Protein AF-0000000078040751 (afdb_homodimer)

Sequence (574 aa):
MLGKSLELGELYRELRIARGLKQRDVARDNLSVSQLSKFENGQSMLAADKLLLAIQGIHMTFSEFSYALTQYQESDLFKMGKKLVEFQAKKDIDSLKKILADYHNEETYEVYNQLNRLVIKATIYSLDSNLEITSEEKEFLTSYLYAIEEWTEYELYLFGNTLFILSDDDLIFLGKAFVERDELYRELPEHKKRAELVLINLILILVEHRNIYHASYFIEKLEALLSYQDMFARVVLIFLKKLMNYIKGETTDLSEVEAYISLVESFDNPILVMFLRMNLKQIIKENMLGKSLELGELYRELRIARGLKQRDVARDNLSVSQLSKFENGQSMLAADKLLLAIQGIHMTFSEFSYALTQYQESDLFKMGKKLVEFQAKKDIDSLKKILADYHNEETYEVYNQLNRLVIKATIYSLDSNLEITSEEKEFLTSYLYAIEEWTEYELYLFGNTLFILSDDDLIFLGKAFVERDELYRELPEHKKRAELVLINLILILVEHRNIYHASYFIEKLEALLSYQDMFARVVLIFLKKLMNYIKGETTDLSEVEAYISLVESFDNPILVMFLRMNLKQIIKEN

Secondary structure (DSSP, 8-state):
-HHHHHHHHHHHHHHHHHTT--HHHH-BTTB-HHHHHHHHTTSSPPBHHHHHHHHHHTT--HHHHHHHHTTS---HHHHHHHHHHHHHHTT-HHHHHHHHHH-----SSHHHHHHHHHHHHHHHHTT-TTSPPPHHHHHHHHHHHHH-SS--HHHHHHHHHHGGGS-HHHHHHHHHHHHHHTSTTTTSHHHHHHHHHHHHHHHHHHHHTT-HHHHHHHHHHHHHH--TT-HHHHHHHHHHHHHHHHHTTSSSSSHHHHHHHHHHHTTS-HHHHHHHHHHHHHHHHT-/-HHHHHHHHHHHHHHHHHTT--HHHH-BTTB-HHHHHHHHTTSSPPBHHHHHHHHHHTT--HHHHHHHHTTS---HHHHHHHHHHHHHHTT-HHHHHHHHHH----SSSHHHHHHHHHHHHHHHHTT-TTSPPPHHHHHHHHHHHHH-SS--HHHHHHHHHHGGGS-HHHHHHHHHHHHHHTSTTTTSHHHHHHHHHHHHHHHHHHHHTT-HHHHHHHHHHHHHH--TT-HHHHHHHHHHHHHHHHHTTSSSSSHHHHHHHHHHHTTS-HHHHHHHHHHHHHHHHT-

Solvent-accessible surface area (backbone atoms only — not comparable to full-atom values): 31169 Å² total; per-residue (Å²): 113,63,67,60,36,32,48,53,18,39,49,48,45,51,55,36,47,49,65,73,46,54,62,71,44,45,33,48,95,85,35,48,50,67,59,50,51,34,16,37,68,39,73,41,72,47,41,33,71,42,45,55,49,48,40,52,47,65,57,44,51,53,47,57,49,51,29,55,72,54,73,59,40,75,54,68,67,57,48,47,51,50,49,50,50,53,33,54,75,66,67,38,58,64,61,50,50,49,50,56,71,65,61,66,73,87,42,81,31,59,67,56,36,53,51,54,49,46,42,50,50,45,52,44,27,76,79,37,71,82,55,75,78,50,70,64,59,53,48,52,51,52,52,52,62,66,66,37,64,62,50,50,66,53,52,48,50,51,49,55,53,40,55,90,78,48,52,72,69,53,46,51,54,50,48,53,49,46,69,66,23,34,62,78,48,43,80,41,59,61,46,33,53,49,51,52,51,38,51,52,51,52,34,52,52,28,48,53,70,66,39,54,70,61,24,50,54,50,50,52,54,51,57,72,69,54,56,75,67,41,36,42,63,50,52,49,48,53,51,50,51,46,47,48,37,34,74,72,59,77,38,96,58,62,61,67,49,52,50,49,52,56,54,52,48,74,66,76,35,67,63,51,44,48,53,53,50,51,52,50,48,56,44,49,67,80,98,109,62,65,61,33,31,49,53,18,38,50,48,45,52,55,36,45,49,63,72,47,54,64,71,43,45,32,48,95,84,34,47,50,65,58,48,51,35,15,37,70,36,73,41,74,46,41,33,71,41,46,55,49,50,40,52,47,65,58,45,52,54,47,57,50,50,29,55,72,52,71,59,41,73,54,69,66,56,48,46,52,50,50,51,51,52,35,54,76,67,65,37,56,66,62,50,51,48,50,56,70,65,61,65,73,85,43,78,31,60,67,57,35,54,52,55,50,46,42,49,49,44,53,44,26,77,78,37,72,79,55,76,78,51,70,65,58,53,48,51,52,52,52,52,61,66,66,37,63,62,48,49,67,53,52,48,51,51,50,56,54,40,54,88,79,49,53,71,68,52,47,51,54,50,49,54,49,46,69,68,24,34,62,77,49,44,82,40,58,61,45,34,55,50,50,52,52,36,51,50,52,52,34,51,53,29,49,52,69,67,38,53,70,62,24,50,53,50,48,52,54,52,57,72,69,54,56,74,65,43,36,41,63,48,53,51,48,53,52,50,52,47,47,47,36,34,75,73,60,75,37,95,57,62,58,68,47,52,52,50,51,56,56,52,48,73,66,76,36,67,63,51,45,49,52,52,51,52,51,50,49,56,43,49,66,81,96

Foldseek 3Di:
DLVLLQLLLCLLVVLLVVLVHDLVQQADVPRHSVNSVCSNRSNDPDDPVNVVSSCVSSPHDPVRSVCVSVVNDDDPLVVVVVVLVVCLVVLVLVVLVVCLVPLDCPDPDVLVSLLSSVLSLQSSCVSPVVSDDDPVSQVSLLVVLLPDQADDPVSLSSLQSNVVVDDPVSLLVSLVSCLNRDPPCCPPPVSVVSSLNSLLVSLLVCLLVVVLVSSVVSLVSSVVSDDPVNVLSVLSSVLSVLSSCVSVVVDDDCVVSVVSLVVVVVVVDVVSSVVSVVSVCSSVVVD/DLVVLQLLLCLLVVLLVVLVHDLVQQADDPRHSVNSVCSNRSNDPDDPVNVVSSCVSSPHDPVRSVCVSVVNDDDPLVVVVVVLVVCLVVLVLVVLVVCLVPLDCPDPDVLVSLLSSVLSLQSSCVSPVVSDDDPVSQVSLLVVLLPDQADDPVSLSSLQSNVVVDDPVSLLVSLVSCLNRHPPCCPPPVSVVSSLNSLLVSLLVCLLVVVLPSSVVSLVSSVVSDDPVNVLSVLSSVLSVLSSCVSVVVDDDCVVSVVSLVVVVVVVDVVSSVVSVVSVCSSVVVD

InterPro domains:
  IPR001387 Cro/C1-type, helix-turn-helix domain [PF01381] (13-53)
  IPR001387 Cro/C1-type, helix-turn-helix domain [PS50943] (13-65)
  IPR001387 Cro/C1-type, helix-turn-helix domain [SM00530] (11-65)
  IPR001387 Cro/C1-type, helix-turn-helix domain [cd00093] (9-65)
  IPR010057 HTH-type transcriptional regulator Rgg, C-terminal domain [PF21259] (101-269)
  IPR010057 HTH-type transcriptional regulator Rgg, C-terminal domain [TIGR01716] (67-285)
  IPR010982 Lambda repressor-like, DNA-binding domain superfamily [G3DSA:1.10.260.40] (5-68)
  IPR010982 Lambda repressor-like, DNA-binding domain superfamily [SSF47413] (7-66)
  IPR053163 HTH-type transcriptional regulator Rgg-like [PTHR37038] (7-285)

Organism: NCBI:txid764290

Structure (mmCIF, N/CA/C/O backbone):
data_AF-0000000078040751-model_v1
#
loop_
_entity.id
_entity.type
_entity.pdbx_description
1 polymer 'MutR family transcriptional regulator'
#
loop_
_atom_site.group_PDB
_atom_site.id
_atom_site.type_symbol
_atom_site.label_atom_id
_atom_site.label_alt_id
_atom_site.label_comp_id
_atom_site.label_asym_id
_atom_site.label_entity_id
_atom_site.label_seq_id
_atom_site.pdbx_PDB_ins_code
_atom_site.Cartn_x
_atom_site.Cartn_y
_atom_site.Cartn_z
_atom_site.occupancy
_atom_site.B_iso_or_equiv
_atom_site.auth_seq_id
_atom_site.auth_comp_id
_atom_site.auth_asym_id
_atom_site.auth_atom_id
_atom_site.pdbx_PDB_model_num
ATOM 1 N N . MET A 1 1 ? -28.281 -15.844 8.617 1 35.41 1 MET A N 1
ATOM 2 C CA . MET A 1 1 ? -28.672 -14.531 8.109 1 35.41 1 MET A CA 1
ATOM 3 C C . MET A 1 1 ? -28.422 -13.445 9.156 1 35.41 1 MET A C 1
ATOM 5 O O . MET A 1 1 ? -27.875 -12.391 8.836 1 35.41 1 MET A O 1
ATOM 9 N N . LEU A 1 2 ? -29.031 -13.828 10.352 1 41.06 2 LEU A N 1
ATOM 10 C CA . LEU A 1 2 ? -29.047 -13 11.555 1 41.06 2 LEU A CA 1
ATOM 11 C C . LEU A 1 2 ? -27.641 -12.836 12.125 1 41.06 2 LEU A C 1
ATOM 13 O O . LEU A 1 2 ? -27.281 -11.75 12.578 1 41.06 2 LEU A O 1
ATOM 17 N N . GLY A 1 3 ? -26.844 -13.859 11.977 1 45.5 3 GLY A N 1
ATOM 18 C CA . GLY A 1 3 ? -25.531 -13.961 12.57 1 45.5 3 GLY A CA 1
ATOM 19 C C . GLY A 1 3 ? -24.484 -13.102 11.867 1 45.5 3 GLY A C 1
ATOM 20 O O . GLY A 1 3 ? -23.719 -12.398 12.523 1 45.5 3 GLY A O 1
ATOM 21 N N . LYS A 1 4 ? -24.656 -13.156 10.555 1 54.06 4 LYS A N 1
ATOM 22 C CA . LYS A 1 4 ? -23.703 -12.391 9.75 1 54.06 4 LYS A CA 1
ATOM 23 C C . LYS A 1 4 ? -24.031 -10.898 9.789 1 54.06 4 LYS A C 1
ATOM 25 O O . LYS A 1 4 ? -23.125 -10.055 9.836 1 54.06 4 LYS A O 1
ATOM 30 N N . SER A 1 5 ? -25.453 -10.609 9.734 1 53.94 5 SER A N 1
ATOM 31 C CA . SER A 1 5 ? -25.891 -9.219 9.797 1 53.94 5 SER A CA 1
ATOM 32 C C . SER A 1 5 ? -25.469 -8.562 11.109 1 53.94 5 SER A C 1
ATOM 34 O O . SER A 1 5 ? -25.062 -7.402 11.125 1 53.94 5 SER A O 1
ATOM 36 N N . LEU A 1 6 ? -25.641 -9.422 12.109 1 62.72 6 LEU A N 1
ATOM 37 C CA . LEU A 1 6 ? -25.312 -8.93 13.445 1 62.72 6 LEU A CA 1
ATOM 38 C C . LEU A 1 6 ? -23.828 -8.594 13.539 1 62.72 6 LEU A C 1
ATOM 40 O O . LEU A 1 6 ? -23.453 -7.57 14.117 1 62.72 6 LEU A O 1
ATOM 44 N N . GLU A 1 7 ? -23.156 -9.273 12.766 1 85.75 7 GLU A N 1
ATOM 45 C CA . GLU A 1 7 ? -21.703 -9.094 12.898 1 85.75 7 GLU A CA 1
ATOM 46 C C . GLU A 1 7 ? -21.234 -7.852 12.148 1 85.75 7 GLU A C 1
ATOM 48 O O . GLU A 1 7 ? -20.469 -7.055 12.68 1 85.75 7 GLU A O 1
ATOM 53 N N . LEU A 1 8 ? -21.922 -7.547 10.977 1 93.81 8 LEU A N 1
ATOM 54 C CA . LEU A 1 8 ? -21.5 -6.395 10.18 1 93.81 8 LEU A CA 1
ATOM 55 C C . LEU A 1 8 ? -22 -5.094 10.797 1 93.81 8 LEU A C 1
ATOM 57 O O . LEU A 1 8 ? -21.266 -4.113 10.883 1 93.81 8 LEU A O 1
ATOM 61 N N . GLY A 1 9 ? -23.234 -5.141 11.211 1 95.94 9 GLY A N 1
ATOM 62 C CA . GLY A 1 9 ? -23.812 -3.971 11.859 1 95.94 9 GLY A CA 1
ATOM 63 C C . GLY A 1 9 ? -23.109 -3.607 13.156 1 95.94 9 GLY A C 1
ATOM 64 O O . GLY A 1 9 ? -22.828 -2.432 13.414 1 95.94 9 GLY A O 1
ATOM 65 N N . GLU A 1 10 ? -22.859 -4.613 13.945 1 95.19 10 GLU A N 1
ATOM 66 C CA . GLU A 1 10 ? -22.172 -4.41 15.211 1 95.19 10 GLU A CA 1
ATOM 67 C C . GLU A 1 10 ? -20.766 -3.863 14.984 1 95.19 10 GLU A C 1
ATOM 69 O O . GLU A 1 10 ? -20.312 -2.977 15.711 1 95.19 10 GLU A O 1
ATOM 74 N N . LEU A 1 11 ? -20.109 -4.418 14 1 94.81 11 LEU A N 1
ATOM 75 C CA . LEU A 1 11 ? -18.766 -3.93 13.656 1 94.81 11 LEU A CA 1
ATOM 76 C C . LEU A 1 11 ? -18.812 -2.459 13.266 1 94.81 11 LEU A C 1
ATOM 78 O O . LEU A 1 11 ? -18 -1.658 13.727 1 94.81 11 LEU A O 1
ATOM 82 N N . TYR A 1 12 ? -19.766 -2.145 12.445 1 96.5 12 TYR A N 1
ATOM 83 C CA . TYR A 1 12 ? -19.875 -0.758 12.008 1 96.5 12 TYR A CA 1
ATOM 84 C C . TYR A 1 12 ? -20.109 0.172 13.188 1 96.5 12 TYR A C 1
ATOM 86 O O . TYR A 1 12 ? -19.516 1.245 13.273 1 96.5 12 TYR A O 1
ATOM 94 N N . ARG A 1 13 ? -21.016 -0.261 14.023 1 96.56 13 ARG A N 1
ATOM 95 C CA . ARG A 1 13 ? -21.297 0.522 15.219 1 96.56 13 ARG A CA 1
ATOM 96 C C . ARG A 1 13 ? -20.016 0.78 16.016 1 96.56 13 ARG A C 1
ATOM 98 O O . ARG A 1 13 ? -19.75 1.917 16.406 1 96.56 13 ARG A O 1
ATOM 105 N N . GLU A 1 14 ? -19.281 -0.244 16.234 1 95.06 14 GLU A N 1
ATOM 106 C CA . GLU A 1 14 ? -18.047 -0.137 16.984 1 95.06 14 GLU A CA 1
ATOM 107 C C . GLU A 1 14 ? -17.078 0.847 16.328 1 95.06 14 GLU A C 1
ATOM 109 O O . GLU A 1 14 ? -16.469 1.677 17 1 95.06 14 GLU A O 1
ATOM 114 N N . LEU A 1 15 ? -16.938 0.759 15.031 1 95.5 15 LEU A N 1
ATOM 115 C CA . LEU A 1 15 ? -16.031 1.628 14.289 1 95.5 15 LEU A CA 1
ATOM 116 C C . LEU A 1 15 ? -16.5 3.076 14.336 1 95.5 15 LEU A C 1
ATOM 118 O O . LEU A 1 15 ? -15.703 3.994 14.5 1 95.5 15 LEU A O 1
ATOM 122 N N . ARG A 1 16 ? -17.797 3.246 14.156 1 95.81 16 ARG A N 1
ATOM 123 C CA . ARG A 1 16 ? -18.375 4.59 14.203 1 95.81 16 ARG A CA 1
ATOM 124 C C . ARG A 1 16 ? -18.141 5.234 15.562 1 95.81 16 ARG A C 1
ATOM 126 O O . ARG A 1 16 ? -17.672 6.375 15.641 1 95.81 16 ARG A O 1
ATOM 133 N N . ILE A 1 17 ? -18.406 4.473 16.625 1 95.44 17 ILE A N 1
ATOM 134 C CA . ILE A 1 17 ? -18.281 4.969 18 1 95.44 17 ILE A CA 1
ATOM 135 C C . ILE A 1 17 ? -16.812 5.242 18.312 1 95.44 17 ILE A C 1
ATOM 137 O O . ILE A 1 17 ? -16.484 6.242 18.953 1 95.44 17 ILE A O 1
ATOM 141 N N . ALA A 1 18 ? -15.969 4.414 17.875 1 92.69 18 ALA A N 1
ATOM 142 C CA . ALA A 1 18 ? -14.531 4.574 18.094 1 92.69 18 ALA A CA 1
ATOM 143 C C . ALA A 1 18 ? -14.023 5.875 17.484 1 92.69 18 ALA A C 1
ATOM 145 O O . ALA A 1 18 ? -12.977 6.395 17.891 1 92.69 18 ALA A O 1
ATOM 146 N N . ARG A 1 19 ? -14.758 6.406 16.547 1 93.06 19 ARG A N 1
ATOM 147 C CA . ARG A 1 19 ? -14.359 7.637 15.883 1 93.06 19 ARG A CA 1
ATOM 148 C C . ARG A 1 19 ? -15.094 8.844 16.469 1 93.06 19 ARG A C 1
ATOM 150 O O . ARG A 1 19 ? -14.992 9.953 15.945 1 93.06 19 ARG A O 1
ATOM 157 N N . GLY A 1 20 ? -15.867 8.523 17.5 1 91.5 20 GLY A N 1
ATOM 158 C CA . GLY A 1 20 ? -16.531 9.578 18.234 1 91.5 20 GLY A CA 1
ATOM 159 C C . GLY A 1 20 ? -17.781 10.086 17.547 1 91.5 20 GLY A C 1
ATOM 160 O O . GLY A 1 20 ? -18.25 11.195 17.828 1 91.5 20 GLY A O 1
ATOM 161 N N . LEU A 1 21 ? -18.359 9.312 16.641 1 95.69 21 LEU A N 1
ATOM 162 C CA . LEU A 1 21 ? -19.484 9.789 15.852 1 95.69 21 LEU A CA 1
ATOM 163 C C . LEU A 1 21 ? -20.797 9.203 16.375 1 95.69 21 LEU A C 1
ATOM 165 O O . LEU A 1 21 ? -20.859 8.039 16.766 1 95.69 21 LEU A O 1
ATOM 169 N N . LYS A 1 22 ? -21.766 10.055 16.391 1 96.19 22 LYS A N 1
ATOM 170 C CA . LYS A 1 22 ? -23.141 9.594 16.594 1 96.19 22 LYS A CA 1
ATOM 171 C C . LYS A 1 22 ? -23.797 9.203 15.273 1 96.19 22 LYS A C 1
ATOM 173 O O . LYS A 1 22 ? -23.266 9.492 14.203 1 96.19 22 LYS A O 1
ATOM 178 N N . GLN A 1 23 ? -24.859 8.484 15.344 1 96.75 23 GLN A N 1
ATOM 179 C CA . GLN A 1 23 ? -25.547 8.062 14.133 1 96.75 23 GLN A CA 1
ATOM 180 C C . GLN A 1 23 ? -25.969 9.266 13.289 1 96.75 23 GLN A C 1
ATOM 182 O O . GLN A 1 23 ? -25.875 9.234 12.062 1 96.75 23 GLN A O 1
ATOM 187 N N . ARG A 1 24 ? -26.391 10.336 13.922 1 95.19 24 ARG A N 1
ATOM 188 C CA . ARG A 1 24 ? -26.859 11.523 13.219 1 95.19 24 ARG A CA 1
ATOM 189 C C . ARG A 1 24 ? -25.734 12.203 12.469 1 95.19 24 ARG A C 1
ATOM 191 O O . ARG A 1 24 ? -25.969 12.891 11.469 1 95.19 24 ARG A O 1
ATOM 198 N N . ASP A 1 25 ? -24.516 12 12.945 1 95.12 25 ASP A N 1
ATOM 199 C CA . ASP A 1 25 ? -23.344 12.609 12.32 1 95.12 25 ASP A CA 1
ATOM 200 C C . ASP A 1 25 ? -23.031 11.938 10.984 1 95.12 25 ASP A C 1
ATOM 202 O O . ASP A 1 25 ? -22.297 12.5 10.156 1 95.12 25 ASP A O 1
ATOM 206 N N . VAL A 1 26 ? -23.531 10.766 10.773 1 94.75 26 VAL A N 1
ATOM 207 C CA . VAL A 1 26 ? -23.234 9.977 9.586 1 94.75 26 VAL A CA 1
ATOM 208 C C . VAL A 1 26 ? -24.438 10.008 8.633 1 94.75 26 VAL A C 1
ATOM 210 O O . VAL A 1 26 ? -24.266 9.938 7.418 1 94.75 26 VAL A O 1
ATOM 213 N N . ALA A 1 27 ? -25.609 10.141 9.156 1 94.56 27 ALA A N 1
ATOM 214 C CA . ALA A 1 27 ? -26.844 10.117 8.383 1 94.56 27 ALA A CA 1
ATOM 215 C C . ALA A 1 27 ? -26.828 11.195 7.297 1 94.56 27 ALA A C 1
ATOM 217 O O . ALA A 1 27 ? -26.328 12.297 7.512 1 94.56 27 ALA A O 1
ATOM 218 N N . ARG A 1 28 ? -27.203 10.859 6.152 1 90.69 28 ARG A N 1
ATOM 219 C CA . ARG A 1 28 ? -27.281 11.75 5 1 90.69 28 ARG A CA 1
ATOM 220 C C . ARG A 1 28 ? -28.422 11.359 4.082 1 90.69 28 ARG A C 1
ATOM 222 O O . ARG A 1 28 ? -29.266 10.539 4.449 1 90.69 28 ARG A O 1
ATOM 229 N N . ASP A 1 29 ? -28.328 12.102 2.893 1 85.44 29 ASP A N 1
ATOM 230 C CA . ASP A 1 29 ? -29.375 11.75 1.934 1 85.44 29 ASP A CA 1
ATOM 231 C C . ASP A 1 29 ? -29.266 10.289 1.511 1 85.44 29 ASP A C 1
ATOM 233 O O . ASP A 1 29 ? -28.188 9.805 1.204 1 85.44 29 ASP A O 1
ATOM 237 N N . ASN A 1 30 ? -30.203 9.453 1.729 1 89.5 30 ASN A N 1
ATOM 238 C CA . ASN A 1 30 ? -30.281 8.055 1.308 1 89.5 30 ASN A CA 1
ATOM 239 C C . ASN A 1 30 ? -29.781 7.109 2.396 1 89.5 30 ASN A C 1
ATOM 241 O O . ASN A 1 30 ? -29.484 5.945 2.125 1 89.5 30 ASN A O 1
ATOM 245 N N . LEU A 1 31 ? -29.5 7.625 3.504 1 95.12 31 LEU A N 1
ATOM 246 C CA . LEU A 1 31 ? -29.141 6.82 4.672 1 95.12 31 LEU A CA 1
ATOM 247 C C . LEU A 1 31 ? -29.641 7.477 5.953 1 95.12 31 LEU A C 1
ATOM 249 O O . LEU A 1 31 ? -28.953 8.32 6.531 1 95.12 31 LEU A O 1
ATOM 253 N N . SER A 1 32 ? -30.719 7.07 6.379 1 95.94 32 SER A N 1
ATOM 254 C CA . SER A 1 32 ? -31.375 7.711 7.516 1 95.94 32 SER A CA 1
ATOM 255 C C . SER A 1 32 ? -30.828 7.176 8.836 1 95.94 32 SER A C 1
ATOM 257 O O . SER A 1 32 ? -30.234 6.094 8.875 1 95.94 32 SER A O 1
ATOM 259 N N . VAL A 1 33 ? -31.094 7.938 9.875 1 96.75 33 VAL A N 1
ATOM 260 C CA . VAL A 1 33 ? -30.719 7.52 11.219 1 96.75 33 VAL A CA 1
ATOM 261 C C . VAL A 1 33 ? -31.422 6.211 11.57 1 96.75 33 VAL A C 1
ATOM 263 O O . VAL A 1 33 ? -30.812 5.316 12.172 1 96.75 33 VAL A O 1
ATOM 266 N N . SER A 1 34 ? -32.625 6.113 11.172 1 96.69 34 SER A N 1
ATOM 267 C CA . SER A 1 34 ? -33.406 4.914 11.453 1 96.69 34 SER A CA 1
ATOM 268 C C . SER A 1 34 ? -32.781 3.688 10.781 1 96.69 34 SER A C 1
ATOM 270 O O . SER A 1 34 ? -32.656 2.633 11.406 1 96.69 34 SER A O 1
ATOM 272 N N . GLN A 1 35 ? -32.469 3.783 9.531 1 96.12 35 GLN A N 1
ATOM 273 C CA . GLN A 1 35 ? -31.828 2.689 8.805 1 96.12 35 GLN A CA 1
ATOM 274 C C . GLN A 1 35 ? -30.531 2.271 9.477 1 96.12 35 GLN A C 1
ATOM 276 O O . GLN A 1 35 ? -30.25 1.079 9.625 1 96.12 35 GLN A O 1
ATOM 281 N N . LEU A 1 36 ? -29.766 3.246 9.859 1 96.38 36 LEU A N 1
ATOM 282 C CA . LEU A 1 36 ? -28.484 2.996 10.508 1 96.38 36 LEU A CA 1
ATOM 283 C C . LEU A 1 36 ? -28.688 2.287 11.844 1 96.38 36 LEU A C 1
ATOM 285 O O . LEU A 1 36 ? -27.969 1.331 12.156 1 96.38 36 LEU A O 1
ATOM 289 N N . SER A 1 37 ? -29.578 2.779 12.609 1 96.19 37 SER A N 1
ATOM 290 C CA . SER A 1 37 ? -29.859 2.199 13.922 1 96.19 37 SER A CA 1
ATOM 291 C C . SER A 1 37 ? -30.297 0.743 13.797 1 96.19 37 SER A C 1
ATOM 293 O O . SER A 1 37 ? -29.781 -0.124 14.508 1 96.19 37 SER A O 1
ATOM 295 N N . LYS A 1 38 ? -31.219 0.444 12.867 1 96.25 38 LYS A N 1
ATOM 296 C CA . LYS A 1 38 ? -31.688 -0.92 12.648 1 96.25 38 LYS A CA 1
ATOM 297 C C . LYS A 1 38 ? -30.562 -1.829 12.195 1 96.25 38 LYS A C 1
ATOM 299 O O . LYS A 1 38 ? -30.469 -2.984 12.617 1 96.25 38 LYS A O 1
ATOM 304 N N . PHE A 1 39 ? -29.75 -1.334 11.375 1 96.62 39 PHE A N 1
ATOM 305 C CA . PHE A 1 39 ? -28.578 -2.061 10.883 1 96.62 39 PHE A CA 1
ATOM 306 C C . PHE A 1 39 ? -27.625 -2.377 12.016 1 96.62 39 PHE A C 1
ATOM 308 O O . PHE A 1 39 ? -27.234 -3.531 12.211 1 96.62 39 PHE A O 1
ATOM 315 N N . GLU A 1 40 ? -27.281 -1.356 12.812 1 96.44 40 GLU A N 1
ATOM 316 C CA . GLU A 1 40 ? -26.297 -1.493 13.883 1 96.44 40 GLU A CA 1
ATOM 317 C C . GLU A 1 40 ? -26.797 -2.439 14.969 1 96.44 40 GLU A C 1
ATOM 319 O O . GLU A 1 40 ? -25.984 -3.09 15.648 1 96.44 40 GLU A O 1
ATOM 324 N N . ASN A 1 41 ? -28.141 -2.521 15.086 1 94.62 41 ASN A N 1
ATOM 325 C CA . ASN A 1 41 ? -28.719 -3.367 16.125 1 94.62 41 ASN A CA 1
ATOM 326 C C . ASN A 1 41 ? -29.078 -4.746 15.586 1 94.62 41 ASN A C 1
ATOM 328 O O . ASN A 1 41 ? -29.688 -5.555 16.281 1 94.62 41 ASN A O 1
ATOM 332 N N . GLY A 1 42 ? -28.75 -5.004 14.391 1 92.94 42 GLY A N 1
ATOM 333 C CA . GLY A 1 42 ? -28.922 -6.324 13.812 1 92.94 42 GLY A CA 1
ATOM 334 C C . GLY A 1 42 ? -30.359 -6.59 13.375 1 92.94 42 GLY A C 1
ATOM 335 O O . GLY A 1 42 ? -30.719 -7.734 13.094 1 92.94 42 GLY A O 1
ATOM 336 N N . GLN A 1 43 ? -31.188 -5.605 13.258 1 93.62 43 GLN A N 1
ATOM 337 C CA . GLN A 1 43 ? -32.594 -5.777 12.898 1 93.62 43 GLN A CA 1
ATOM 338 C C . GLN A 1 43 ? -32.781 -5.887 11.391 1 93.62 43 GLN A C 1
ATOM 340 O O . GLN A 1 43 ? -33.688 -6.559 10.914 1 93.62 43 GLN A O 1
ATOM 345 N N . SER A 1 44 ? -31.984 -5.148 10.695 1 94.06 44 SER A N 1
ATOM 346 C CA . SER A 1 44 ? -32.031 -5.215 9.242 1 94.06 44 SER A CA 1
ATOM 347 C C . SER A 1 44 ? -30.641 -5.012 8.641 1 94.06 44 SER A C 1
ATOM 349 O O . SER A 1 44 ? -29.766 -4.398 9.258 1 94.06 44 SER A O 1
ATOM 351 N N . MET A 1 45 ? -30.531 -5.562 7.5 1 94.62 45 MET A N 1
ATOM 352 C CA . MET A 1 45 ? -29.297 -5.359 6.758 1 94.62 45 MET A CA 1
ATOM 353 C C . MET A 1 45 ? -29.391 -4.137 5.852 1 94.62 45 MET A C 1
ATOM 355 O O . MET A 1 45 ? -30.422 -3.916 5.215 1 94.62 45 MET A O 1
ATOM 359 N N . LEU A 1 46 ? -28.297 -3.367 5.801 1 94.94 46 LEU A N 1
ATOM 360 C CA . LEU A 1 46 ? -28.266 -2.242 4.875 1 94.94 46 LEU A CA 1
ATOM 361 C C . LEU A 1 46 ? -28.094 -2.727 3.438 1 94.94 46 LEU A C 1
ATOM 363 O O . LEU A 1 46 ? -27.438 -3.748 3.195 1 94.94 46 LEU A O 1
ATOM 367 N N . ALA A 1 47 ? -28.688 -1.961 2.602 1 94.69 47 ALA A N 1
ATOM 368 C CA . ALA A 1 47 ? -28.344 -2.158 1.194 1 94.69 47 ALA A CA 1
ATOM 369 C C . ALA A 1 47 ? -26.875 -1.825 0.928 1 94.69 47 ALA A C 1
ATOM 371 O O . ALA A 1 47 ? -26.281 -1.025 1.648 1 94.69 47 ALA A O 1
ATOM 372 N N . ALA A 1 48 ? -26.328 -2.404 -0.093 1 94.25 48 ALA A N 1
ATOM 373 C CA . ALA A 1 48 ? -24.906 -2.277 -0.405 1 94.25 48 ALA A CA 1
ATOM 374 C C . ALA A 1 48 ? -24.516 -0.816 -0.601 1 94.25 48 ALA A C 1
ATOM 376 O O . ALA A 1 48 ? -23.516 -0.36 -0.063 1 94.25 48 ALA A O 1
ATOM 377 N N . ASP A 1 49 ? -25.266 -0.091 -1.36 1 93.19 49 ASP A N 1
ATOM 378 C CA . ASP A 1 49 ? -24.938 1.307 -1.633 1 93.19 49 ASP A CA 1
ATOM 379 C C . ASP A 1 49 ? -24.984 2.143 -0.356 1 93.19 49 ASP A C 1
ATOM 381 O O . ASP A 1 49 ? -24.203 3.074 -0.185 1 93.19 49 ASP A O 1
ATOM 385 N N . LYS A 1 50 ? -25.859 1.789 0.517 1 94.94 50 LYS A N 1
ATOM 386 C CA . LYS A 1 50 ? -25.984 2.508 1.782 1 94.94 50 LYS A CA 1
ATOM 387 C C . LYS A 1 50 ? -24.797 2.209 2.701 1 94.94 50 LYS A C 1
ATOM 389 O O . LYS A 1 50 ? -24.344 3.082 3.441 1 94.94 50 LYS A O 1
ATOM 394 N N . LEU A 1 51 ? -24.328 0.961 2.674 1 94.62 51 LEU A N 1
ATOM 395 C CA . LEU A 1 51 ? -23.141 0.643 3.457 1 94.62 51 LEU A CA 1
ATOM 396 C C . LEU A 1 51 ? -21.938 1.46 2.982 1 94.62 51 LEU A C 1
ATOM 398 O O . LEU A 1 51 ? -21.156 1.949 3.799 1 94.62 51 LEU A O 1
ATOM 402 N N . LEU A 1 52 ? -21.844 1.561 1.708 1 92.06 52 LEU A N 1
ATOM 403 C CA . LEU A 1 52 ? -20.734 2.334 1.143 1 92.06 52 LEU A CA 1
ATOM 404 C C . LEU A 1 52 ? -20.797 3.785 1.608 1 92.06 52 LEU A C 1
ATOM 406 O O . LEU A 1 52 ? -19.781 4.371 1.959 1 92.06 52 LEU A O 1
ATOM 410 N N . LEU A 1 53 ? -21.953 4.32 1.684 1 92 53 LEU A N 1
ATOM 411 C CA . LEU A 1 53 ? -22.141 5.68 2.176 1 92 53 LEU A CA 1
ATOM 412 C C . LEU A 1 53 ? -21.781 5.781 3.652 1 92 53 LEU A C 1
ATOM 414 O O . LEU A 1 53 ? -21.156 6.762 4.078 1 92 53 LEU A O 1
ATOM 418 N N . ALA A 1 54 ? -22.219 4.809 4.332 1 95 54 ALA A N 1
ATOM 419 C CA . ALA A 1 54 ? -21.938 4.793 5.766 1 95 54 ALA A CA 1
ATOM 420 C C . ALA A 1 54 ? -20.438 4.766 6.035 1 95 54 ALA A C 1
ATOM 422 O O . ALA A 1 54 ? -19.953 5.48 6.914 1 95 54 ALA A O 1
ATOM 423 N N . ILE A 1 55 ? -19.734 3.93 5.316 1 93.44 55 ILE A N 1
ATOM 424 C CA . ILE A 1 55 ? -18.281 3.803 5.48 1 93.44 55 ILE A CA 1
ATOM 425 C C . ILE A 1 55 ? -17.609 5.137 5.168 1 93.44 55 ILE A C 1
ATOM 427 O O . ILE A 1 55 ? -16.75 5.594 5.918 1 93.44 55 ILE A O 1
ATOM 431 N N . GLN A 1 56 ? -18.031 5.746 4.113 1 89.88 56 GLN A N 1
ATOM 432 C CA . GLN A 1 56 ? -17.5 7.055 3.748 1 89.88 56 GLN A CA 1
ATOM 433 C C . GLN A 1 56 ? -17.781 8.086 4.84 1 89.88 56 GLN A C 1
ATOM 435 O O . GLN A 1 56 ? -16.953 8.953 5.113 1 89.88 56 GLN A O 1
ATOM 440 N N . GLY A 1 57 ? -18.922 7.93 5.422 1 91.88 57 GLY A N 1
ATOM 441 C CA . GLY A 1 57 ? -19.359 8.891 6.418 1 91.88 57 GLY A CA 1
ATOM 442 C C . GLY A 1 57 ? -18.516 8.875 7.676 1 91.88 57 GLY A C 1
ATOM 443 O O . GLY A 1 57 ? -18.516 9.852 8.43 1 91.88 57 GLY A O 1
ATOM 444 N N . ILE A 1 58 ? -17.859 7.805 7.906 1 94.19 58 ILE A N 1
ATOM 445 C CA . ILE A 1 58 ? -17.016 7.758 9.102 1 94.19 58 ILE A CA 1
ATOM 446 C C . ILE A 1 58 ? -15.555 7.906 8.711 1 94.19 58 ILE A C 1
ATOM 448 O O . ILE A 1 58 ? -14.664 7.625 9.516 1 94.19 58 ILE A O 1
ATOM 452 N N . HIS A 1 59 ? -15.281 8.234 7.465 1 92.31 59 HIS A N 1
ATOM 453 C CA . HIS A 1 59 ? -13.977 8.523 6.895 1 92.31 59 HIS A CA 1
ATOM 454 C C . HIS A 1 59 ? -13.023 7.344 7.059 1 92.31 59 HIS A C 1
ATOM 456 O O . HIS A 1 59 ? -11.859 7.527 7.426 1 92.31 59 HIS A O 1
ATOM 462 N N . MET A 1 60 ? -13.539 6.227 6.801 1 92.44 60 MET A N 1
ATOM 463 C CA . MET A 1 60 ? -12.719 5.035 6.617 1 92.44 60 MET A CA 1
ATOM 464 C C . MET A 1 60 ? -12.664 4.629 5.148 1 92.44 60 MET A C 1
ATOM 466 O O . MET A 1 60 ? -13.633 4.82 4.414 1 92.44 60 MET A O 1
ATOM 470 N N . THR A 1 61 ? -11.531 4.164 4.77 1 89.94 61 THR A N 1
ATOM 471 C CA . THR A 1 61 ? -11.445 3.604 3.424 1 89.94 61 THR A CA 1
ATOM 472 C C . THR A 1 61 ? -12.055 2.205 3.379 1 89.94 61 THR A C 1
ATOM 474 O O . THR A 1 61 ? -12.242 1.571 4.422 1 89.94 61 THR A O 1
ATOM 477 N N . PHE A 1 62 ? -12.352 1.799 2.215 1 88.81 62 PHE A N 1
ATOM 478 C CA . PHE A 1 62 ? -12.867 0.445 2.051 1 88.81 62 PHE A CA 1
ATOM 479 C C . PHE A 1 62 ? -11.828 -0.586 2.486 1 88.81 62 PHE A C 1
ATOM 481 O O . PHE A 1 62 ? -12.18 -1.633 3.035 1 88.81 62 PHE A O 1
ATOM 488 N N . SER A 1 63 ? -10.641 -0.251 2.242 1 88.25 63 SER A N 1
ATOM 489 C CA . SER A 1 63 ? -9.562 -1.141 2.65 1 88.25 63 SER A CA 1
ATOM 490 C C . SER A 1 63 ? -9.508 -1.283 4.168 1 88.25 63 SER A C 1
ATOM 492 O O . SER A 1 63 ? -9.414 -2.396 4.688 1 88.25 63 SER A O 1
ATOM 494 N N . GLU A 1 64 ? -9.594 -0.212 4.824 1 91.81 64 GLU A N 1
ATOM 495 C CA . GLU A 1 64 ? -9.586 -0.229 6.285 1 91.81 64 GLU A CA 1
ATOM 496 C C . GLU A 1 64 ? -10.797 -0.982 6.836 1 91.81 64 GLU A C 1
ATOM 498 O O . GLU A 1 64 ? -10.664 -1.767 7.777 1 91.81 64 GLU A O 1
ATOM 503 N N . PHE A 1 65 ? -11.906 -0.718 6.234 1 93.31 65 PHE A N 1
ATOM 504 C CA . PHE A 1 65 ? -13.133 -1.361 6.688 1 93.31 65 PHE A CA 1
ATOM 505 C C . PHE A 1 65 ? -13.062 -2.871 6.484 1 93.31 65 PHE A C 1
ATOM 507 O O . PHE A 1 65 ? -13.414 -3.641 7.379 1 93.31 65 PHE A O 1
ATOM 514 N N . SER A 1 66 ? -12.633 -3.236 5.293 1 89.81 66 SER A N 1
ATOM 515 C CA . SER A 1 66 ? -12.508 -4.656 4.996 1 89.81 66 SER A CA 1
ATOM 516 C C . SER A 1 66 ? -11.516 -5.332 5.938 1 89.81 66 SER A C 1
ATOM 518 O O . SER A 1 66 ? -11.719 -6.48 6.336 1 89.81 66 SER A O 1
ATOM 520 N N . TYR A 1 67 ? -10.469 -4.633 6.234 1 89.81 67 TYR A N 1
ATOM 521 C CA . TYR A 1 67 ? -9.469 -5.16 7.156 1 89.81 67 TYR A CA 1
ATOM 522 C C . TYR A 1 67 ? -10.07 -5.387 8.539 1 89.81 67 TYR A C 1
ATOM 524 O O . TYR A 1 67 ? -9.812 -6.414 9.172 1 89.81 67 TYR A O 1
ATOM 532 N N . ALA A 1 68 ? -10.852 -4.477 8.977 1 91.06 68 ALA A N 1
ATOM 533 C CA . ALA A 1 68 ? -11.547 -4.625 10.258 1 91.06 68 ALA A CA 1
ATOM 534 C C . ALA A 1 68 ? -12.516 -5.801 10.219 1 91.06 68 ALA A C 1
ATOM 536 O O . ALA A 1 68 ? -12.656 -6.527 11.203 1 91.06 68 ALA A O 1
ATOM 537 N N . LEU A 1 69 ? -13.117 -5.949 9.109 1 89.31 69 LEU A N 1
ATOM 538 C CA . LEU A 1 69 ? -14.086 -7.02 8.938 1 89.31 69 LEU A CA 1
ATOM 539 C C . LEU A 1 69 ? -13.422 -8.383 9.07 1 89.31 69 LEU A C 1
ATOM 541 O O . LEU A 1 69 ? -14.047 -9.336 9.547 1 89.31 69 LEU A O 1
ATOM 545 N N . THR A 1 70 ? -12.219 -8.484 8.602 1 85.69 70 THR A N 1
ATOM 546 C CA . THR A 1 70 ? -11.492 -9.742 8.656 1 85.69 70 THR A CA 1
ATOM 547 C C . THR A 1 70 ? -10.758 -9.891 9.992 1 85.69 70 THR A C 1
ATOM 549 O O . THR A 1 70 ? -9.82 -10.68 10.109 1 85.69 70 THR A O 1
ATOM 552 N N . GLN A 1 71 ? -11.062 -9 11.008 1 84.81 71 GLN A N 1
ATOM 553 C CA . GLN A 1 71 ? -10.453 -8.977 12.336 1 84.81 71 GLN A CA 1
ATOM 554 C C . GLN A 1 71 ? -8.961 -8.672 12.242 1 84.81 71 GLN A C 1
ATOM 556 O O . GLN A 1 71 ? -8.148 -9.305 12.914 1 84.81 71 GLN A O 1
ATOM 561 N N . TYR A 1 72 ? -8.734 -7.848 11.242 1 83.31 72 TYR A N 1
ATOM 562 C CA . TYR A 1 72 ? -7.402 -7.27 11.078 1 83.31 72 TYR A CA 1
ATOM 563 C C . TYR A 1 72 ? -6.391 -8.336 10.672 1 83.31 72 TYR A C 1
ATOM 565 O O . TYR A 1 72 ? -5.246 -8.312 11.117 1 83.31 72 TYR A O 1
ATOM 573 N N . GLN A 1 73 ? -6.941 -9.227 9.922 1 79.06 73 GLN A N 1
ATOM 574 C CA . GLN A 1 73 ? -6.113 -10.273 9.336 1 79.06 73 GLN A CA 1
ATOM 575 C C . GLN A 1 73 ? -6.043 -10.141 7.82 1 79.06 73 GLN A C 1
ATOM 577 O O . GLN A 1 73 ? -6.93 -9.539 7.203 1 79.06 73 GLN A O 1
ATOM 582 N N . GLU A 1 74 ? -4.953 -10.609 7.324 1 77.81 74 GLU A N 1
ATOM 583 C CA . GLU A 1 74 ? -4.816 -10.641 5.871 1 77.81 74 GLU A CA 1
ATOM 584 C C . GLU A 1 74 ? -5.844 -11.57 5.238 1 77.81 74 GLU A C 1
ATOM 586 O O . GLU A 1 74 ? -6.461 -12.383 5.93 1 77.81 74 GLU A O 1
ATOM 591 N N . SER A 1 75 ? -6.07 -11.375 3.973 1 77.38 75 SER A N 1
ATOM 592 C CA . SER A 1 75 ? -6.977 -12.281 3.273 1 77.38 75 SER A CA 1
ATOM 593 C C . SER A 1 75 ? -6.48 -13.719 3.334 1 77.38 75 SER A C 1
ATOM 595 O O . SER A 1 75 ? -5.285 -13.961 3.521 1 77.38 75 SER A O 1
ATOM 597 N N . ASP A 1 76 ? -7.332 -14.664 3.213 1 77.06 76 ASP A N 1
ATOM 598 C CA . ASP A 1 76 ? -6.98 -16.078 3.291 1 77.06 76 ASP A CA 1
ATOM 599 C C . ASP A 1 76 ? -5.961 -16.453 2.215 1 77.06 76 ASP A C 1
ATOM 601 O O . ASP A 1 76 ? -5.051 -17.25 2.461 1 77.06 76 ASP A O 1
ATOM 605 N N . LEU A 1 77 ? -6.184 -15.891 1.128 1 80.44 77 LEU A N 1
ATOM 606 C CA . LEU A 1 77 ? -5.266 -16.172 0.027 1 80.44 77 LEU A CA 1
ATOM 607 C C . LEU A 1 77 ? -3.855 -15.695 0.358 1 80.44 77 LEU A C 1
ATOM 609 O O . LEU A 1 77 ? -2.887 -16.438 0.168 1 80.44 77 LEU A O 1
ATOM 613 N N . PHE A 1 78 ? -3.74 -14.531 0.884 1 78.56 78 PHE A N 1
ATOM 614 C CA . PHE A 1 78 ? -2.434 -13.969 1.186 1 78.56 78 PHE A CA 1
ATOM 615 C C . PHE A 1 78 ? -1.827 -14.625 2.42 1 78.56 78 PHE A C 1
ATOM 617 O O . PHE A 1 78 ? -0.613 -14.828 2.488 1 78.56 78 PHE A O 1
ATOM 624 N N . LYS A 1 79 ? -2.707 -14.984 3.291 1 83.38 79 LYS A N 1
ATOM 625 C CA . LYS A 1 79 ? -2.24 -15.773 4.422 1 83.38 79 LYS A CA 1
ATOM 626 C C . LYS A 1 79 ? -1.627 -17.094 3.953 1 83.38 79 LYS A C 1
ATOM 628 O O . LYS A 1 79 ? -0.572 -17.5 4.445 1 83.38 79 LYS A O 1
ATOM 633 N N . MET A 1 80 ? -2.291 -17.688 3.092 1 86.62 80 MET A N 1
ATOM 634 C CA . MET A 1 80 ? -1.786 -18.922 2.512 1 86.62 80 MET A CA 1
ATOM 635 C C . MET A 1 80 ? -0.461 -18.688 1.794 1 86.62 80 MET A C 1
ATOM 637 O O . MET A 1 80 ? 0.491 -19.453 1.978 1 86.62 80 MET A O 1
ATOM 641 N N . GLY A 1 81 ? -0.431 -17.672 1.016 1 88.25 81 GLY A N 1
ATOM 642 C CA . GLY A 1 81 ? 0.803 -17.344 0.323 1 88.25 81 GLY A CA 1
ATOM 643 C C . GLY A 1 81 ? 1.981 -17.156 1.261 1 88.25 81 GLY A C 1
ATOM 644 O O . GLY A 1 81 ? 3.072 -17.672 1.004 1 88.25 81 GLY A O 1
ATOM 645 N N . LYS A 1 82 ? 1.709 -16.469 2.297 1 86.69 82 LYS A N 1
ATOM 646 C CA . LYS A 1 82 ? 2.756 -16.234 3.287 1 86.69 82 LYS A CA 1
ATOM 647 C C . LYS A 1 82 ? 3.209 -17.531 3.928 1 86.69 82 LYS A C 1
ATOM 649 O O . LYS A 1 82 ? 4.406 -17.75 4.129 1 86.69 82 LYS A O 1
ATOM 654 N N . LYS A 1 83 ? 2.244 -18.328 4.262 1 90.69 83 LYS A N 1
ATOM 655 C CA . LYS A 1 83 ? 2.557 -19.641 4.836 1 90.69 83 LYS A CA 1
ATOM 656 C C . LYS A 1 83 ? 3.4 -20.469 3.879 1 90.69 83 LYS A C 1
ATOM 658 O O . LYS A 1 83 ? 4.355 -21.125 4.297 1 90.69 83 LYS A O 1
ATOM 663 N N . LEU A 1 84 ? 3.033 -20.469 2.695 1 93.62 84 LEU A N 1
ATOM 664 C CA . LEU A 1 84 ? 3.77 -21.234 1.688 1 93.62 84 LEU A CA 1
ATOM 665 C C . LEU A 1 84 ? 5.219 -20.75 1.604 1 93.62 84 LEU A C 1
ATOM 667 O O . LEU A 1 84 ? 6.141 -21.578 1.565 1 93.62 84 LEU A O 1
ATOM 671 N N . VAL A 1 85 ? 5.398 -19.484 1.59 1 88.19 85 VAL A N 1
ATOM 672 C CA . VAL A 1 85 ? 6.734 -18.906 1.506 1 88.19 85 VAL A CA 1
ATOM 673 C C . VAL A 1 85 ? 7.551 -19.297 2.734 1 88.19 85 VAL A C 1
ATOM 675 O O . VAL A 1 85 ? 8.727 -19.641 2.623 1 88.19 85 VAL A O 1
ATOM 678 N N . GLU A 1 86 ? 6.883 -19.25 3.842 1 90.75 86 GLU A N 1
ATOM 679 C CA . GLU A 1 86 ? 7.547 -19.609 5.094 1 90.75 86 GLU A CA 1
ATOM 680 C C . GLU A 1 86 ? 8.008 -21.062 5.074 1 90.75 86 GLU A C 1
ATOM 682 O O . GLU A 1 86 ? 9.148 -21.359 5.438 1 90.75 86 GLU A O 1
ATOM 687 N N . PHE A 1 87 ? 7.152 -21.906 4.711 1 94.12 87 PHE A N 1
ATOM 688 C CA . PHE A 1 87 ? 7.484 -23.312 4.676 1 94.12 87 PHE A CA 1
ATOM 689 C C . PHE A 1 87 ? 8.523 -23.609 3.598 1 94.12 87 PHE A C 1
ATOM 691 O O . PHE A 1 87 ? 9.391 -24.469 3.771 1 94.12 87 PHE A O 1
ATOM 698 N N . GLN A 1 88 ? 8.406 -22.906 2.527 1 92.12 88 GLN A N 1
ATOM 699 C CA . GLN A 1 88 ? 9.398 -23.047 1.463 1 92.12 88 GLN A CA 1
ATOM 700 C C . GLN A 1 88 ? 10.789 -22.656 1.949 1 92.12 88 GLN A C 1
ATOM 702 O O . GLN A 1 88 ? 11.758 -23.359 1.702 1 92.12 88 GLN A O 1
ATOM 707 N N . ALA A 1 89 ? 10.852 -21.562 2.629 1 86.69 89 ALA A N 1
ATOM 708 C CA . ALA A 1 89 ? 12.125 -21.078 3.156 1 86.69 89 ALA A CA 1
ATOM 709 C C . ALA A 1 89 ? 12.734 -22.062 4.145 1 86.69 89 ALA A C 1
ATOM 711 O O . ALA A 1 89 ? 13.953 -22.234 4.184 1 86.69 89 ALA A O 1
ATOM 712 N N . LYS A 1 90 ? 11.898 -22.75 4.867 1 93.69 90 LYS A N 1
ATOM 713 C CA . LYS A 1 90 ? 12.336 -23.703 5.871 1 93.69 90 LYS A CA 1
ATOM 714 C C . LYS A 1 90 ? 12.562 -25.078 5.254 1 93.69 90 LYS A C 1
ATOM 716 O O . LYS A 1 90 ? 12.953 -26.031 5.949 1 93.69 90 LYS A O 1
ATOM 721 N N . LYS A 1 91 ? 12.266 -25.188 4.004 1 94.31 91 LYS A N 1
ATOM 722 C CA . LYS A 1 91 ? 12.352 -26.453 3.279 1 94.31 91 LYS A CA 1
ATOM 723 C C . LYS A 1 91 ? 11.492 -27.531 3.943 1 94.31 91 LYS A C 1
ATOM 725 O O . LYS A 1 91 ? 11.906 -28.688 4.043 1 94.31 91 LYS A O 1
ATOM 730 N N . ASP A 1 92 ? 10.43 -27.078 4.516 1 95.5 92 ASP A N 1
ATOM 731 C CA . ASP A 1 92 ? 9.492 -27.969 5.191 1 95.5 92 ASP A CA 1
ATOM 732 C C . ASP A 1 92 ? 8.5 -28.578 4.199 1 95.5 92 ASP A C 1
ATOM 734 O O . ASP A 1 92 ? 7.328 -28.203 4.172 1 95.5 92 ASP A O 1
ATOM 738 N N . ILE A 1 93 ? 8.906 -29.531 3.529 1 95.12 93 ILE A N 1
ATOM 739 C CA . ILE A 1 93 ? 8.141 -30.172 2.461 1 95.12 93 ILE A CA 1
ATOM 740 C C . ILE A 1 93 ? 6.906 -30.859 3.047 1 95.12 93 ILE A C 1
ATOM 742 O O . ILE A 1 93 ? 5.832 -30.844 2.441 1 95.12 93 ILE A O 1
ATOM 746 N N . ASP A 1 94 ? 7.031 -31.422 4.195 1 95.88 94 ASP A N 1
ATOM 747 C CA . ASP A 1 94 ? 5.941 -32.156 4.828 1 95.88 94 ASP A CA 1
ATOM 748 C C . ASP A 1 94 ? 4.75 -31.234 5.113 1 95.88 94 ASP A C 1
ATOM 750 O O . ASP A 1 94 ? 3.605 -31.594 4.828 1 95.88 94 ASP A O 1
ATOM 754 N N . SER A 1 95 ? 5.062 -30.109 5.641 1 96.44 95 SER A N 1
ATOM 755 C CA . SER A 1 95 ? 3.99 -29.172 5.922 1 96.44 95 SER A CA 1
ATOM 756 C C . SER A 1 95 ? 3.32 -28.688 4.637 1 96.44 95 SER A C 1
ATOM 758 O O . SER A 1 95 ? 2.104 -28.5 4.598 1 96.44 95 SER A O 1
ATOM 760 N N . LEU A 1 96 ? 4.07 -28.484 3.596 1 96.19 96 LEU A N 1
ATOM 761 C CA . LEU A 1 96 ? 3.525 -28.078 2.307 1 96.19 96 LEU A CA 1
ATOM 762 C C . LEU A 1 96 ? 2.611 -29.156 1.736 1 96.19 96 LEU A C 1
ATOM 764 O O . LEU A 1 96 ? 1.521 -28.859 1.244 1 96.19 96 LEU A O 1
ATOM 768 N N . LYS A 1 97 ? 3.068 -30.406 1.852 1 94.94 97 LYS A N 1
ATOM 769 C CA . LYS A 1 97 ? 2.26 -31.516 1.376 1 94.94 97 LYS A CA 1
ATOM 770 C C . LYS A 1 97 ? 0.963 -31.641 2.172 1 94.94 97 LYS A C 1
ATOM 772 O O . LYS A 1 97 ? -0.082 -31.984 1.617 1 94.94 97 LYS A O 1
ATOM 777 N N . LYS A 1 98 ? 1.033 -31.391 3.418 1 95.31 98 LYS A N 1
ATOM 778 C CA . LYS A 1 98 ? -0.16 -31.391 4.262 1 95.31 98 LYS A CA 1
ATOM 779 C C . LYS A 1 98 ? -1.149 -30.328 3.824 1 95.31 98 LYS A C 1
ATOM 781 O O . LYS A 1 98 ? -2.357 -30.562 3.77 1 95.31 98 LYS A O 1
ATOM 786 N N . ILE A 1 99 ? -0.621 -29.109 3.539 1 94.06 99 ILE A N 1
ATOM 787 C CA . ILE A 1 99 ? -1.472 -28.031 3.057 1 94.06 99 ILE A CA 1
ATOM 788 C C . ILE A 1 99 ? -2.178 -28.453 1.774 1 94.06 99 ILE A C 1
ATOM 790 O O . ILE A 1 99 ? -3.379 -28.234 1.612 1 94.06 99 ILE A O 1
ATOM 794 N N . LEU A 1 100 ? -1.453 -29.062 0.85 1 93.75 100 LEU A N 1
ATOM 795 C CA . LEU A 1 100 ? -2.014 -29.516 -0.42 1 93.75 100 LEU A CA 1
ATOM 796 C C . LEU A 1 100 ? -3.096 -30.562 -0.196 1 93.75 100 LEU A C 1
ATOM 798 O O . LEU A 1 100 ? -4.164 -30.5 -0.812 1 93.75 100 LEU A O 1
ATOM 802 N N . ALA A 1 101 ? -2.844 -31.453 0.739 1 92.69 101 ALA A N 1
ATOM 803 C CA . ALA A 1 101 ? -3.779 -32.531 1.038 1 92.69 101 ALA A CA 1
ATOM 804 C C . ALA A 1 101 ? -5.055 -32 1.683 1 92.69 101 ALA A C 1
ATOM 806 O O . ALA A 1 101 ? -6.148 -32.5 1.431 1 92.69 101 ALA A O 1
ATOM 807 N N . ASP A 1 102 ? -4.891 -31 2.49 1 90.5 102 ASP A N 1
ATOM 808 C CA . ASP A 1 102 ? -6.008 -30.438 3.252 1 90.5 102 ASP A CA 1
ATOM 809 C C . ASP A 1 102 ? -6.781 -29.422 2.426 1 90.5 102 ASP A C 1
ATOM 811 O O . ASP A 1 102 ? -7.852 -28.969 2.834 1 90.5 102 ASP A O 1
ATOM 815 N N . TYR A 1 103 ? -6.148 -29.031 1.288 1 87.44 103 TYR A N 1
ATOM 816 C CA . TYR A 1 103 ? -6.809 -28 0.498 1 87.44 103 TYR A CA 1
ATOM 817 C C . TYR A 1 103 ? -8.07 -28.547 -0.161 1 87.44 103 TYR A C 1
ATOM 819 O O . TYR A 1 103 ? -7.996 -29.297 -1.132 1 87.44 103 TYR A O 1
ATOM 827 N N . HIS A 1 104 ? -9.211 -28.375 0.448 1 78.62 104 HIS A N 1
ATOM 828 C CA . HIS A 1 104 ? -10.453 -28.922 -0.094 1 78.62 104 HIS A CA 1
ATOM 829 C C . HIS A 1 104 ? -11.398 -27.812 -0.532 1 78.62 104 HIS A C 1
ATOM 831 O O . HIS A 1 104 ? -12 -27.141 0.306 1 78.62 104 HIS A O 1
ATOM 837 N N . ASN A 1 105 ? -11.703 -27.719 -1.857 1 68 105 ASN A N 1
ATOM 838 C CA . ASN A 1 105 ? -12.648 -26.938 -2.654 1 68 105 ASN A CA 1
ATOM 839 C C . ASN A 1 105 ? -13.25 -25.797 -1.845 1 68 105 ASN A C 1
ATOM 841 O O . ASN A 1 105 ? -14.469 -25.672 -1.739 1 68 105 ASN A O 1
ATOM 845 N N . GLU A 1 106 ? -12.453 -24.922 -1.536 1 73.56 106 GLU A N 1
ATOM 846 C CA . GLU A 1 106 ? -12.836 -23.781 -0.718 1 73.56 106 GLU A CA 1
ATOM 847 C C . GLU A 1 106 ? -13.516 -22.703 -1.557 1 73.56 106 GLU A C 1
ATOM 849 O O . GLU A 1 106 ? -14.219 -21.844 -1.02 1 73.56 106 GLU A O 1
ATOM 854 N N . GLU A 1 107 ? -13.391 -23 -2.896 1 79.81 107 GLU A N 1
ATOM 855 C CA . GLU A 1 107 ? -13.984 -22.047 -3.816 1 79.81 107 GLU A CA 1
ATOM 856 C C . GLU A 1 107 ? -15.211 -22.625 -4.512 1 79.81 107 GLU A C 1
ATOM 858 O O . GLU A 1 107 ? -15.273 -23.828 -4.773 1 79.81 107 GLU A O 1
ATOM 863 N N . THR A 1 108 ? -16.172 -21.812 -4.754 1 80.06 108 THR A N 1
ATOM 864 C CA . THR A 1 108 ? -17.344 -22.219 -5.523 1 80.06 108 THR A CA 1
ATOM 865 C C . THR A 1 108 ? -16.969 -22.484 -6.977 1 80.06 108 THR A C 1
ATOM 867 O O . THR A 1 108 ? -17.422 -23.469 -7.574 1 80.06 108 THR A O 1
ATOM 870 N N . TYR A 1 109 ? -16.141 -21.656 -7.5 1 87.62 109 TYR A N 1
ATOM 871 C CA . TYR A 1 109 ? -15.656 -21.75 -8.867 1 87.62 109 TYR A CA 1
ATOM 872 C C . TYR A 1 109 ? -14.484 -22.719 -8.969 1 87.62 109 TYR A C 1
ATOM 874 O O . TYR A 1 109 ? -13.406 -22.469 -8.422 1 87.62 109 TYR A O 1
ATOM 882 N N . GLU A 1 110 ? -14.664 -23.734 -9.617 1 89.56 110 GLU A N 1
ATOM 883 C CA . GLU A 1 110 ? -13.703 -24.844 -9.664 1 89.56 110 GLU A CA 1
ATOM 884 C C . GLU A 1 110 ? -12.375 -24.391 -10.258 1 89.56 110 GLU A C 1
ATOM 886 O O . GLU A 1 110 ? -11.312 -24.875 -9.859 1 89.56 110 GLU A O 1
ATOM 891 N N . VAL A 1 111 ? -12.438 -23.516 -11.188 1 93.44 111 VAL A N 1
ATOM 892 C CA . VAL A 1 111 ? -11.211 -23 -11.797 1 93.44 111 VAL A CA 1
ATOM 893 C C . VAL A 1 111 ? -10.305 -22.406 -10.719 1 93.44 111 VAL A C 1
ATOM 895 O O . VAL A 1 111 ? -9.102 -22.656 -10.695 1 93.44 111 VAL A O 1
ATOM 898 N N . TYR A 1 112 ? -10.844 -21.688 -9.773 1 93.69 112 TYR A N 1
ATOM 899 C CA . TYR A 1 112 ? -10.07 -21.109 -8.68 1 93.69 112 TYR A CA 1
ATOM 900 C C . TYR A 1 112 ? -9.469 -22.188 -7.801 1 93.69 112 TYR A C 1
ATOM 902 O O . TYR A 1 112 ? -8.328 -22.078 -7.344 1 93.69 112 TYR A O 1
ATOM 910 N N . ASN A 1 113 ? -10.219 -23.188 -7.555 1 93.06 113 ASN A N 1
ATOM 911 C CA . ASN A 1 113 ? -9.695 -24.312 -6.777 1 93.06 113 ASN A CA 1
ATOM 912 C C . ASN A 1 113 ? -8.477 -24.953 -7.449 1 93.06 113 ASN A C 1
ATOM 914 O O . ASN A 1 113 ? -7.473 -25.219 -6.793 1 93.06 113 ASN A O 1
ATOM 918 N N . GLN A 1 114 ? -8.602 -25.141 -8.719 1 94.19 114 GLN A N 1
ATOM 919 C CA . GLN A 1 114 ? -7.516 -25.75 -9.484 1 94.19 114 GLN A CA 1
ATOM 920 C C . GLN A 1 114 ? -6.281 -24.844 -9.492 1 94.19 114 GLN A C 1
ATOM 922 O O . GLN A 1 114 ? -5.16 -25.312 -9.312 1 94.19 114 GLN A O 1
ATOM 927 N N . LEU A 1 115 ? -6.48 -23.609 -9.672 1 95.81 115 LEU A N 1
ATOM 928 C CA . LEU A 1 115 ? -5.379 -22.656 -9.727 1 95.81 115 LEU A CA 1
ATOM 929 C C . LEU A 1 115 ? -4.688 -22.562 -8.367 1 95.81 115 LEU A C 1
ATOM 931 O O . LEU A 1 115 ? -3.455 -22.578 -8.297 1 95.81 115 LEU A O 1
ATOM 935 N N . ASN A 1 116 ? -5.465 -22.484 -7.32 1 93.75 116 ASN A N 1
ATOM 936 C CA . ASN A 1 116 ? -4.902 -22.406 -5.977 1 93.75 116 ASN A CA 1
ATOM 937 C C . ASN A 1 116 ? -4.121 -23.672 -5.621 1 93.75 116 ASN A C 1
ATOM 939 O O . ASN A 1 116 ? -3.064 -23.594 -4.988 1 93.75 116 ASN A O 1
ATOM 943 N N . ARG A 1 117 ? -4.637 -24.734 -5.984 1 93.81 117 ARG A N 1
ATOM 944 C CA . ARG A 1 117 ? -3.928 -26 -5.781 1 93.81 117 ARG A CA 1
ATOM 945 C C . ARG A 1 117 ? -2.607 -26.016 -6.543 1 93.81 117 ARG A C 1
ATOM 947 O O . ARG A 1 117 ? -1.599 -26.516 -6.043 1 93.81 117 ARG A O 1
ATOM 954 N N . LEU A 1 118 ? -2.668 -25.547 -7.746 1 95.75 118 LEU A N 1
ATOM 955 C CA . LEU A 1 118 ? -1.47 -25.484 -8.578 1 95.75 118 LEU A CA 1
ATOM 956 C C . LEU A 1 118 ? -0.388 -24.641 -7.914 1 95.75 118 LEU A C 1
ATOM 958 O O . LEU A 1 118 ? 0.798 -24.969 -7.992 1 95.75 118 LEU A O 1
ATOM 962 N N . VAL A 1 119 ? -0.752 -23.547 -7.258 1 95.69 119 VAL A N 1
ATOM 963 C CA . VAL A 1 119 ? 0.206 -22.688 -6.566 1 95.69 119 VAL A CA 1
ATOM 964 C C . VAL A 1 119 ? 0.894 -23.469 -5.453 1 95.69 119 VAL A C 1
ATOM 966 O O . VAL A 1 119 ? 2.115 -23.406 -5.297 1 95.69 119 VAL A O 1
ATOM 969 N N . ILE A 1 120 ? 0.143 -24.219 -4.734 1 94.75 120 ILE A N 1
ATOM 970 C CA . ILE A 1 120 ? 0.699 -25.047 -3.664 1 94.75 120 ILE A CA 1
ATOM 971 C C . ILE A 1 120 ? 1.637 -26.094 -4.254 1 94.75 120 ILE A C 1
ATOM 973 O O . ILE A 1 120 ? 2.76 -26.266 -3.777 1 94.75 120 ILE A O 1
ATOM 977 N N . LYS A 1 121 ? 1.182 -26.75 -5.293 1 95.5 121 LYS A N 1
ATOM 978 C CA . LYS A 1 121 ? 1.981 -27.766 -5.973 1 95.5 121 LYS A CA 1
ATOM 979 C C . LYS A 1 121 ? 3.295 -27.188 -6.484 1 95.5 121 LYS A C 1
ATOM 981 O O . LYS A 1 121 ? 4.348 -27.812 -6.379 1 95.5 121 LYS A O 1
ATOM 986 N N . ALA A 1 122 ? 3.188 -26.062 -7.062 1 95.06 122 ALA A N 1
ATOM 987 C CA . ALA A 1 122 ? 4.371 -25.375 -7.59 1 95.06 122 ALA A CA 1
ATOM 988 C C . ALA A 1 122 ? 5.387 -25.109 -6.484 1 95.06 122 ALA A C 1
ATOM 990 O O . ALA A 1 122 ? 6.594 -25.266 -6.691 1 95.06 122 ALA A O 1
ATOM 991 N N . THR A 1 123 ? 4.906 -24.688 -5.336 1 94.44 123 THR A N 1
ATOM 992 C CA . THR A 1 123 ? 5.781 -24.422 -4.199 1 94.44 123 THR A CA 1
ATOM 993 C C . THR A 1 123 ? 6.496 -2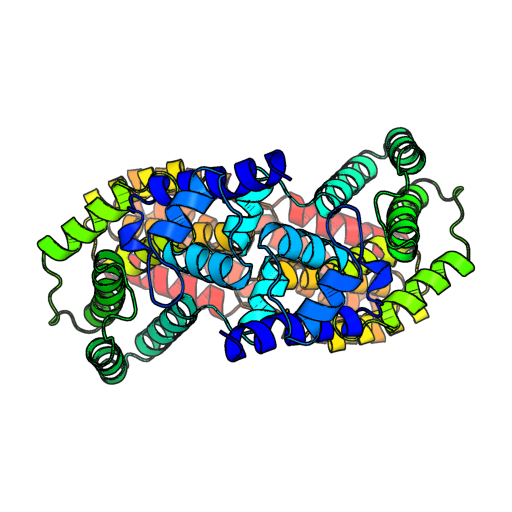5.703 -3.768 1 94.44 123 THR A C 1
ATOM 995 O O . THR A 1 123 ? 7.699 -25.703 -3.51 1 94.44 123 THR A O 1
ATOM 998 N N . ILE A 1 124 ? 5.781 -26.781 -3.734 1 95.06 124 ILE A N 1
ATOM 999 C CA . ILE A 1 124 ? 6.359 -28.078 -3.381 1 95.06 124 ILE A CA 1
ATOM 1000 C C . ILE A 1 124 ? 7.387 -28.484 -4.434 1 95.06 124 ILE A C 1
ATOM 1002 O O . ILE A 1 124 ? 8.469 -28.969 -4.102 1 95.06 124 ILE A O 1
ATOM 1006 N N . TYR A 1 125 ? 7.031 -28.297 -5.684 1 93.88 125 TYR A N 1
ATOM 1007 C CA . TYR A 1 125 ? 7.891 -28.625 -6.809 1 93.88 125 TYR A CA 1
ATOM 1008 C C . TYR A 1 125 ? 9.242 -27.922 -6.699 1 93.88 125 TYR A C 1
ATOM 1010 O O . TYR A 1 125 ? 10.273 -28.484 -7.078 1 93.88 125 TYR A O 1
ATOM 1018 N N . SER A 1 126 ? 9.234 -26.734 -6.211 1 89.25 126 SER A N 1
ATOM 1019 C CA . SER A 1 126 ? 10.461 -25.953 -6.082 1 89.25 126 SER A CA 1
ATOM 1020 C C . SER A 1 126 ? 11.422 -26.609 -5.094 1 89.25 126 SER A C 1
ATOM 1022 O O . SER A 1 126 ? 12.633 -26.359 -5.145 1 89.25 126 SER A O 1
ATOM 1024 N N . LEU A 1 127 ? 10.961 -27.484 -4.242 1 91.06 127 LEU A N 1
ATOM 1025 C CA . LEU A 1 127 ? 11.773 -28.141 -3.227 1 91.06 127 LEU A CA 1
ATOM 1026 C C . LEU A 1 127 ? 11.969 -29.609 -3.561 1 91.06 127 LEU A C 1
ATOM 1028 O O . LEU A 1 127 ? 12.961 -30.219 -3.16 1 91.06 127 LEU A O 1
ATOM 1032 N N . ASP A 1 128 ? 10.969 -30.156 -4.16 1 91.38 128 ASP A N 1
ATOM 1033 C CA . ASP A 1 128 ? 10.945 -31.562 -4.523 1 91.38 128 ASP A CA 1
ATOM 1034 C C . ASP A 1 128 ? 10.5 -31.75 -5.973 1 91.38 128 ASP A C 1
ATOM 1036 O O . ASP A 1 128 ? 9.297 -31.812 -6.254 1 91.38 128 ASP A O 1
ATOM 1040 N N . SER A 1 129 ? 11.383 -31.984 -6.848 1 86.5 129 SER A N 1
ATOM 1041 C CA . SER A 1 129 ? 11.109 -32.062 -8.281 1 86.5 129 SER A CA 1
ATOM 1042 C C . SER A 1 129 ? 10.391 -33.344 -8.648 1 86.5 129 SER A C 1
ATOM 1044 O O . SER A 1 129 ? 9.969 -33.531 -9.789 1 86.5 129 SER A O 1
ATOM 1046 N N . ASN A 1 130 ? 10.219 -34.125 -7.629 1 88.38 130 ASN A N 1
ATOM 1047 C CA . ASN A 1 130 ? 9.523 -35.375 -7.902 1 88.38 130 ASN A CA 1
ATOM 1048 C C . ASN A 1 130 ? 8.023 -35.156 -8.102 1 88.38 130 ASN A C 1
ATOM 1050 O O . ASN A 1 130 ? 7.344 -35.969 -8.711 1 88.38 130 ASN A O 1
ATOM 1054 N N . LEU A 1 131 ? 7.57 -34.094 -7.48 1 89.88 131 LEU A N 1
ATOM 1055 C CA . LEU A 1 131 ? 6.184 -33.75 -7.754 1 89.88 131 LEU A CA 1
ATOM 1056 C C . LEU A 1 131 ? 6.051 -33.062 -9.109 1 89.88 131 LEU A C 1
ATOM 1058 O O . LEU A 1 131 ? 6.395 -31.891 -9.258 1 89.88 131 LEU A O 1
ATOM 1062 N N . GLU A 1 132 ? 5.574 -33.781 -10.047 1 88.12 132 GLU A N 1
ATOM 1063 C CA . GLU A 1 132 ? 5.535 -33.281 -11.422 1 88.12 132 GLU A CA 1
ATOM 1064 C C . GLU A 1 132 ? 4.363 -32.344 -11.625 1 88.12 132 GLU A C 1
ATOM 1066 O O . GLU A 1 132 ? 3.26 -32.562 -11.133 1 88.12 132 GLU A O 1
ATOM 1071 N N . ILE A 1 133 ? 4.633 -31.281 -12.242 1 94.44 133 ILE A N 1
ATOM 1072 C CA . ILE A 1 133 ? 3.613 -30.391 -12.781 1 94.44 133 ILE A CA 1
ATOM 1073 C C . ILE A 1 133 ? 3.379 -30.703 -14.258 1 94.44 133 ILE A C 1
ATOM 1075 O O . ILE A 1 133 ? 4.285 -30.562 -15.078 1 94.44 133 ILE A O 1
ATOM 1079 N N . THR A 1 134 ? 2.197 -31.109 -14.586 1 94.56 134 THR A N 1
ATOM 1080 C CA . THR A 1 134 ? 1.912 -31.578 -15.938 1 94.56 134 THR A CA 1
ATOM 1081 C C . THR A 1 134 ? 1.816 -30.406 -16.906 1 94.56 134 THR A C 1
ATOM 1083 O O . THR A 1 134 ? 1.601 -29.266 -16.5 1 94.56 134 THR A O 1
ATOM 1086 N N . SER A 1 135 ? 1.986 -30.703 -18.172 1 95 135 SER A N 1
ATOM 1087 C CA . SER A 1 135 ? 1.833 -29.703 -19.203 1 95 135 SER A CA 1
ATOM 1088 C C . SER A 1 135 ? 0.407 -29.156 -19.25 1 95 135 SER A C 1
ATOM 1090 O O . SER A 1 135 ? 0.192 -27.984 -19.547 1 95 135 SER A O 1
ATOM 1092 N N . GLU A 1 136 ? -0.493 -29.984 -18.922 1 96.38 136 GLU A N 1
ATOM 1093 C CA . GLU A 1 136 ? -1.896 -29.578 -18.891 1 96.38 136 GLU A CA 1
ATOM 1094 C C . GLU A 1 136 ? -2.146 -28.531 -17.812 1 96.38 136 GLU A C 1
ATOM 1096 O O . GLU A 1 136 ? -2.898 -27.578 -18.016 1 96.38 136 GLU A O 1
ATOM 1101 N N . GLU A 1 137 ? -1.542 -28.75 -16.656 1 96.81 137 GLU A N 1
ATOM 1102 C CA . GLU A 1 137 ? -1.678 -27.797 -15.562 1 96.81 137 GLU A CA 1
ATOM 1103 C C . GLU A 1 137 ? -1.057 -26.438 -15.922 1 96.81 137 GLU A C 1
ATOM 1105 O O . GLU A 1 137 ? -1.627 -25.391 -15.625 1 96.81 137 GLU A O 1
ATOM 1110 N N . LYS A 1 138 ? 0.093 -26.484 -16.562 1 96.75 138 LYS A N 1
ATOM 1111 C CA . LYS A 1 138 ? 0.757 -25.25 -17 1 96.75 138 LYS A CA 1
ATOM 1112 C C . LYS A 1 138 ? -0.079 -24.516 -18.047 1 96.75 138 LYS A C 1
ATOM 1114 O O . LYS A 1 138 ? -0.234 -23.297 -17.969 1 96.75 138 LYS A O 1
ATOM 1119 N N . GLU A 1 139 ? -0.617 -25.281 -18.953 1 96.69 139 GLU A N 1
ATOM 1120 C CA . GLU A 1 139 ? -1.463 -24.688 -19.984 1 96.69 139 GLU A CA 1
ATOM 1121 C C . GLU A 1 139 ? -2.73 -24.094 -19.391 1 96.69 139 GLU A C 1
ATOM 1123 O O . GLU A 1 139 ? -3.201 -23.047 -19.844 1 96.69 139 GLU A O 1
ATOM 1128 N N . PHE A 1 140 ? -3.279 -24.812 -18.453 1 97.12 140 PHE A N 1
ATOM 1129 C CA . PHE A 1 140 ? -4.465 -24.328 -17.75 1 97.12 140 PHE A CA 1
ATOM 1130 C C . PHE A 1 140 ? -4.203 -22.969 -17.109 1 97.12 140 PHE A C 1
ATOM 1132 O O . PHE A 1 140 ? -4.996 -22.031 -17.281 1 97.12 140 PHE A O 1
ATOM 1139 N N . LEU A 1 141 ? -3.105 -22.828 -16.406 1 97.81 141 LEU A N 1
ATOM 1140 C CA . LEU A 1 141 ? -2.695 -21.578 -15.773 1 97.81 141 LEU A CA 1
ATOM 1141 C C . LEU A 1 141 ? -2.49 -20.484 -16.812 1 97.81 141 LEU A C 1
ATOM 1143 O O . LEU A 1 141 ? -3.02 -19.375 -16.656 1 97.81 141 LEU A O 1
ATOM 1147 N N . THR A 1 142 ? -1.737 -20.781 -17.844 1 97.44 142 THR A N 1
ATOM 1148 C CA . THR A 1 142 ? -1.401 -19.797 -18.859 1 97.44 142 THR A CA 1
ATOM 1149 C C . THR A 1 142 ? -2.658 -19.312 -19.578 1 97.44 142 THR A C 1
ATOM 1151 O O . THR A 1 142 ? -2.809 -18.109 -19.812 1 97.44 142 THR A O 1
ATOM 1154 N N . SER A 1 143 ? -3.537 -20.234 -19.875 1 96.62 143 SER A N 1
ATOM 1155 C CA . SER A 1 143 ? -4.785 -19.875 -20.547 1 96.62 143 SER A CA 1
ATOM 1156 C C . SER A 1 143 ? -5.641 -18.969 -19.672 1 96.62 143 SER A C 1
ATOM 1158 O O . SER A 1 143 ? -6.219 -18 -20.156 1 96.62 143 SER A O 1
ATOM 1160 N N . TYR A 1 144 ? -5.703 -19.297 -18.422 1 97.12 144 TYR A N 1
ATOM 1161 C CA . TYR A 1 144 ? -6.477 -18.469 -17.5 1 97.12 144 TYR A CA 1
ATOM 1162 C C . TYR A 1 144 ? -5.914 -17.047 -17.438 1 97.12 144 TYR A C 1
ATOM 1164 O O . TYR A 1 144 ? -6.648 -16.078 -17.625 1 97.12 144 TYR A O 1
ATOM 1172 N N . LEU A 1 145 ? -4.625 -16.922 -17.141 1 96.81 145 LEU A N 1
ATOM 1173 C CA . LEU A 1 145 ? -3.988 -15.633 -16.953 1 96.81 145 LEU A CA 1
ATOM 1174 C C . LEU A 1 145 ? -4.094 -14.789 -18.219 1 96.81 145 LEU A C 1
ATOM 1176 O O . LEU A 1 145 ? -4.32 -13.578 -18.141 1 96.81 145 LEU A O 1
ATOM 1180 N N . TYR A 1 146 ? -3.977 -15.453 -19.328 1 95 146 TYR A N 1
ATOM 1181 C CA . TYR A 1 146 ? -4.027 -14.711 -20.594 1 95 146 TYR A CA 1
ATOM 1182 C C . TYR A 1 146 ? -5.445 -14.227 -20.875 1 95 146 TYR A C 1
ATOM 1184 O O . TYR A 1 146 ? -5.633 -13.18 -21.5 1 95 146 TYR A O 1
ATOM 1192 N N . ALA A 1 147 ? -6.422 -14.953 -20.438 1 94.81 147 ALA A N 1
ATOM 1193 C CA . ALA A 1 147 ? -7.82 -14.641 -20.719 1 94.81 147 ALA A CA 1
ATOM 1194 C C . ALA A 1 147 ? -8.289 -13.453 -19.891 1 94.81 147 ALA A C 1
ATOM 1196 O O . ALA A 1 147 ? -9.305 -12.82 -20.203 1 94.81 147 ALA A O 1
ATOM 1197 N N . ILE A 1 148 ? -7.586 -13.094 -18.859 1 94.44 148 ILE A N 1
ATOM 1198 C CA . ILE A 1 148 ? -8 -12.008 -17.969 1 94.44 148 ILE A CA 1
ATOM 1199 C C . ILE A 1 148 ? -7.535 -10.672 -18.531 1 94.44 148 ILE A C 1
ATOM 1201 O O . ILE A 1 148 ? -6.336 -10.445 -18.719 1 94.44 148 ILE A O 1
ATOM 1205 N N . GLU A 1 149 ? -8.406 -9.789 -18.734 1 88.44 149 GLU A N 1
ATOM 1206 C CA . GLU A 1 149 ? -8.117 -8.539 -19.422 1 88.44 149 GLU A CA 1
ATOM 1207 C C . GLU A 1 149 ? -7.457 -7.535 -18.484 1 88.44 149 GLU A C 1
ATOM 1209 O O . GLU A 1 149 ? -6.656 -6.703 -18.922 1 88.44 149 GLU A O 1
ATOM 1214 N N . GLU A 1 150 ? -7.836 -7.57 -17.266 1 91.94 150 GLU A N 1
ATOM 1215 C CA . GLU A 1 150 ? -7.254 -6.68 -16.266 1 91.94 150 GLU A CA 1
ATOM 1216 C C . GLU A 1 150 ? -6.812 -7.457 -15.023 1 91.94 150 GLU A C 1
ATOM 1218 O O . GLU A 1 150 ? -7.645 -7.949 -14.266 1 91.94 150 GLU A O 1
ATOM 1223 N N . TRP A 1 151 ? -5.504 -7.457 -14.852 1 95.25 151 TRP A N 1
ATOM 1224 C CA . TRP A 1 151 ? -4.973 -8.234 -13.742 1 95.25 151 TRP A CA 1
ATOM 1225 C C . TRP A 1 151 ? -5.184 -7.508 -12.414 1 95.25 151 TRP A C 1
ATOM 1227 O O . TRP A 1 151 ? -4.891 -6.316 -12.297 1 95.25 151 TRP A O 1
ATOM 1237 N N . THR A 1 152 ? -5.738 -8.188 -11.508 1 94.5 152 THR A N 1
ATOM 1238 C CA . THR A 1 152 ? -5.84 -7.738 -10.125 1 94.5 152 THR A CA 1
ATOM 1239 C C . THR A 1 152 ? -4.812 -8.445 -9.242 1 94.5 152 THR A C 1
ATOM 1241 O O . THR A 1 152 ? -3.883 -9.07 -9.75 1 94.5 152 THR A O 1
ATOM 1244 N N . GLU A 1 153 ? -4.941 -8.297 -7.984 1 92.31 153 GLU A N 1
ATOM 1245 C CA . GLU A 1 153 ? -4 -8.891 -7.039 1 92.31 153 GLU A CA 1
ATOM 1246 C C . GLU A 1 153 ? -3.984 -10.414 -7.164 1 92.31 153 GLU A C 1
ATOM 1248 O O . GLU A 1 153 ? -2.943 -11.047 -6.977 1 92.31 153 GLU A O 1
ATOM 1253 N N . TYR A 1 154 ? -5.062 -10.969 -7.477 1 94.75 154 TYR A N 1
ATOM 1254 C CA . TYR A 1 154 ? -5.145 -12.422 -7.578 1 94.75 154 TYR A CA 1
ATOM 1255 C C . TYR A 1 154 ? -4.27 -12.945 -8.711 1 94.75 154 TYR A C 1
ATOM 1257 O O . TYR A 1 154 ? -3.52 -13.906 -8.539 1 94.75 154 TYR A O 1
ATOM 1265 N N . GLU A 1 155 ? -4.402 -12.344 -9.898 1 96.44 155 GLU A N 1
ATOM 1266 C CA . GLU A 1 155 ? -3.594 -12.773 -11.039 1 96.44 155 GLU A CA 1
ATOM 1267 C C . GLU A 1 155 ? -2.107 -12.539 -10.773 1 96.44 155 GLU A C 1
ATOM 1269 O O . GLU A 1 155 ? -1.267 -13.344 -11.172 1 96.44 155 GLU A O 1
ATOM 1274 N N . LEU A 1 156 ? -1.843 -11.406 -10.102 1 94.94 156 LEU A N 1
ATOM 1275 C CA . LEU A 1 156 ? -0.455 -11.156 -9.727 1 94.94 156 LEU A CA 1
ATOM 1276 C C . LEU A 1 156 ? 0.061 -12.242 -8.789 1 94.94 156 LEU A C 1
ATOM 1278 O O . LEU A 1 156 ? 1.201 -12.695 -8.914 1 94.94 156 LEU A O 1
ATOM 1282 N N . TYR A 1 157 ? -0.788 -12.594 -7.875 1 94.31 157 TYR A N 1
ATOM 1283 C CA . TYR A 1 157 ? -0.465 -13.664 -6.934 1 94.31 157 TYR A CA 1
ATOM 1284 C C . TYR A 1 157 ? -0.188 -14.969 -7.672 1 94.31 157 TYR A C 1
ATOM 1286 O O . TYR A 1 157 ? 0.808 -15.641 -7.398 1 94.31 157 TYR A O 1
ATOM 1294 N N . LEU A 1 158 ? -1.065 -15.312 -8.578 1 96.19 158 LEU A N 1
ATOM 1295 C CA . LEU A 1 158 ? -0.893 -16.531 -9.352 1 96.19 158 LEU A CA 1
ATOM 1296 C C . LEU A 1 158 ? 0.415 -16.5 -10.133 1 96.19 158 LEU A C 1
ATOM 1298 O O . LEU A 1 158 ? 1.234 -17.422 -10.023 1 96.19 158 LEU A O 1
ATOM 1302 N N . PHE A 1 159 ? 0.603 -15.5 -10.898 1 97.25 159 PHE A N 1
ATOM 1303 C CA . PHE A 1 159 ? 1.771 -15.375 -11.766 1 97.25 159 PHE A CA 1
ATOM 1304 C C . PHE A 1 159 ? 3.053 -15.352 -10.938 1 97.25 159 PHE A C 1
ATOM 1306 O O . PHE A 1 159 ? 3.984 -16.109 -11.219 1 97.25 159 PHE A O 1
ATOM 1313 N N . GLY A 1 160 ? 3.047 -14.57 -9.898 1 94.56 160 GLY A N 1
ATOM 1314 C CA . GLY A 1 160 ? 4.227 -14.43 -9.055 1 94.56 160 GLY A CA 1
ATOM 1315 C C . GLY A 1 160 ? 4.645 -15.727 -8.391 1 94.56 160 GLY A C 1
ATOM 1316 O O . GLY A 1 160 ? 5.832 -15.953 -8.148 1 94.56 160 GLY A O 1
ATOM 1317 N N . ASN A 1 161 ? 3.682 -16.547 -8.156 1 93.31 161 ASN A N 1
ATOM 1318 C CA . ASN A 1 161 ? 3.98 -17.766 -7.418 1 93.31 161 ASN A CA 1
ATOM 1319 C C . ASN A 1 161 ? 4.176 -18.953 -8.359 1 93.31 161 ASN A C 1
ATOM 1321 O O . ASN A 1 161 ? 4.445 -20.078 -7.906 1 93.31 161 ASN A O 1
ATOM 1325 N N . THR A 1 162 ? 4.082 -18.719 -9.625 1 95.62 162 THR A N 1
ATOM 1326 C CA . THR A 1 162 ? 4.211 -19.828 -10.555 1 95.62 162 THR A CA 1
ATOM 1327 C C . THR A 1 162 ? 5.27 -19.531 -11.609 1 95.62 162 THR A C 1
ATOM 1329 O O . THR A 1 162 ? 5.438 -20.297 -12.562 1 95.62 162 THR A O 1
ATOM 1332 N N . LEU A 1 163 ? 5.988 -18.469 -11.523 1 95.25 163 LEU A N 1
ATOM 1333 C CA . LEU A 1 163 ? 7 -18.047 -12.484 1 95.25 163 LEU A CA 1
ATOM 1334 C C . LEU A 1 163 ? 7.98 -19.172 -12.773 1 95.25 163 LEU A C 1
ATOM 1336 O O . LEU A 1 163 ? 8.312 -19.438 -13.938 1 95.25 163 LEU A O 1
ATOM 1340 N N . PHE A 1 164 ? 8.414 -19.922 -11.797 1 91 164 PHE A N 1
ATOM 1341 C CA . PHE A 1 164 ? 9.555 -20.828 -11.875 1 91 164 PHE A CA 1
ATOM 1342 C C . PHE A 1 164 ? 9.156 -22.125 -12.555 1 91 164 PHE A C 1
ATOM 1344 O O . PHE A 1 164 ? 10.023 -22.922 -12.938 1 91 164 PHE A O 1
ATOM 1351 N N . ILE A 1 165 ? 7.828 -22.344 -12.727 1 93.75 165 ILE A N 1
ATOM 1352 C CA . ILE A 1 165 ? 7.426 -23.578 -13.383 1 93.75 165 ILE A CA 1
ATOM 1353 C C . ILE A 1 165 ? 7.102 -23.312 -14.852 1 93.75 165 ILE A C 1
ATOM 1355 O O . ILE A 1 165 ? 6.816 -24.234 -15.617 1 93.75 165 ILE A O 1
ATOM 1359 N N . LEU A 1 166 ? 7.129 -22.094 -15.258 1 95.25 166 LEU A N 1
ATOM 1360 C CA . LEU A 1 166 ? 6.75 -21.719 -16.609 1 95.25 166 LEU A CA 1
ATOM 1361 C C . LEU A 1 166 ? 7.961 -21.734 -17.531 1 95.25 166 LEU A C 1
ATOM 1363 O O . LEU A 1 166 ? 9.086 -21.5 -17.094 1 95.25 166 LEU A O 1
ATOM 1367 N N . SER A 1 167 ? 7.738 -22.047 -18.844 1 94.75 167 SER A N 1
ATOM 1368 C CA . SER A 1 167 ? 8.781 -21.953 -19.859 1 94.75 167 SER A CA 1
ATOM 1369 C C . SER A 1 167 ? 9.148 -20.5 -20.125 1 94.75 167 SER A C 1
ATOM 1371 O O . SER A 1 167 ? 8.391 -19.578 -19.797 1 94.75 167 SER A O 1
ATOM 1373 N N . ASP A 1 168 ? 10.312 -20.234 -20.734 1 96.12 168 ASP A N 1
ATOM 1374 C CA . ASP A 1 168 ? 10.719 -18.875 -21.078 1 96.12 168 ASP A CA 1
ATOM 1375 C C . ASP A 1 168 ? 9.688 -18.219 -22 1 96.12 168 ASP A C 1
ATOM 1377 O O . ASP A 1 168 ? 9.367 -17.047 -21.828 1 96.12 168 ASP A O 1
ATOM 1381 N N . ASP A 1 169 ? 9.18 -19 -22.922 1 96.88 169 ASP A N 1
ATOM 1382 C CA . ASP A 1 169 ? 8.18 -18.469 -23.828 1 96.88 169 ASP A CA 1
ATOM 1383 C C . ASP A 1 169 ? 6.93 -18.016 -23.078 1 96.88 169 ASP A C 1
ATOM 1385 O O . ASP A 1 169 ? 6.391 -16.938 -23.344 1 96.88 169 ASP A O 1
ATOM 1389 N N . ASP A 1 170 ? 6.512 -18.859 -22.141 1 96.88 170 ASP A N 1
ATOM 1390 C CA . ASP A 1 170 ? 5.336 -18.531 -21.344 1 96.88 170 ASP A CA 1
ATOM 1391 C C . ASP A 1 170 ? 5.609 -17.344 -20.438 1 96.88 170 ASP A C 1
ATOM 1393 O O . ASP A 1 170 ? 4.742 -16.484 -20.234 1 96.88 170 ASP A O 1
ATOM 1397 N N . LEU A 1 171 ? 6.777 -17.297 -19.875 1 97.81 171 LEU A N 1
ATOM 1398 C CA . LEU A 1 171 ? 7.184 -16.188 -19.016 1 97.81 171 LEU A CA 1
ATOM 1399 C C . LEU A 1 171 ? 7.105 -14.867 -19.781 1 97.81 171 LEU A C 1
ATOM 1401 O O . LEU A 1 171 ? 6.535 -13.898 -19.281 1 97.81 171 LEU A O 1
ATOM 1405 N N . ILE A 1 172 ? 7.664 -14.898 -20.953 1 98.19 172 ILE A N 1
ATOM 1406 C CA . ILE A 1 172 ? 7.711 -13.695 -21.781 1 98.19 172 ILE A CA 1
ATOM 1407 C C . ILE A 1 172 ? 6.297 -13.305 -22.219 1 98.19 172 ILE A C 1
ATOM 1409 O O . ILE A 1 172 ? 5.902 -12.148 -22.109 1 98.19 172 ILE A O 1
ATOM 1413 N N . PHE A 1 173 ? 5.574 -14.297 -22.656 1 97.44 173 PHE A N 1
ATOM 1414 C CA . PHE A 1 173 ? 4.215 -14.094 -23.125 1 97.44 173 PHE A CA 1
ATOM 1415 C C . PHE A 1 173 ? 3.334 -13.508 -22.031 1 97.44 173 PHE A C 1
ATOM 1417 O O . PHE A 1 173 ? 2.697 -12.469 -22.219 1 97.44 173 PHE A O 1
ATOM 1424 N N . LEU A 1 174 ? 3.32 -14.102 -20.875 1 97.69 174 LEU A N 1
ATOM 1425 C CA . LEU A 1 174 ? 2.508 -13.664 -19.75 1 97.69 174 LEU A CA 1
ATOM 1426 C C . LEU A 1 174 ? 3.062 -12.383 -19.141 1 97.69 174 LEU A C 1
ATOM 1428 O O . LEU A 1 174 ? 2.305 -11.539 -18.656 1 97.69 174 LEU A O 1
ATOM 1432 N N . GLY A 1 175 ? 4.406 -12.273 -19.094 1 98.06 175 GLY A N 1
ATOM 1433 C CA . GLY A 1 175 ? 5.012 -11.039 -18.625 1 98.06 175 GLY A CA 1
ATOM 1434 C C . GLY A 1 175 ? 4.559 -9.82 -19.406 1 98.06 175 GLY A C 1
ATOM 1435 O O . GLY A 1 175 ? 4.246 -8.781 -18.828 1 98.06 175 GLY A O 1
ATOM 1436 N N . LYS A 1 176 ? 4.531 -9.961 -20.719 1 97.31 176 LYS A N 1
ATOM 1437 C CA . LYS A 1 176 ? 4.074 -8.867 -21.578 1 97.31 176 LYS A CA 1
ATOM 1438 C C . LYS A 1 176 ? 2.592 -8.578 -21.344 1 97.31 176 LYS A C 1
ATOM 1440 O O . LYS A 1 176 ? 2.18 -7.414 -21.297 1 97.31 176 LYS A O 1
ATOM 1445 N N . ALA A 1 177 ? 1.825 -9.633 -21.203 1 96 177 ALA A N 1
ATOM 1446 C CA . ALA A 1 177 ? 0.414 -9.461 -20.875 1 96 177 ALA A CA 1
ATOM 1447 C C . ALA A 1 177 ? 0.25 -8.727 -19.547 1 96 177 ALA A C 1
ATOM 1449 O O . ALA A 1 177 ? -0.563 -7.809 -19.422 1 96 177 ALA A O 1
ATOM 1450 N N . PHE A 1 178 ? 1 -9.125 -18.562 1 95.69 178 PHE A N 1
ATOM 1451 C CA . PHE A 1 178 ? 1.007 -8.523 -17.234 1 95.69 178 PHE A CA 1
ATOM 1452 C C . PHE A 1 178 ? 1.251 -7.02 -17.328 1 95.69 178 PHE A C 1
ATOM 1454 O O . PHE A 1 178 ? 0.459 -6.223 -16.812 1 95.69 178 PHE A O 1
ATOM 1461 N N . VAL A 1 179 ? 2.266 -6.602 -18.016 1 95.31 179 VAL A N 1
ATOM 1462 C CA . VAL A 1 179 ? 2.666 -5.203 -18.125 1 95.31 179 VAL A CA 1
ATOM 1463 C C . VAL A 1 179 ? 1.557 -4.395 -18.781 1 95.31 179 VAL A C 1
ATOM 1465 O O . VAL A 1 179 ? 1.302 -3.248 -18.422 1 95.31 179 VAL A O 1
ATOM 1468 N N . GLU A 1 180 ? 0.883 -4.938 -19.656 1 93.12 180 GLU A N 1
ATOM 1469 C CA . GLU A 1 180 ? -0.173 -4.254 -20.406 1 93.12 180 GLU A CA 1
ATOM 1470 C C . GLU A 1 180 ? -1.468 -4.199 -19.594 1 93.12 180 GLU A C 1
ATOM 1472 O O . GLU A 1 180 ? -2.203 -3.213 -19.656 1 93.12 180 GLU A O 1
ATOM 1477 N N . ARG A 1 181 ? -1.719 -5.227 -18.844 1 92.62 181 ARG A N 1
ATOM 1478 C CA . ARG A 1 181 ? -3.041 -5.418 -18.266 1 92.62 181 ARG A CA 1
ATOM 1479 C C . ARG A 1 181 ? -3.055 -5 -16.797 1 92.62 181 ARG A C 1
ATOM 1481 O O . ARG A 1 181 ? -4.074 -5.141 -16.109 1 92.62 181 ARG A O 1
ATOM 1488 N N . ASP A 1 182 ? -1.978 -4.508 -16.297 1 88.19 182 ASP A N 1
ATOM 1489 C CA . ASP A 1 182 ? -1.897 -4.109 -14.898 1 88.19 182 ASP A CA 1
ATOM 1490 C C . ASP A 1 182 ? -2.107 -2.604 -14.742 1 88.19 182 ASP A C 1
ATOM 1492 O O . ASP A 1 182 ? -1.92 -2.057 -13.656 1 88.19 182 ASP A O 1
ATOM 1496 N N . GLU A 1 183 ? -2.57 -1.876 -15.672 1 86.69 183 GLU A N 1
ATOM 1497 C CA . GLU A 1 183 ? -2.572 -0.417 -15.734 1 86.69 183 GLU A CA 1
ATOM 1498 C C . GLU A 1 183 ? -3.66 0.169 -14.836 1 86.69 183 GLU A C 1
ATOM 1500 O O . GLU A 1 183 ? -3.43 1.159 -14.141 1 86.69 183 GLU A O 1
ATOM 1505 N N . LEU A 1 184 ? -4.746 -0.446 -14.734 1 86.25 184 LEU A N 1
ATOM 1506 C CA . LEU A 1 184 ? -5.91 0.129 -14.062 1 86.25 184 LEU A CA 1
ATOM 1507 C C . LEU A 1 184 ? -5.688 0.218 -12.562 1 86.25 184 LEU A C 1
ATOM 1509 O O . LEU A 1 184 ? -6.16 1.152 -11.914 1 86.25 184 LEU A O 1
ATOM 1513 N N . TYR A 1 185 ? -5.004 -0.723 -12.008 1 89.19 185 TYR A N 1
ATOM 1514 C CA . TYR A 1 185 ? -4.887 -0.797 -10.555 1 89.19 185 TYR A CA 1
ATOM 1515 C C . TYR A 1 185 ? -3.482 -0.413 -10.102 1 89.19 185 TYR A C 1
ATOM 1517 O O . TYR A 1 185 ? -3.16 -0.501 -8.914 1 89.19 185 TYR A O 1
ATOM 1525 N N . ARG A 1 186 ? -2.686 0.061 -10.938 1 87.19 186 ARG A N 1
ATOM 1526 C CA . ARG A 1 186 ? -1.267 0.318 -10.711 1 87.19 186 ARG A CA 1
ATOM 1527 C C . ARG A 1 186 ? -1.067 1.411 -9.664 1 87.19 186 ARG A C 1
ATOM 1529 O O . ARG A 1 186 ? -0.023 1.471 -9.016 1 87.19 186 ARG A O 1
ATOM 1536 N N . GLU A 1 187 ? -2.053 2.232 -9.461 1 83.62 187 GLU A N 1
ATOM 1537 C CA . GLU A 1 187 ? -1.902 3.35 -8.531 1 83.62 187 GLU A CA 1
ATOM 1538 C C . GLU A 1 187 ? -2.23 2.93 -7.102 1 83.62 187 GLU A C 1
ATOM 1540 O O . GLU A 1 187 ? -1.941 3.66 -6.152 1 83.62 187 GLU A O 1
ATOM 1545 N N . LEU A 1 188 ? -2.838 1.78 -6.957 1 87.56 188 LEU A N 1
ATOM 1546 C CA . LEU A 1 188 ? -3.025 1.238 -5.617 1 87.56 188 LEU A CA 1
ATOM 1547 C C . LEU A 1 188 ? -1.696 0.789 -5.02 1 87.56 188 LEU A C 1
ATOM 1549 O O . LEU A 1 188 ? -0.997 -0.041 -5.605 1 87.56 188 LEU A O 1
ATOM 1553 N N . PRO A 1 189 ? -1.349 1.265 -3.891 1 85.31 189 PRO A N 1
ATOM 1554 C CA . PRO A 1 189 ? -0.027 0.971 -3.33 1 85.31 189 PRO A CA 1
ATOM 1555 C C . PRO A 1 189 ? 0.227 -0.526 -3.17 1 85.31 189 PRO A C 1
ATOM 1557 O O . PRO A 1 189 ? 1.324 -1.005 -3.465 1 85.31 189 PRO A O 1
ATOM 1560 N N . GLU A 1 190 ? -0.727 -1.241 -2.725 1 86.56 190 GLU A N 1
ATOM 1561 C CA . GLU A 1 190 ? -0.563 -2.682 -2.545 1 86.56 190 GLU A CA 1
ATOM 1562 C C . GLU A 1 190 ? -0.307 -3.379 -3.877 1 86.56 190 GLU A C 1
ATOM 1564 O O . GLU A 1 190 ? 0.544 -4.266 -3.967 1 86.56 190 GLU A O 1
ATOM 1569 N N . HIS A 1 191 ? -1.062 -2.992 -4.832 1 90.81 191 HIS A N 1
ATOM 1570 C CA . HIS A 1 191 ? -0.911 -3.566 -6.164 1 90.81 191 HIS A CA 1
ATOM 1571 C C . HIS A 1 191 ? 0.441 -3.209 -6.77 1 90.81 191 HIS A C 1
ATOM 1573 O O . HIS A 1 191 ? 1.122 -4.066 -7.332 1 90.81 191 HIS A O 1
ATOM 1579 N N . LYS A 1 192 ? 0.774 -1.983 -6.625 1 91.75 192 LYS A N 1
ATOM 1580 C CA . LYS A 1 192 ? 2.049 -1.522 -7.168 1 91.75 192 LYS A CA 1
ATOM 1581 C C . LYS A 1 192 ? 3.217 -2.293 -6.559 1 91.75 192 LYS A C 1
ATOM 1583 O O . LYS A 1 192 ? 4.117 -2.734 -7.273 1 91.75 192 LYS A O 1
ATOM 1588 N N . LYS A 1 193 ? 3.201 -2.438 -5.293 1 91.56 193 LYS A N 1
ATOM 1589 C CA . LYS A 1 193 ? 4.262 -3.166 -4.602 1 91.56 193 LYS A CA 1
ATOM 1590 C C . LYS A 1 193 ? 4.359 -4.605 -5.105 1 91.56 193 LYS A C 1
ATOM 1592 O O . LYS A 1 193 ? 5.457 -5.102 -5.363 1 91.56 193 LYS A O 1
ATOM 1597 N N . ARG A 1 194 ? 3.287 -5.219 -5.211 1 92.38 194 ARG A N 1
ATOM 1598 C CA . ARG A 1 194 ? 3.27 -6.59 -5.703 1 92.38 194 ARG A CA 1
ATOM 1599 C C . ARG A 1 194 ? 3.77 -6.664 -7.141 1 92.38 194 ARG A C 1
ATOM 1601 O O . ARG A 1 194 ? 4.516 -7.578 -7.5 1 92.38 194 ARG A O 1
ATOM 1608 N N . ALA A 1 195 ? 3.281 -5.738 -7.926 1 95.88 195 ALA A N 1
ATOM 1609 C CA . ALA A 1 195 ? 3.715 -5.684 -9.32 1 95.88 195 ALA A CA 1
ATOM 1610 C C . ALA A 1 195 ? 5.23 -5.535 -9.422 1 95.88 195 ALA A C 1
ATOM 1612 O O . ALA A 1 195 ? 5.871 -6.203 -10.234 1 95.88 195 ALA A O 1
ATOM 1613 N N . GLU A 1 196 ? 5.812 -4.676 -8.602 1 96.12 196 GLU A N 1
ATOM 1614 C CA . GLU A 1 196 ? 7.262 -4.5 -8.562 1 96.12 196 GLU A CA 1
ATOM 1615 C C . GLU A 1 196 ? 7.969 -5.816 -8.258 1 96.12 196 GLU A C 1
ATOM 1617 O O . GLU A 1 196 ? 8.922 -6.191 -8.945 1 96.12 196 GLU A O 1
ATOM 1622 N N . LEU A 1 197 ? 7.469 -6.52 -7.301 1 94.75 197 LEU A N 1
ATOM 1623 C CA . LEU A 1 197 ? 8.102 -7.758 -6.863 1 94.75 197 LEU A CA 1
ATOM 1624 C C . LEU A 1 197 ? 7.992 -8.836 -7.941 1 94.75 197 LEU A C 1
ATOM 1626 O O . LEU A 1 197 ? 8.953 -9.562 -8.195 1 94.75 197 LEU A O 1
ATOM 1630 N N . VAL A 1 198 ? 6.84 -8.906 -8.539 1 96.75 198 VAL A N 1
ATOM 1631 C CA . VAL A 1 198 ? 6.637 -9.898 -9.594 1 96.75 198 VAL A CA 1
ATOM 1632 C C . VAL A 1 198 ? 7.57 -9.602 -10.766 1 96.75 198 VAL A C 1
ATOM 1634 O O . VAL A 1 198 ? 8.195 -10.516 -11.312 1 96.75 198 VAL A O 1
ATOM 1637 N N . LEU A 1 199 ? 7.711 -8.344 -11.164 1 97.75 199 LEU A N 1
ATOM 1638 C CA . LEU A 1 199 ? 8.594 -7.965 -12.266 1 97.75 199 LEU A CA 1
ATOM 1639 C C . LEU A 1 199 ? 10.047 -8.266 -11.922 1 97.75 199 LEU A C 1
ATOM 1641 O O . LEU A 1 199 ? 10.797 -8.773 -12.758 1 97.75 199 LEU A O 1
ATOM 1645 N N . ILE A 1 200 ? 10.422 -7.98 -10.703 1 97.5 200 ILE A N 1
ATOM 1646 C CA . ILE A 1 200 ? 11.781 -8.258 -10.258 1 97.5 200 ILE A CA 1
ATOM 1647 C C . ILE A 1 200 ? 12.07 -9.75 -10.375 1 97.5 200 ILE A C 1
ATOM 1649 O O . ILE A 1 200 ? 13.102 -10.148 -10.938 1 97.5 200 ILE A O 1
ATOM 1653 N N . ASN A 1 201 ? 11.164 -10.539 -9.906 1 96 201 ASN A N 1
ATOM 1654 C CA . ASN A 1 201 ? 11.336 -11.984 -9.961 1 96 201 ASN A CA 1
ATOM 1655 C C . ASN A 1 201 ? 11.391 -12.492 -11.398 1 96 201 ASN A C 1
ATOM 1657 O O . ASN A 1 201 ? 12.195 -13.367 -11.727 1 96 201 ASN A O 1
ATOM 1661 N N . LEU A 1 202 ? 10.523 -11.953 -12.195 1 97.94 202 LEU A N 1
ATOM 1662 C CA . LEU A 1 202 ? 10.516 -12.305 -13.609 1 97.94 202 LEU A CA 1
ATOM 1663 C C . LEU A 1 202 ? 11.859 -11.984 -14.25 1 97.94 202 LEU A C 1
ATOM 1665 O O . LEU A 1 202 ? 12.43 -12.828 -14.953 1 97.94 202 LEU A O 1
ATOM 1669 N N . ILE A 1 203 ? 12.406 -10.812 -14.031 1 98.31 203 ILE A N 1
ATOM 1670 C CA . ILE A 1 203 ? 13.68 -10.367 -14.594 1 98.31 203 ILE A CA 1
ATOM 1671 C C . ILE A 1 203 ? 14.805 -11.258 -14.086 1 98.31 203 ILE A C 1
ATOM 1673 O O . ILE A 1 203 ? 15.672 -11.68 -14.859 1 98.31 203 ILE A O 1
ATOM 1677 N N . LEU A 1 204 ? 14.773 -11.57 -12.812 1 97.25 204 LEU A N 1
ATOM 1678 C CA . LEU A 1 204 ? 15.789 -12.422 -12.211 1 97.25 204 LEU A CA 1
ATOM 1679 C C . LEU A 1 204 ? 15.836 -13.781 -12.906 1 97.25 204 LEU A C 1
ATOM 1681 O O . LEU A 1 204 ? 16.906 -14.289 -13.227 1 97.25 204 LEU A O 1
ATOM 1685 N N . ILE A 1 205 ? 14.695 -14.344 -13.141 1 96.5 205 ILE A N 1
ATOM 1686 C CA . ILE A 1 205 ? 14.602 -15.648 -13.789 1 96.5 205 ILE A CA 1
ATOM 1687 C C . ILE A 1 205 ? 15.141 -15.555 -15.219 1 96.5 205 ILE A C 1
ATOM 1689 O O . ILE A 1 205 ? 15.914 -16.406 -15.656 1 96.5 205 ILE A O 1
ATOM 1693 N N . LEU A 1 206 ? 14.711 -14.508 -15.93 1 97.56 206 LEU A N 1
ATOM 1694 C CA . LEU A 1 206 ? 15.148 -14.336 -17.312 1 97.56 206 LEU A CA 1
ATOM 1695 C C . LEU A 1 206 ? 16.656 -14.125 -17.391 1 97.56 206 LEU A C 1
ATOM 1697 O O . LEU A 1 206 ? 17.312 -14.656 -18.281 1 97.56 206 LEU A O 1
ATOM 1701 N N . VAL A 1 207 ? 17.234 -13.367 -16.469 1 97.25 207 VAL A N 1
ATOM 1702 C CA . VAL A 1 207 ? 18.672 -13.156 -16.422 1 97.25 207 VAL A CA 1
ATOM 1703 C C . VAL A 1 207 ? 19.391 -14.477 -16.125 1 97.25 207 VAL A C 1
ATOM 1705 O O . VAL A 1 207 ? 20.406 -14.789 -16.734 1 97.25 207 VAL A O 1
ATOM 1708 N N . GLU A 1 208 ? 18.844 -15.211 -15.234 1 95.19 208 GLU A N 1
ATOM 1709 C CA . GLU A 1 208 ? 19.391 -16.516 -14.898 1 95.19 208 GLU A CA 1
ATOM 1710 C C . GLU A 1 208 ? 19.422 -17.438 -16.109 1 95.19 208 GLU A C 1
ATOM 1712 O O . GLU A 1 208 ? 20.375 -18.188 -16.312 1 95.19 208 GLU A O 1
ATOM 1717 N N . HIS A 1 209 ? 18.422 -17.344 -16.938 1 95.44 209 HIS A N 1
ATOM 1718 C CA . HIS A 1 209 ? 18.297 -18.172 -18.141 1 95.44 209 HIS A CA 1
ATOM 1719 C C . HIS A 1 209 ? 19.047 -17.578 -19.312 1 95.44 209 HIS A C 1
ATOM 1721 O O . HIS A 1 209 ? 18.969 -18.078 -20.438 1 95.44 209 HIS A O 1
ATOM 1727 N N . ARG A 1 210 ? 19.719 -16.469 -19.141 1 95.44 210 ARG A N 1
ATOM 1728 C CA . ARG A 1 210 ? 20.531 -15.773 -20.141 1 95.44 210 ARG A CA 1
ATOM 1729 C C . ARG A 1 210 ? 19.688 -15.211 -21.266 1 95.44 210 ARG A C 1
ATOM 1731 O O . ARG A 1 210 ? 20.156 -15.047 -22.391 1 95.44 210 ARG A O 1
ATOM 1738 N N . ASN A 1 211 ? 18.406 -15.008 -20.969 1 96.38 211 ASN A N 1
ATOM 1739 C CA . ASN A 1 211 ? 17.531 -14.289 -21.891 1 96.38 211 ASN A CA 1
ATOM 1740 C C . ASN A 1 211 ? 17.609 -12.781 -21.672 1 96.38 211 ASN A C 1
ATOM 1742 O O . ASN A 1 211 ? 16.656 -12.18 -21.156 1 96.38 211 ASN A O 1
ATOM 1746 N N . ILE A 1 212 ? 18.625 -12.172 -22.109 1 96.62 212 ILE A N 1
ATOM 1747 C CA . ILE A 1 212 ? 19.016 -10.812 -21.766 1 96.62 212 ILE A CA 1
ATOM 1748 C C . ILE A 1 212 ? 18.125 -9.82 -22.516 1 96.62 212 ILE A C 1
ATOM 1750 O O . ILE A 1 212 ? 17.797 -8.758 -21.984 1 96.62 212 ILE A O 1
ATOM 1754 N N . TYR A 1 213 ? 17.781 -10.156 -23.672 1 97.19 213 TYR A N 1
ATOM 1755 C CA . TYR A 1 213 ? 16.953 -9.273 -24.5 1 97.19 213 TYR A CA 1
ATOM 1756 C C . TYR A 1 213 ? 15.625 -8.984 -23.812 1 97.19 213 TYR A C 1
ATOM 1758 O O . TYR A 1 213 ? 15.258 -7.824 -23.609 1 97.19 213 TYR A O 1
ATOM 1766 N N . HIS A 1 214 ? 14.922 -10.016 -23.438 1 98.19 214 HIS A N 1
ATOM 1767 C CA . HIS A 1 214 ? 13.625 -9.828 -22.797 1 98.19 214 HIS A CA 1
ATOM 1768 C C . HIS A 1 214 ? 13.773 -9.289 -21.375 1 98.19 214 HIS A C 1
ATOM 1770 O O . HIS A 1 214 ? 12.93 -8.523 -20.906 1 98.19 214 HIS A O 1
ATOM 1776 N N . ALA A 1 215 ? 14.852 -9.711 -20.641 1 98.25 215 ALA A N 1
ATOM 1777 C CA . ALA A 1 215 ? 15.133 -9.117 -19.328 1 98.25 215 ALA A CA 1
ATOM 1778 C C . ALA A 1 215 ? 15.25 -7.602 -19.422 1 98.25 215 ALA A C 1
ATOM 1780 O O . ALA A 1 215 ? 14.703 -6.875 -18.594 1 98.25 215 ALA A O 1
ATOM 1781 N N . SER A 1 216 ? 15.914 -7.133 -20.5 1 98 216 SER A N 1
ATOM 1782 C CA . SER A 1 216 ? 16.094 -5.703 -20.719 1 98 216 SER A CA 1
ATOM 1783 C C . SER A 1 216 ? 14.75 -5.012 -20.953 1 98 216 SER A C 1
ATOM 1785 O O . SER A 1 216 ? 14.523 -3.906 -20.453 1 98 216 SER A O 1
ATOM 1787 N N . TYR A 1 217 ? 13.93 -5.699 -21.703 1 98.12 217 TYR A N 1
ATOM 1788 C CA . TYR A 1 217 ? 12.594 -5.168 -21.938 1 98.12 217 TYR A CA 1
ATOM 1789 C C . TYR A 1 217 ? 11.852 -4.953 -20.625 1 98.12 217 TYR A C 1
ATOM 1791 O O . TYR A 1 217 ? 11.297 -3.879 -20.391 1 98.12 217 TYR A O 1
ATOM 1799 N N . PHE A 1 218 ? 11.844 -5.922 -19.781 1 98.31 218 PHE A N 1
ATOM 1800 C CA . PHE A 1 218 ? 11.086 -5.855 -18.531 1 98.31 218 PHE A CA 1
ATOM 1801 C C . PHE A 1 218 ? 11.766 -4.922 -17.531 1 98.31 218 PHE A C 1
ATOM 1803 O O . PHE A 1 218 ? 11.102 -4.328 -16.688 1 98.31 218 PHE A O 1
ATOM 1810 N N . ILE A 1 219 ? 13.094 -4.781 -17.578 1 98 219 ILE A N 1
ATOM 1811 C CA . ILE A 1 219 ? 13.812 -3.801 -16.766 1 98 219 ILE A CA 1
ATOM 1812 C C . ILE A 1 219 ? 13.32 -2.395 -17.109 1 98 219 ILE A C 1
ATOM 1814 O O . ILE A 1 219 ? 13.07 -1.587 -16.203 1 98 219 ILE A O 1
ATOM 1818 N N . GLU A 1 220 ?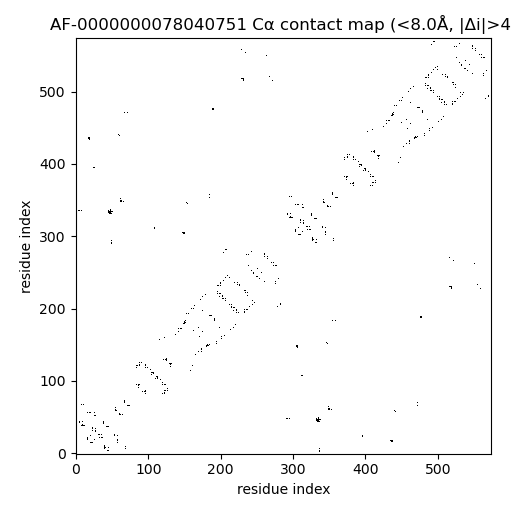 13.156 -2.113 -18.375 1 97.31 220 GLU A N 1
ATOM 1819 C CA . GLU A 1 220 ? 12.648 -0.813 -18.797 1 97.31 220 GLU A CA 1
ATOM 1820 C C . GLU A 1 220 ? 11.234 -0.578 -18.266 1 97.31 220 GLU A C 1
ATOM 1822 O O . GLU A 1 220 ? 10.906 0.53 -17.844 1 97.31 220 GLU A O 1
ATOM 1827 N N . LYS A 1 221 ? 10.398 -1.576 -18.312 1 97.19 221 LYS A N 1
ATOM 1828 C CA . LYS A 1 221 ? 9.031 -1.468 -17.812 1 97.19 221 LYS A CA 1
ATOM 1829 C C . LYS A 1 221 ? 9.023 -1.24 -16.312 1 97.19 221 LYS A C 1
ATOM 1831 O O . LYS A 1 221 ? 8.25 -0.423 -15.805 1 97.19 221 LYS A O 1
ATOM 1836 N N . LEU A 1 222 ? 9.859 -1.987 -15.562 1 97.19 222 LEU A N 1
ATOM 1837 C CA . LEU A 1 222 ? 9.977 -1.803 -14.117 1 97.19 222 LEU A CA 1
ATOM 1838 C C . LEU A 1 222 ? 10.445 -0.39 -13.789 1 97.19 222 LEU A C 1
ATOM 1840 O O . LEU A 1 222 ? 9.883 0.264 -12.906 1 97.19 222 LEU A O 1
ATOM 1844 N N . GLU A 1 223 ? 11.438 0.05 -14.508 1 95.69 223 GLU A N 1
ATOM 1845 C CA . GLU A 1 223 ? 11.984 1.384 -14.281 1 95.69 223 GLU A CA 1
ATOM 1846 C C . GLU A 1 223 ? 10.914 2.457 -14.453 1 95.69 223 GLU A C 1
ATOM 1848 O O . GLU A 1 223 ? 10.867 3.42 -13.688 1 95.69 223 GLU A O 1
ATOM 1853 N N . ALA A 1 224 ? 10.109 2.289 -15.422 1 93.81 224 ALA A N 1
ATOM 1854 C CA . ALA A 1 224 ? 9.055 3.252 -15.719 1 93.81 224 ALA A CA 1
ATOM 1855 C C . ALA A 1 224 ? 8.008 3.273 -14.609 1 93.81 224 ALA A C 1
ATOM 1857 O O . ALA A 1 224 ? 7.309 4.273 -14.422 1 93.81 224 ALA A O 1
ATOM 1858 N N . LEU A 1 225 ? 7.906 2.189 -13.867 1 93.25 225 LEU A N 1
ATOM 1859 C CA . LEU A 1 225 ? 6.914 2.053 -12.812 1 93.25 225 LEU A CA 1
ATOM 1860 C C . LEU A 1 225 ? 7.414 2.676 -11.516 1 93.25 225 LEU A C 1
ATOM 1862 O O . LEU A 1 225 ? 6.621 2.992 -10.625 1 93.25 225 LEU A O 1
ATOM 1866 N N . LEU A 1 226 ? 8.664 2.887 -11.305 1 93.81 226 LEU A N 1
ATOM 1867 C CA . LEU A 1 226 ? 9.258 3.195 -10.016 1 93.81 226 LEU A CA 1
ATOM 1868 C C . LEU A 1 226 ? 9.234 4.695 -9.742 1 93.81 226 LEU A C 1
ATOM 1870 O O . LEU A 1 226 ? 9.438 5.496 -10.656 1 93.81 226 LEU A O 1
ATOM 1874 N N . SER A 1 227 ? 8.891 5.086 -8.547 1 90.88 227 SER A N 1
ATOM 1875 C CA . SER A 1 227 ? 9.078 6.434 -8.016 1 90.88 227 SER A CA 1
ATOM 1876 C C . SER A 1 227 ? 10.344 6.523 -7.168 1 90.88 227 SER A C 1
ATOM 1878 O O . SER A 1 227 ? 11.016 5.516 -6.938 1 90.88 227 SER A O 1
ATOM 1880 N N . TYR A 1 228 ? 10.648 7.754 -6.715 1 90.25 228 TYR A N 1
ATOM 1881 C CA . TYR A 1 228 ? 11.867 7.969 -5.93 1 90.25 228 TYR A CA 1
ATOM 1882 C C . TYR A 1 228 ? 11.773 7.262 -4.586 1 90.25 228 TYR A C 1
ATOM 1884 O O . TYR A 1 228 ? 12.797 6.977 -3.957 1 90.25 228 TYR A O 1
ATOM 1892 N N . GLN A 1 229 ? 10.586 6.902 -4.199 1 90.31 229 GLN A N 1
ATOM 1893 C CA . GLN A 1 229 ? 10.406 6.262 -2.9 1 90.31 229 GLN A CA 1
ATOM 1894 C C . GLN A 1 229 ? 10.578 4.75 -3.004 1 90.31 229 GLN A C 1
ATOM 1896 O O . GLN A 1 229 ? 10.711 4.062 -1.989 1 90.31 229 GLN A O 1
ATOM 1901 N N . ASP A 1 230 ? 10.547 4.203 -4.223 1 93.5 230 ASP A N 1
ATOM 1902 C CA . ASP A 1 230 ? 10.68 2.764 -4.43 1 93.5 230 ASP A CA 1
ATOM 1903 C C . ASP A 1 230 ? 12.141 2.338 -4.438 1 93.5 230 ASP A C 1
ATOM 1905 O O . ASP A 1 230 ? 12.602 1.695 -5.383 1 93.5 230 ASP A O 1
ATOM 1909 N N . MET A 1 231 ? 12.797 2.574 -3.377 1 93.25 231 MET A N 1
ATOM 1910 C CA . MET A 1 231 ? 14.25 2.439 -3.309 1 93.25 231 MET A CA 1
ATOM 1911 C C . MET A 1 231 ? 14.664 0.973 -3.375 1 93.25 231 MET A C 1
ATOM 1913 O O . MET A 1 231 ? 15.711 0.643 -3.939 1 93.25 231 MET A O 1
ATOM 1917 N N . PHE A 1 232 ? 13.93 0.068 -2.785 1 94.19 232 PHE A N 1
ATOM 1918 C CA . PHE A 1 232 ? 14.266 -1.349 -2.85 1 94.19 232 PHE A CA 1
ATOM 1919 C C . PHE A 1 232 ? 14.352 -1.818 -4.297 1 94.19 232 PHE A C 1
ATOM 1921 O O . PHE A 1 232 ? 15.359 -2.385 -4.715 1 94.19 232 PHE A O 1
ATOM 1928 N N . ALA A 1 233 ? 13.273 -1.59 -4.977 1 95.5 233 ALA A N 1
ATOM 1929 C CA . ALA A 1 233 ? 13.219 -2.008 -6.375 1 95.5 233 ALA A CA 1
ATOM 1930 C C . ALA A 1 233 ? 14.32 -1.331 -7.188 1 95.5 233 ALA A C 1
ATOM 1932 O O . ALA A 1 233 ? 14.906 -1.946 -8.086 1 95.5 233 ALA A O 1
ATOM 1933 N N . ARG A 1 234 ? 14.633 -0.061 -6.875 1 94.38 234 ARG A N 1
ATOM 1934 C CA . ARG A 1 234 ? 15.672 0.672 -7.594 1 94.38 234 ARG A CA 1
ATOM 1935 C C . ARG A 1 234 ? 17.047 0.055 -7.348 1 94.38 234 ARG A C 1
ATOM 1937 O O . ARG A 1 234 ? 17.844 -0.078 -8.273 1 94.38 234 ARG A O 1
ATOM 1944 N N . VAL A 1 235 ? 17.297 -0.29 -6.156 1 95.44 235 VAL A N 1
ATOM 1945 C CA . VAL A 1 235 ? 18.578 -0.901 -5.805 1 95.44 235 VAL A CA 1
ATOM 1946 C C . VAL A 1 235 ? 18.734 -2.238 -6.523 1 95.44 235 VAL A C 1
ATOM 1948 O O . VAL A 1 235 ? 19.781 -2.527 -7.102 1 95.44 235 VAL A O 1
ATOM 1951 N N . VAL A 1 236 ? 17.688 -3.008 -6.52 1 96.62 236 VAL A N 1
ATOM 1952 C CA . VAL A 1 236 ? 17.719 -4.309 -7.176 1 96.62 236 VAL A CA 1
ATOM 1953 C C . VAL A 1 236 ? 17.906 -4.125 -8.68 1 96.62 236 VAL A C 1
ATOM 1955 O O . VAL A 1 236 ? 18.656 -4.871 -9.32 1 96.62 236 VAL A O 1
ATOM 1958 N N . LEU A 1 237 ? 17.234 -3.125 -9.188 1 96.62 237 LEU A N 1
ATOM 1959 C CA . LEU A 1 237 ? 17.328 -2.834 -10.609 1 96.62 237 LEU A CA 1
ATOM 1960 C C . LEU A 1 237 ? 18.766 -2.498 -11.008 1 96.62 237 LEU A C 1
ATOM 1962 O O . LEU A 1 237 ? 19.25 -2.965 -12.039 1 96.62 237 LEU A O 1
ATOM 1966 N N . ILE A 1 238 ? 19.453 -1.691 -10.258 1 96 238 ILE A N 1
ATOM 1967 C CA . ILE A 1 238 ? 20.844 -1.324 -10.523 1 96 238 ILE A CA 1
ATOM 1968 C C . ILE A 1 238 ? 21.719 -2.57 -10.469 1 96 238 ILE A C 1
ATOM 1970 O O . ILE A 1 238 ? 22.578 -2.771 -11.336 1 96 238 ILE A O 1
ATOM 1974 N N . PHE A 1 239 ? 21.5 -3.398 -9.5 1 96.94 239 PHE A N 1
ATOM 1975 C CA . PHE A 1 239 ? 22.203 -4.668 -9.367 1 96.94 239 PHE A CA 1
ATOM 1976 C C . PHE A 1 239 ? 22.016 -5.512 -10.625 1 96.94 239 PHE A C 1
ATOM 1978 O O . PHE A 1 239 ? 23 -6.027 -11.18 1 96.94 239 PHE A O 1
ATOM 1985 N N . LEU A 1 240 ? 20.766 -5.617 -11.055 1 97.44 240 LEU A N 1
ATOM 1986 C CA . LEU A 1 240 ? 20.438 -6.43 -12.219 1 97.44 240 LEU A CA 1
ATOM 1987 C C . LEU A 1 240 ? 21.109 -5.871 -13.477 1 97.44 240 LEU A C 1
ATOM 1989 O O . LEU A 1 240 ? 21.609 -6.633 -14.297 1 97.44 240 LEU A O 1
ATOM 1993 N N . LYS A 1 241 ? 21.125 -4.555 -13.633 1 96.25 241 LYS A N 1
ATOM 1994 C CA . LYS A 1 241 ? 21.75 -3.922 -14.781 1 96.25 241 LYS A CA 1
ATOM 1995 C C . LYS A 1 241 ? 23.25 -4.195 -14.805 1 96.25 241 LYS A C 1
ATOM 1997 O O . LYS A 1 241 ? 23.812 -4.523 -15.852 1 96.25 241 LYS A O 1
ATOM 2002 N N . LYS A 1 242 ? 23.906 -4.094 -13.656 1 96.12 242 LYS A N 1
ATOM 2003 C CA . LYS A 1 242 ? 25.344 -4.371 -13.562 1 96.12 242 LYS A CA 1
ATOM 2004 C C . LYS A 1 242 ? 25.641 -5.84 -13.852 1 96.12 242 LYS A C 1
ATOM 2006 O O . LYS A 1 242 ? 26.656 -6.16 -14.477 1 96.12 242 LYS A O 1
ATOM 2011 N N . LEU A 1 243 ? 24.797 -6.664 -13.352 1 96.31 243 LEU A N 1
ATOM 2012 C CA . LEU A 1 243 ? 24.953 -8.094 -13.594 1 96.31 243 LEU A CA 1
ATOM 2013 C C . LEU A 1 243 ? 24.797 -8.414 -15.078 1 96.31 243 LEU A C 1
ATOM 2015 O O . LEU A 1 243 ? 25.547 -9.219 -15.625 1 96.31 243 LEU A O 1
ATOM 2019 N N . MET A 1 244 ? 23.828 -7.812 -15.672 1 96.44 244 MET A N 1
ATOM 2020 C CA . MET A 1 244 ? 23.594 -8.031 -17.094 1 96.44 244 MET A CA 1
ATOM 2021 C C . MET A 1 244 ? 24.766 -7.512 -17.922 1 96.44 244 MET A C 1
ATOM 2023 O O . MET A 1 244 ? 25.125 -8.109 -18.938 1 96.44 244 MET A O 1
ATOM 2027 N N . ASN A 1 245 ? 25.375 -6.371 -17.531 1 95.88 245 ASN A N 1
ATOM 2028 C CA . ASN A 1 245 ? 26.578 -5.883 -18.203 1 95.88 245 ASN A CA 1
ATOM 2029 C C . ASN A 1 245 ? 27.703 -6.926 -18.188 1 95.88 245 ASN A C 1
ATOM 2031 O O . ASN A 1 245 ? 28.406 -7.109 -19.172 1 95.88 245 ASN A O 1
ATOM 2035 N N . TYR A 1 246 ? 27.812 -7.57 -17.125 1 95.56 246 TYR A N 1
ATOM 2036 C CA . TYR A 1 246 ? 28.812 -8.625 -17 1 95.56 246 TYR A CA 1
ATOM 2037 C C . TYR A 1 246 ? 28.484 -9.805 -17.906 1 95.56 246 TYR A C 1
ATOM 2039 O O . TYR A 1 246 ? 29.359 -10.312 -18.609 1 95.56 246 TYR A O 1
ATOM 2047 N N . ILE A 1 247 ? 27.266 -10.211 -17.938 1 94.62 247 ILE A N 1
ATOM 2048 C CA . ILE A 1 247 ? 26.828 -11.367 -18.703 1 94.62 247 ILE A CA 1
ATOM 2049 C C . ILE A 1 247 ? 26.984 -11.086 -20.188 1 94.62 247 ILE A C 1
ATOM 2051 O O . ILE A 1 247 ? 27.359 -11.977 -20.969 1 94.62 247 ILE A O 1
ATOM 2055 N N . LYS A 1 248 ? 26.781 -9.812 -20.562 1 94.38 248 LYS A N 1
ATOM 2056 C CA . LYS A 1 248 ? 26.906 -9.398 -21.953 1 94.38 248 LYS A CA 1
ATOM 2057 C C . LYS A 1 248 ? 28.359 -9.273 -22.359 1 94.38 248 LYS A C 1
ATOM 2059 O O . LYS A 1 248 ? 28.672 -9.078 -23.531 1 94.38 248 LYS A O 1
ATOM 2064 N N . GLY A 1 249 ? 29.266 -9.336 -21.406 1 92.69 249 GLY A N 1
ATOM 2065 C CA . GLY A 1 249 ? 30.688 -9.227 -21.703 1 92.69 249 GLY A CA 1
ATOM 2066 C C . GLY A 1 249 ? 31.172 -7.789 -21.766 1 92.69 249 GLY A C 1
ATOM 2067 O O . GLY A 1 249 ? 32.25 -7.516 -22.297 1 92.69 249 GLY A O 1
ATOM 2068 N N . GLU A 1 250 ? 30.391 -6.898 -21.297 1 92.81 250 GLU A N 1
ATOM 2069 C CA . GLU A 1 250 ? 30.781 -5.488 -21.281 1 92.81 250 GLU A CA 1
ATOM 2070 C C . GLU A 1 250 ? 31.766 -5.195 -20.156 1 92.81 250 GLU A C 1
ATOM 2072 O O . GLU A 1 250 ? 32.5 -4.203 -20.219 1 92.81 250 GLU A O 1
ATOM 2077 N N . THR A 1 251 ? 31.719 -6.008 -19.109 1 89.44 251 THR A N 1
ATOM 2078 C CA . THR A 1 251 ? 32.719 -5.973 -18.047 1 89.44 251 THR A CA 1
ATOM 2079 C C . THR A 1 251 ? 33.438 -7.305 -17.938 1 89.44 251 THR A C 1
ATOM 2081 O O . THR A 1 251 ? 32.875 -8.352 -18.25 1 89.44 251 THR A O 1
ATOM 2084 N N . THR A 1 252 ? 34.719 -7.195 -17.469 1 88.69 252 THR A N 1
ATOM 2085 C CA . THR A 1 252 ? 35.594 -8.344 -17.578 1 88.69 252 THR A CA 1
ATOM 2086 C C . THR A 1 252 ? 35.438 -9.273 -16.375 1 88.69 252 THR A C 1
ATOM 2088 O O . THR A 1 252 ? 35.781 -10.461 -16.438 1 88.69 252 THR A O 1
ATOM 2091 N N . ASP A 1 253 ? 35 -8.727 -15.289 1 92 253 ASP A N 1
ATOM 2092 C CA . ASP A 1 253 ? 34.844 -9.531 -14.086 1 92 253 ASP A CA 1
ATOM 2093 C C . ASP A 1 253 ? 33.688 -9.008 -13.234 1 92 253 ASP A C 1
ATOM 2095 O O . ASP A 1 253 ? 32.906 -8.141 -13.672 1 92 253 ASP A O 1
ATOM 2099 N N . LEU A 1 254 ? 33.5 -9.609 -12.172 1 94.81 254 LEU A N 1
ATOM 2100 C CA . LEU A 1 254 ? 32.375 -9.312 -11.312 1 94.81 254 LEU A CA 1
ATOM 2101 C C . LEU A 1 254 ? 32.688 -8.188 -10.336 1 94.81 254 LEU A C 1
ATOM 2103 O O . LEU A 1 254 ? 31.953 -7.938 -9.391 1 94.81 254 LEU A O 1
ATOM 2107 N N . SER A 1 255 ? 33.75 -7.488 -10.484 1 95.5 255 SER A N 1
ATOM 2108 C CA . SER A 1 255 ? 34.25 -6.488 -9.539 1 95.5 255 SER A CA 1
ATOM 2109 C C . SER A 1 255 ? 33.219 -5.367 -9.352 1 95.5 255 SER A C 1
ATOM 2111 O O . SER A 1 255 ? 33 -4.898 -8.234 1 95.5 255 SER A O 1
ATOM 2113 N N . GLU A 1 256 ? 32.656 -4.945 -10.5 1 95.12 256 GLU A N 1
ATOM 2114 C CA . GLU A 1 256 ? 31.672 -3.871 -10.422 1 95.12 256 GLU A CA 1
ATOM 2115 C C . GLU A 1 256 ? 30.438 -4.305 -9.625 1 95.12 256 GLU A C 1
ATOM 2117 O O . GLU A 1 256 ? 29.875 -3.518 -8.859 1 95.12 256 GLU A O 1
ATOM 2122 N N . VAL A 1 257 ? 29.969 -5.539 -9.859 1 96.94 257 VAL A N 1
ATOM 2123 C CA . VAL A 1 257 ? 28.828 -6.086 -9.148 1 96.94 257 VAL A CA 1
ATOM 2124 C C . VAL A 1 257 ? 29.141 -6.215 -7.664 1 96.94 257 VAL A C 1
ATOM 2126 O O . VAL A 1 257 ? 28.344 -5.812 -6.812 1 96.94 257 VAL A O 1
ATOM 2129 N N . GLU A 1 258 ? 30.328 -6.707 -7.32 1 96.38 258 GLU A N 1
ATOM 2130 C CA . GLU A 1 258 ? 30.766 -6.883 -5.934 1 96.38 258 GLU A CA 1
ATOM 2131 C C . GLU A 1 258 ? 30.906 -5.535 -5.23 1 96.38 258 GLU A C 1
ATOM 2133 O O . GLU A 1 258 ? 30.547 -5.402 -4.059 1 96.38 258 GLU A O 1
ATOM 2138 N N . ALA A 1 259 ? 31.453 -4.59 -5.938 1 95.5 259 ALA A N 1
ATOM 2139 C CA . ALA A 1 259 ? 31.594 -3.244 -5.383 1 95.5 259 ALA A CA 1
ATOM 2140 C C . ALA A 1 259 ? 30.234 -2.643 -5.055 1 95.5 259 ALA A C 1
ATOM 2142 O O . ALA A 1 259 ? 30.078 -1.95 -4.047 1 95.5 259 ALA A O 1
ATOM 2143 N N . TYR A 1 260 ? 29.281 -2.879 -5.965 1 96.12 260 TYR A N 1
ATOM 2144 C CA . TYR A 1 260 ? 27.938 -2.357 -5.746 1 96.12 260 TYR A CA 1
ATOM 2145 C C . TYR A 1 260 ? 27.297 -3.002 -4.523 1 96.12 260 TYR A C 1
ATOM 2147 O O . TYR A 1 260 ? 26.656 -2.318 -3.715 1 96.12 260 TYR A O 1
ATOM 2155 N N . ILE A 1 261 ? 27.406 -4.32 -4.359 1 96.56 261 ILE A N 1
ATOM 2156 C CA . ILE A 1 261 ? 26.859 -5.02 -3.205 1 96.56 261 ILE A CA 1
ATOM 2157 C C . ILE A 1 261 ? 27.5 -4.48 -1.925 1 96.56 261 ILE A C 1
ATOM 2159 O O . ILE A 1 261 ? 26.812 -4.281 -0.92 1 96.56 261 ILE A O 1
ATOM 2163 N N . SER A 1 262 ? 28.812 -4.211 -1.958 1 94.69 262 SER A N 1
ATOM 2164 C C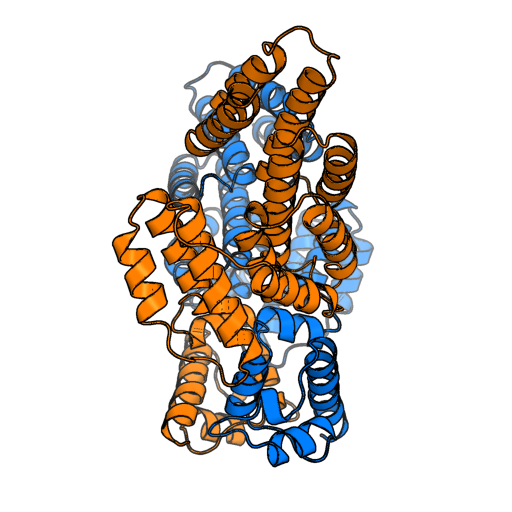A . SER A 1 262 ? 29.516 -3.633 -0.817 1 94.69 262 SER A CA 1
ATOM 2165 C C . SER A 1 262 ? 28.969 -2.252 -0.472 1 94.69 262 SER A C 1
ATOM 2167 O O . SER A 1 262 ? 28.844 -1.899 0.704 1 94.69 262 SER A O 1
ATOM 2169 N N . LEU A 1 263 ? 28.703 -1.536 -1.53 1 93.81 263 LEU A N 1
ATOM 2170 C CA . LEU A 1 263 ? 28.094 -0.223 -1.333 1 93.81 263 LEU A CA 1
ATOM 2171 C C . LEU A 1 263 ? 26.75 -0.345 -0.627 1 93.81 263 LEU A C 1
ATOM 2173 O O . LEU A 1 263 ? 26.453 0.431 0.282 1 93.81 263 LEU A O 1
ATOM 2177 N N . VAL A 1 264 ? 25.875 -1.297 -1.028 1 94.12 264 VAL A N 1
ATOM 2178 C CA . VAL A 1 264 ? 24.547 -1.519 -0.452 1 94.12 264 VAL A CA 1
ATOM 2179 C C . VAL A 1 264 ? 24.688 -1.908 1.019 1 94.12 264 VAL A C 1
ATOM 2181 O O . VAL A 1 264 ? 23.828 -1.571 1.838 1 94.12 264 VAL A O 1
ATOM 2184 N N . GLU A 1 265 ? 25.734 -2.555 1.408 1 92.44 265 GLU A N 1
ATOM 2185 C CA . GLU A 1 265 ? 25.984 -2.961 2.787 1 92.44 265 GLU A CA 1
ATOM 2186 C C . GLU A 1 265 ? 26.047 -1.751 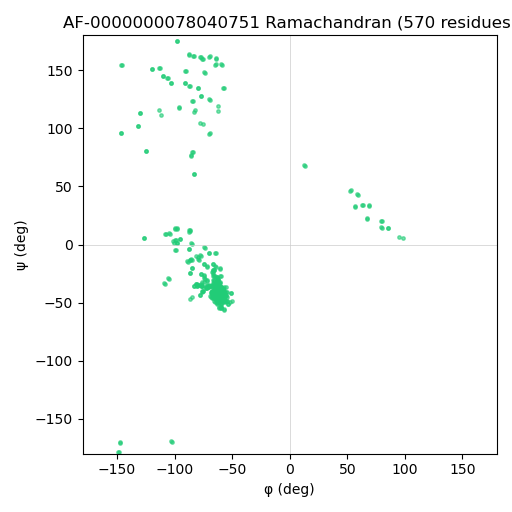3.715 1 92.44 265 GLU A C 1
ATOM 2188 O O . GLU A 1 265 ? 25.734 -1.854 4.902 1 92.44 265 GLU A O 1
ATOM 2193 N N . SER A 1 266 ? 26.422 -0.644 3.172 1 88.88 266 SER A N 1
ATOM 2194 C CA . SER A 1 266 ? 26.578 0.572 3.963 1 88.88 266 SER A CA 1
ATOM 2195 C C . SER A 1 266 ? 25.234 1.11 4.426 1 88.88 266 SER A C 1
ATOM 2197 O O . SER A 1 266 ? 25.172 1.974 5.305 1 88.88 266 SER A O 1
ATOM 2199 N N . PHE A 1 267 ? 24.172 0.559 3.971 1 89 267 PHE A N 1
ATOM 2200 C CA . PHE A 1 267 ? 22.844 1.053 4.324 1 89 267 PHE A CA 1
ATOM 2201 C C . PHE A 1 267 ? 22.219 0.196 5.422 1 89 267 PHE A C 1
ATOM 2203 O O . PHE A 1 267 ? 21.016 0.248 5.648 1 89 267 PHE A O 1
ATOM 2210 N N . ASP A 1 268 ? 22.984 -0.583 6.031 1 86 268 ASP A N 1
ATOM 2211 C CA . ASP A 1 268 ? 22.594 -1.367 7.199 1 86 268 ASP A CA 1
ATOM 2212 C C . ASP A 1 268 ? 21.328 -2.176 6.926 1 86 268 ASP A C 1
ATOM 2214 O O . ASP A 1 268 ? 20.359 -2.09 7.68 1 86 268 ASP A O 1
ATOM 2218 N N . ASN A 1 269 ? 21.266 -2.809 5.852 1 91.81 269 ASN A N 1
ATOM 2219 C CA . ASN A 1 269 ? 20.188 -3.705 5.441 1 91.81 269 ASN A CA 1
ATOM 2220 C C . ASN A 1 269 ? 20.734 -5.09 5.078 1 91.81 269 ASN A C 1
ATOM 2222 O O . ASN A 1 269 ? 20.844 -5.426 3.898 1 91.81 269 ASN A O 1
ATOM 2226 N N . PRO A 1 270 ? 20.984 -5.891 6.07 1 92.44 270 PRO A N 1
ATOM 2227 C CA . PRO A 1 270 ? 21.625 -7.184 5.828 1 92.44 270 PRO A CA 1
ATOM 2228 C C . PRO A 1 270 ? 20.766 -8.141 5.012 1 92.44 270 PRO A C 1
ATOM 2230 O O . PRO A 1 270 ? 21.281 -8.938 4.234 1 92.44 270 PRO A O 1
ATOM 2233 N N . ILE A 1 271 ? 19.5 -8.047 5.137 1 92.19 271 ILE A N 1
ATOM 2234 C CA . ILE A 1 271 ? 18.594 -8.938 4.414 1 92.19 271 ILE A CA 1
ATOM 2235 C C . ILE A 1 271 ? 18.656 -8.617 2.92 1 92.19 271 ILE A C 1
ATOM 2237 O O . ILE A 1 271 ? 18.703 -9.523 2.088 1 92.19 271 ILE A O 1
ATOM 2241 N N . LEU A 1 272 ? 18.625 -7.352 2.59 1 94.19 272 LEU A N 1
ATOM 2242 C CA . LEU A 1 272 ? 18.75 -6.945 1.193 1 94.19 272 LEU A CA 1
ATOM 2243 C C . LEU A 1 272 ? 20.078 -7.418 0.605 1 94.19 272 LEU A C 1
ATOM 2245 O O . LEU A 1 272 ? 20.125 -7.91 -0.524 1 94.19 272 LEU A O 1
ATOM 2249 N N . VAL A 1 273 ? 21.172 -7.258 1.343 1 95.69 273 VAL A N 1
ATOM 2250 C CA . VAL A 1 273 ? 22.484 -7.684 0.889 1 95.69 273 VAL A CA 1
ATOM 2251 C C . VAL A 1 273 ? 22.5 -9.188 0.646 1 95.69 273 VAL A C 1
ATOM 2253 O O . VAL A 1 273 ? 23 -9.656 -0.374 1 95.69 273 VAL A O 1
ATOM 2256 N N . MET A 1 274 ? 21.938 -9.891 1.537 1 94.75 274 MET A N 1
ATOM 2257 C CA . MET A 1 274 ? 21.828 -11.344 1.384 1 94.75 274 MET A CA 1
ATOM 2258 C C . MET A 1 274 ? 21.016 -11.695 0.139 1 94.75 274 MET A C 1
ATOM 2260 O O . MET A 1 274 ? 21.375 -12.617 -0.596 1 94.75 274 MET A O 1
ATOM 2264 N N . PHE A 1 275 ? 19.969 -11.016 -0.068 1 93.88 275 PHE A N 1
ATOM 2265 C CA . PHE A 1 275 ? 19.125 -11.219 -1.245 1 93.88 275 PHE A CA 1
ATOM 2266 C C . PHE A 1 275 ? 19.953 -11.055 -2.521 1 93.88 275 PHE A C 1
ATOM 2268 O O . PHE A 1 275 ? 19.875 -11.891 -3.422 1 93.88 275 PHE A O 1
ATOM 2275 N N . LEU A 1 276 ? 20.719 -9.953 -2.6 1 96.38 276 LEU A N 1
ATOM 2276 C CA . LEU A 1 276 ? 21.531 -9.688 -3.781 1 96.38 276 LEU A CA 1
ATOM 2277 C C . LEU A 1 276 ? 22.594 -10.758 -3.967 1 96.38 276 LEU A C 1
ATOM 2279 O O . LEU A 1 276 ? 22.781 -11.266 -5.074 1 96.38 276 LEU A O 1
ATOM 2283 N N . ARG A 1 277 ? 23.234 -11.148 -2.895 1 95.81 277 ARG A N 1
ATOM 2284 C CA . ARG A 1 277 ? 24.312 -12.133 -2.951 1 95.81 277 ARG A CA 1
ATOM 2285 C C . ARG A 1 277 ? 23.781 -13.508 -3.352 1 95.81 277 ARG A C 1
ATOM 2287 O O . ARG A 1 277 ? 24.422 -14.219 -4.133 1 95.81 277 ARG A O 1
ATOM 2294 N N . MET A 1 278 ? 22.688 -13.859 -2.805 1 93.81 278 MET A N 1
ATOM 2295 C CA . MET A 1 278 ? 22.078 -15.141 -3.139 1 93.81 278 MET A CA 1
ATOM 2296 C C . MET A 1 278 ? 21.734 -15.203 -4.621 1 93.81 278 MET A C 1
ATOM 2298 O O . MET A 1 278 ? 21.984 -16.219 -5.285 1 93.81 278 MET A O 1
ATOM 2302 N N . ASN A 1 279 ? 21.125 -14.18 -5.082 1 94.44 279 ASN A N 1
ATOM 2303 C CA . ASN A 1 279 ? 20.766 -14.148 -6.5 1 94.44 279 ASN A CA 1
ATOM 2304 C C . ASN A 1 279 ? 22.016 -14.133 -7.387 1 94.44 279 ASN A C 1
ATOM 2306 O O . ASN A 1 279 ? 22.031 -14.766 -8.445 1 94.44 279 ASN A O 1
ATOM 2310 N N . LEU A 1 280 ? 23.062 -13.359 -6.945 1 96 280 LEU A N 1
ATOM 2311 C CA . LEU A 1 280 ? 24.328 -13.359 -7.68 1 96 280 LEU A CA 1
ATOM 2312 C C . LEU A 1 280 ? 24.891 -14.773 -7.789 1 96 280 LEU A C 1
ATOM 2314 O O . LEU A 1 280 ? 25.266 -15.211 -8.883 1 96 280 LEU A O 1
ATOM 2318 N N . LYS A 1 281 ? 24.922 -15.477 -6.703 1 94.88 281 LYS A N 1
ATOM 2319 C CA . LYS A 1 281 ? 25.453 -16.844 -6.66 1 94.88 281 LYS A CA 1
ATOM 2320 C C . LYS A 1 281 ? 24.656 -17.766 -7.574 1 94.88 281 LYS A C 1
ATOM 2322 O O . LYS A 1 281 ? 25.219 -18.562 -8.305 1 94.88 281 LYS A O 1
ATOM 2327 N N . GLN A 1 282 ? 23.391 -17.625 -7.5 1 91.62 282 GLN A N 1
ATOM 2328 C CA . GLN A 1 282 ? 22.5 -18.469 -8.289 1 91.62 282 GLN A CA 1
ATOM 2329 C C . GLN A 1 282 ? 22.719 -18.234 -9.789 1 91.62 282 GLN A C 1
ATOM 2331 O O . GLN A 1 282 ? 22.766 -19.188 -10.57 1 91.62 282 GLN A O 1
ATOM 2336 N N . ILE A 1 283 ? 22.875 -17.031 -10.188 1 93.5 283 ILE A N 1
ATOM 2337 C CA . ILE A 1 283 ? 22.953 -16.656 -11.602 1 93.5 283 ILE A CA 1
ATOM 2338 C C . ILE A 1 283 ? 24.344 -17 -12.141 1 93.5 283 ILE A C 1
ATOM 2340 O O . ILE A 1 283 ? 24.469 -17.438 -13.289 1 93.5 283 ILE A O 1
ATOM 2344 N N . ILE A 1 284 ? 25.406 -16.891 -11.305 1 91.62 284 ILE A N 1
ATOM 2345 C CA . ILE A 1 284 ? 26.766 -17.141 -11.766 1 91.62 284 ILE A CA 1
ATOM 2346 C C . ILE A 1 284 ? 27.078 -18.625 -11.648 1 91.62 284 ILE A C 1
ATOM 2348 O O . ILE A 1 284 ? 27.828 -19.172 -12.469 1 91.62 284 ILE A O 1
ATOM 2352 N N . LYS A 1 285 ? 26.766 -19.312 -10.484 1 79 285 LYS A N 1
ATOM 2353 C CA . LYS A 1 285 ? 27.047 -20.75 -10.352 1 79 285 LYS A CA 1
ATOM 2354 C C . LYS A 1 285 ? 26.5 -21.531 -11.539 1 79 285 LYS A C 1
ATOM 2356 O O . LYS A 1 285 ? 27.109 -22.5 -11.977 1 79 285 LYS A O 1
ATOM 2361 N N . GLU A 1 286 ? 25.266 -21.312 -11.922 1 56.88 286 GLU A N 1
ATOM 2362 C CA . GLU A 1 286 ? 24.672 -22.094 -13.008 1 56.88 286 GLU A CA 1
ATOM 2363 C C . GLU A 1 286 ? 25.391 -21.828 -14.328 1 56.88 286 GLU A C 1
ATOM 2365 O O . GLU A 1 286 ? 25.078 -22.438 -15.344 1 56.88 286 GLU A O 1
ATOM 2370 N N . ASN A 1 287 ? 26.359 -20.812 -14.391 1 46.44 287 ASN A N 1
ATOM 2371 C CA . ASN A 1 287 ? 27.156 -20.781 -15.609 1 46.44 287 ASN A CA 1
ATOM 2372 C C . ASN A 1 287 ? 28.594 -21.25 -15.352 1 46.44 287 ASN A C 1
ATOM 2374 O O . ASN A 1 287 ? 29.172 -20.922 -14.32 1 46.44 287 ASN A O 1
ATOM 2378 N N . MET B 1 1 ? -32.031 6.535 -6.457 1 34.94 1 MET B N 1
ATOM 2379 C CA . MET B 1 1 ? -32 5.16 -5.977 1 34.94 1 MET B CA 1
ATOM 2380 C C . MET B 1 1 ? -31.562 4.203 -7.078 1 34.94 1 MET B C 1
ATOM 2382 O O . MET B 1 1 ? -30.672 3.373 -6.867 1 34.94 1 MET B O 1
ATOM 2386 N N . LEU B 1 2 ? -32.406 4.406 -8.219 1 40.59 2 LEU B N 1
ATOM 2387 C CA . LEU B 1 2 ? -32.25 3.605 -9.43 1 40.59 2 LEU B CA 1
ATOM 2388 C C . LEU B 1 2 ? -30.922 3.877 -10.117 1 40.59 2 LEU B C 1
ATOM 2390 O O . LEU B 1 2 ? -30.281 2.951 -10.609 1 40.59 2 LEU B O 1
ATOM 2394 N N . GLY B 1 3 ? -30.453 5.121 -9.984 1 45.19 3 GLY B N 1
ATOM 2395 C CA . GLY B 1 3 ? -29.266 5.586 -10.672 1 45.19 3 GLY B CA 1
ATOM 2396 C C . GLY B 1 3 ? -27.969 5.07 -10.055 1 45.19 3 GLY B C 1
ATOM 2397 O O . GLY B 1 3 ? -27.078 4.625 -10.766 1 45.19 3 GLY B O 1
ATOM 2398 N N . LYS B 1 4 ? -28.031 5.09 -8.719 1 52.59 4 LYS B N 1
ATOM 2399 C CA . LYS B 1 4 ? -26.859 4.613 -8 1 52.59 4 LYS B CA 1
ATOM 2400 C C . LYS B 1 4 ? -26.75 3.09 -8.047 1 52.59 4 LYS B C 1
ATOM 2402 O O . LYS B 1 4 ? -25.672 2.533 -8.164 1 52.59 4 LYS B O 1
ATOM 2407 N N . SER B 1 5 ? -28.031 2.43 -7.91 1 53.69 5 SER B N 1
ATOM 2408 C CA . SER B 1 5 ? -28.078 0.973 -7.969 1 53.69 5 SER B CA 1
ATOM 2409 C C . SER B 1 5 ? -27.578 0.462 -9.312 1 53.69 5 SER B C 1
ATOM 2411 O O . SER B 1 5 ? -26.859 -0.537 -9.383 1 53.69 5 SER B O 1
ATOM 2413 N N . LEU B 1 6 ? -28.047 1.221 -10.297 1 62.47 6 LEU B N 1
ATOM 2414 C CA . LEU B 1 6 ? -27.672 0.837 -11.656 1 62.47 6 LEU B CA 1
ATOM 2415 C C . LEU B 1 6 ? -26.156 0.941 -11.852 1 62.47 6 LEU B C 1
ATOM 2417 O O . LEU B 1 6 ? -25.547 0.058 -12.453 1 62.47 6 LEU B O 1
ATOM 2421 N N . GLU B 1 7 ? -25.656 1.798 -11.102 1 85.62 7 GLU B N 1
ATOM 2422 C CA . GLU B 1 7 ? -24.234 2.037 -11.336 1 85.62 7 GLU B CA 1
ATOM 2423 C C . GLU B 1 7 ? -23.375 0.985 -10.641 1 85.62 7 GLU B C 1
ATOM 2425 O O . GLU B 1 7 ? -22.453 0.433 -11.234 1 85.62 7 GLU B O 1
ATOM 2430 N N . LEU B 1 8 ? -23.859 0.507 -9.43 1 93.75 8 LEU B N 1
ATOM 2431 C CA . LEU B 1 8 ? -23.078 -0.469 -8.68 1 93.75 8 LEU B CA 1
ATOM 2432 C C . LEU B 1 8 ? -23.234 -1.864 -9.273 1 93.75 8 LEU B C 1
ATOM 2434 O O . LEU B 1 8 ? -22.25 -2.598 -9.422 1 93.75 8 LEU B O 1
ATOM 2438 N N . GLY B 1 9 ? -24.453 -2.172 -9.594 1 95.94 9 GLY B N 1
ATOM 2439 C CA . GLY B 1 9 ? -24.719 -3.463 -10.211 1 95.94 9 GLY B CA 1
ATOM 2440 C C . GLY B 1 9 ? -24.047 -3.627 -11.562 1 95.94 9 GLY B C 1
ATOM 2441 O O . GLY B 1 9 ? -23.469 -4.68 -11.852 1 95.94 9 GLY B O 1
ATOM 2442 N N . GLU B 1 10 ? -24.156 -2.598 -12.352 1 95.12 10 GLU B N 1
ATOM 2443 C CA . GLU B 1 10 ? -23.531 -2.609 -13.672 1 95.12 10 GLU B CA 1
ATOM 2444 C C . GLU B 1 10 ? -22.016 -2.734 -13.555 1 95.12 10 GLU B C 1
ATOM 2446 O O . GLU B 1 10 ? -21.391 -3.463 -14.32 1 95.12 10 GLU B O 1
ATOM 2451 N N . LEU B 1 11 ? -21.453 -2.006 -12.609 1 94.81 11 LEU B N 1
ATOM 2452 C CA . LEU B 1 11 ? -20.016 -2.098 -12.375 1 94.81 11 LEU B CA 1
ATOM 2453 C C . LEU B 1 11 ? -19.625 -3.52 -11.992 1 94.81 11 LEU B C 1
ATOM 2455 O O . LEU B 1 11 ? -18.656 -4.062 -12.531 1 94.81 11 LEU B O 1
ATOM 2459 N N . TYR B 1 12 ? -20.391 -4.074 -11.109 1 96.5 12 TYR B N 1
ATOM 2460 C CA . TYR B 1 12 ? -20.062 -5.434 -10.68 1 96.5 12 TYR B CA 1
ATOM 2461 C C . TYR B 1 12 ? -20.125 -6.402 -11.852 1 96.5 12 TYR B C 1
ATOM 2463 O O . TYR B 1 12 ? -19.25 -7.266 -11.992 1 96.5 12 TYR B O 1
ATOM 2471 N N . ARG B 1 13 ? -21.172 -6.25 -12.609 1 96.5 13 ARG B N 1
ATOM 2472 C CA . ARG B 1 13 ? -21.312 -7.094 -13.797 1 96.5 13 ARG B CA 1
ATOM 2473 C C . ARG B 1 13 ? -20.078 -6.992 -14.688 1 96.5 13 ARG B C 1
ATOM 2475 O O . ARG B 1 13 ? -19.531 -8.008 -15.109 1 96.5 13 ARG B O 1
ATOM 2482 N N . GLU B 1 14 ? -19.672 -5.809 -14.953 1 94.94 14 GLU B N 1
ATOM 2483 C CA . GLU B 1 14 ? -18.516 -5.57 -15.797 1 94.94 14 GLU B CA 1
ATOM 2484 C C . GLU B 1 14 ? -17.266 -6.238 -15.219 1 94.94 14 GLU B C 1
ATOM 2486 O O . GLU B 1 14 ? -16.5 -6.875 -15.953 1 94.94 14 GLU B O 1
ATOM 2491 N N . LEU B 1 15 ? -17.047 -6.09 -13.938 1 95.44 15 LEU B N 1
ATOM 2492 C CA . LEU B 1 15 ? -15.891 -6.664 -13.273 1 95.44 15 LEU B CA 1
ATOM 2493 C C . LEU B 1 15 ? -15.945 -8.188 -13.297 1 95.44 15 LEU B C 1
ATOM 2495 O O . LEU B 1 15 ? -14.922 -8.844 -13.531 1 95.44 15 LEU B O 1
ATOM 2499 N N . ARG B 1 16 ? -17.125 -8.719 -13.023 1 95.81 16 ARG B N 1
ATOM 2500 C CA . ARG B 1 16 ? -17.297 -10.172 -13.039 1 95.81 16 ARG B CA 1
ATOM 2501 C C . ARG B 1 16 ? -17 -10.734 -14.422 1 95.81 16 ARG B C 1
ATOM 2503 O O . ARG B 1 16 ? -16.234 -11.703 -14.555 1 95.81 16 ARG B O 1
ATOM 2510 N N . ILE B 1 17 ? -17.547 -10.094 -15.461 1 95.44 17 ILE B N 1
ATOM 2511 C CA . ILE B 1 17 ? -17.391 -10.547 -16.844 1 95.44 17 ILE B CA 1
ATOM 2512 C C . ILE B 1 17 ? -15.938 -10.398 -17.266 1 95.44 17 ILE B C 1
ATOM 2514 O O . ILE B 1 17 ? -15.391 -11.281 -17.938 1 95.44 17 ILE B O 1
ATOM 2518 N N . ALA B 1 18 ? -15.32 -9.359 -16.891 1 92.5 18 ALA B N 1
ATOM 2519 C CA . ALA B 1 18 ? -13.914 -9.117 -17.234 1 92.5 18 ALA B CA 1
ATOM 2520 C C . ALA B 1 18 ? -13.023 -10.219 -16.672 1 92.5 18 ALA B C 1
ATOM 2522 O O . ALA B 1 18 ? -11.914 -10.438 -17.172 1 92.5 18 ALA B O 1
ATOM 2523 N N . ARG B 1 19 ? -13.5 -10.922 -15.688 1 92.88 19 ARG B N 1
ATOM 2524 C CA . ARG B 1 19 ? -12.727 -11.992 -15.062 1 92.88 19 ARG B CA 1
ATOM 2525 C C . ARG B 1 19 ? -13.133 -13.352 -15.602 1 92.88 19 ARG B C 1
ATOM 2527 O O . ARG B 1 19 ? -12.68 -14.383 -15.102 1 92.88 19 ARG B O 1
ATOM 2534 N N . GLY B 1 20 ? -14.039 -13.273 -16.578 1 91.38 20 GLY B N 1
ATOM 2535 C CA . GLY B 1 20 ? -14.438 -14.484 -17.266 1 91.38 20 GLY B CA 1
ATOM 2536 C C . GLY B 1 20 ? -15.438 -15.32 -16.484 1 91.38 20 GLY B C 1
ATOM 2537 O O . GLY B 1 20 ? -15.594 -16.516 -16.75 1 91.38 20 GLY B O 1
ATOM 2538 N N . LEU B 1 21 ? -16.141 -14.734 -15.531 1 95.56 21 LEU B N 1
ATOM 2539 C CA . LEU B 1 21 ? -17.031 -15.5 -14.656 1 95.56 21 LEU B CA 1
ATOM 2540 C C . LEU B 1 21 ? -18.484 -15.312 -15.07 1 95.56 21 LEU B C 1
ATOM 2542 O O . LEU B 1 21 ? -18.891 -14.211 -15.438 1 95.56 21 LEU B O 1
ATOM 2546 N N . LYS B 1 22 ? -19.172 -16.391 -15.023 1 96.06 22 LYS B N 1
ATOM 2547 C CA . LYS B 1 22 ? -20.625 -16.328 -15.125 1 96.06 22 LYS B CA 1
ATOM 2548 C C . LYS B 1 22 ? -21.25 -16.125 -13.75 1 96.06 22 LYS B C 1
ATOM 2550 O O . LYS B 1 22 ? -20.578 -16.25 -12.727 1 96.06 22 LYS B O 1
ATOM 2555 N N . GLN B 1 23 ? -22.484 -15.734 -13.742 1 96.75 23 GLN B N 1
ATOM 2556 C CA . GLN B 1 23 ? -23.172 -15.508 -12.477 1 96.75 23 GLN B CA 1
ATOM 2557 C C . GLN B 1 23 ? -23.172 -16.766 -11.617 1 96.75 23 GLN B C 1
ATOM 2559 O O . GLN B 1 23 ? -23 -16.703 -10.398 1 96.75 23 GLN B O 1
ATOM 2564 N N . ARG B 1 24 ? -23.328 -17.922 -12.227 1 95.19 24 ARG B N 1
ATOM 2565 C CA . ARG B 1 24 ? -23.391 -19.188 -11.508 1 95.19 24 ARG B CA 1
ATOM 2566 C C . ARG B 1 24 ? -22.062 -19.516 -10.844 1 95.19 24 ARG B C 1
ATOM 2568 O O . ARG B 1 24 ? -22.016 -20.219 -9.836 1 95.19 24 ARG B O 1
ATOM 2575 N N . ASP B 1 25 ? -21 -19 -11.414 1 95.06 25 ASP B N 1
ATOM 2576 C CA . ASP B 1 25 ? -19.672 -19.25 -10.875 1 95.06 25 ASP B CA 1
ATOM 2577 C C . ASP B 1 25 ? -19.453 -18.5 -9.562 1 95.06 25 ASP B C 1
ATOM 2579 O O . ASP B 1 25 ? -18.531 -18.828 -8.805 1 95.06 25 ASP B O 1
ATOM 2583 N N . VAL B 1 26 ? -20.25 -17.516 -9.305 1 94.75 26 VAL B N 1
ATOM 2584 C CA . VAL B 1 26 ? -20.094 -16.656 -8.133 1 94.75 26 VAL B CA 1
ATOM 2585 C C . VAL B 1 26 ? -21.172 -17 -7.098 1 94.75 26 VAL B C 1
ATOM 2587 O O . VAL B 1 26 ? -20.938 -16.875 -5.891 1 94.75 26 VAL B O 1
ATOM 2590 N N . ALA B 1 27 ? -22.281 -17.469 -7.539 1 94.56 27 ALA B N 1
ATOM 2591 C CA . ALA B 1 27 ? -23.406 -17.781 -6.672 1 94.56 27 ALA B CA 1
ATOM 2592 C C . ALA B 1 27 ? -23.016 -18.797 -5.605 1 94.56 27 ALA B C 1
ATOM 2594 O O . ALA B 1 27 ? -22.234 -19.719 -5.867 1 94.56 27 ALA B O 1
ATOM 2595 N N . ARG B 1 28 ? -23.391 -18.578 -4.422 1 90.62 28 ARG B N 1
ATOM 2596 C CA . ARG B 1 28 ? -23.125 -19.453 -3.277 1 90.62 28 ARG B CA 1
ATOM 2597 C C . ARG B 1 28 ? -24.266 -19.391 -2.271 1 90.62 28 ARG B C 1
ATOM 2599 O O . ARG B 1 28 ? -25.328 -18.844 -2.562 1 90.62 28 ARG B O 1
ATOM 2606 N N . ASP B 1 29 ? -23.875 -20.047 -1.087 1 85.06 29 ASP B N 1
ATOM 2607 C CA . ASP B 1 29 ? -24.891 -20.016 -0.048 1 85.06 29 ASP B CA 1
ATOM 2608 C C . ASP B 1 29 ? -25.188 -18.578 0.389 1 85.06 29 ASP B C 1
ATOM 2610 O O . ASP B 1 29 ? -24.266 -17.797 0.642 1 85.06 29 ASP B O 1
ATOM 2614 N N . ASN B 1 30 ? -26.297 -18.031 0.201 1 89.44 30 ASN B N 1
ATOM 2615 C CA . ASN B 1 30 ? -26.75 -16.703 0.645 1 89.44 30 ASN B CA 1
ATOM 2616 C C . ASN B 1 30 ? -26.625 -15.672 -0.466 1 89.44 30 ASN B C 1
ATOM 2618 O O . ASN B 1 30 ? -26.641 -14.469 -0.201 1 89.44 30 ASN B O 1
ATOM 2622 N N . LEU B 1 31 ? -26.281 -16.109 -1.596 1 95 31 LEU B N 1
ATOM 2623 C CA . LEU B 1 31 ? -26.266 -15.242 -2.773 1 95 31 LEU B CA 1
ATOM 2624 C C . LEU B 1 31 ? -26.641 -16.016 -4.023 1 95 31 LEU B C 1
ATOM 2626 O O . LEU B 1 31 ? -25.797 -16.641 -4.668 1 95 31 LEU B O 1
ATOM 2630 N N . SER B 1 32 ? -27.828 -15.938 -4.348 1 95.94 32 SER B N 1
ATOM 2631 C CA . SER B 1 32 ? -28.359 -16.75 -5.441 1 95.94 32 SER B CA 1
ATOM 2632 C C . SER B 1 32 ? -28.094 -16.094 -6.793 1 95.94 32 SER B C 1
ATOM 2634 O O . SER B 1 32 ? -27.828 -14.891 -6.867 1 95.94 32 SER B O 1
ATOM 2636 N N . VAL B 1 33 ? -28.203 -16.906 -7.82 1 96.69 33 VAL B N 1
ATOM 2637 C CA . VAL B 1 33 ? -28.062 -16.406 -9.188 1 96.69 33 VAL B CA 1
ATOM 2638 C C . VAL B 1 33 ? -29.125 -15.359 -9.469 1 96.69 33 VAL B C 1
ATOM 2640 O O . VAL B 1 33 ? -28.844 -14.336 -10.102 1 96.69 33 VAL B O 1
ATOM 2643 N N . SER B 1 34 ? -30.281 -15.602 -8.977 1 96.69 34 SER B N 1
ATOM 2644 C CA . SER B 1 34 ? -31.391 -14.672 -9.188 1 96.69 34 SER B CA 1
ATOM 2645 C C . SER B 1 34 ? -31.094 -13.312 -8.547 1 96.69 34 SER B C 1
ATOM 2647 O O . SER B 1 34 ? -31.328 -12.273 -9.172 1 96.69 34 SER B O 1
ATOM 2649 N N . GLN B 1 35 ? -30.656 -13.305 -7.324 1 96.06 35 GLN B N 1
ATOM 2650 C CA . GLN B 1 35 ? -30.312 -12.07 -6.637 1 96.06 35 GLN B CA 1
ATOM 2651 C C . GLN B 1 35 ? -29.234 -11.312 -7.398 1 96.06 35 GLN B C 1
ATOM 2653 O O . GLN B 1 35 ? -29.312 -10.094 -7.555 1 96.06 35 GLN B O 1
ATOM 2658 N N . LEU B 1 36 ? -28.25 -12.031 -7.848 1 96.31 36 LEU B N 1
ATOM 2659 C CA . LEU B 1 36 ? -27.141 -11.438 -8.594 1 96.31 36 LEU B CA 1
ATOM 2660 C C . LEU B 1 36 ? -27.641 -10.82 -9.898 1 96.31 36 LEU B C 1
ATOM 2662 O O . LEU B 1 36 ? -27.25 -9.711 -10.25 1 96.31 36 LEU B O 1
ATOM 2666 N N . SER B 1 37 ? -28.406 -11.555 -10.609 1 96.19 37 SER B N 1
ATOM 2667 C CA . SER B 1 37 ? -28.938 -11.086 -11.883 1 96.19 37 SER B CA 1
ATOM 2668 C C . SER B 1 37 ? -29.766 -9.812 -11.703 1 96.19 37 SER B C 1
ATOM 2670 O O . SER B 1 37 ? -29.562 -8.844 -12.445 1 96.19 37 SER B O 1
ATOM 2672 N N . LYS B 1 38 ? -30.656 -9.773 -10.711 1 96.25 38 LYS B N 1
ATOM 2673 C CA . LYS B 1 38 ? -31.484 -8.602 -10.438 1 96.25 38 LYS B CA 1
ATOM 2674 C C . LYS B 1 38 ? -30.609 -7.402 -10.055 1 96.25 38 LYS B C 1
ATOM 2676 O O . LYS B 1 38 ? -30.891 -6.273 -10.469 1 96.25 38 LYS B O 1
ATOM 2681 N N . PHE B 1 39 ? -29.641 -7.652 -9.312 1 96.62 39 PHE B N 1
ATOM 2682 C CA . PHE B 1 39 ? -28.688 -6.621 -8.898 1 96.62 39 PHE B CA 1
ATOM 2683 C C . PHE B 1 39 ? -27.938 -6.059 -10.102 1 96.62 39 PHE B C 1
ATOM 2685 O O . PHE B 1 39 ? -27.906 -4.844 -10.305 1 96.62 39 PHE B O 1
ATOM 2692 N N . GLU B 1 40 ? -27.375 -6.945 -10.922 1 96.44 40 GLU B N 1
ATOM 2693 C CA . GLU B 1 40 ? -26.562 -6.551 -12.062 1 96.44 40 GLU B CA 1
ATOM 2694 C C . GLU B 1 40 ? -27.375 -5.793 -13.102 1 96.44 40 GLU B C 1
ATOM 2696 O O . GLU B 1 40 ? -26.859 -4.949 -13.828 1 96.44 40 GLU B O 1
ATOM 2701 N N . ASN B 1 41 ? -28.703 -6.09 -13.117 1 94.56 41 ASN B N 1
ATOM 2702 C CA . ASN B 1 41 ? -29.578 -5.449 -14.102 1 94.56 41 ASN B CA 1
ATOM 2703 C C . ASN B 1 41 ? -30.266 -4.219 -13.523 1 94.56 41 ASN B C 1
ATOM 2705 O O . ASN B 1 41 ? -31.125 -3.623 -14.164 1 94.56 41 ASN B O 1
ATOM 2709 N N . GLY B 1 42 ? -29.922 -3.883 -12.344 1 92.88 42 GLY B N 1
ATOM 2710 C CA . GLY B 1 42 ? -30.422 -2.658 -11.742 1 92.88 42 GLY B CA 1
ATOM 2711 C C . GLY B 1 42 ? -31.828 -2.797 -11.188 1 92.88 42 GLY B C 1
ATOM 2712 O O . GLY B 1 42 ? -32.469 -1.798 -10.867 1 92.88 42 GLY B O 1
ATOM 2713 N N . GLN B 1 43 ? -32.344 -3.973 -11.023 1 93.5 43 GLN B N 1
ATOM 2714 C CA . GLN B 1 43 ? -33.719 -4.195 -10.562 1 93.5 43 GLN B CA 1
ATOM 2715 C C . GLN B 1 43 ? -33.812 -4.125 -9.039 1 93.5 43 GLN B C 1
ATOM 2717 O O . GLN B 1 43 ? -34.812 -3.725 -8.492 1 93.5 43 GLN B O 1
ATOM 2722 N N . SER B 1 44 ? -32.781 -4.605 -8.422 1 94 44 SER B N 1
ATOM 2723 C CA . SER B 1 44 ? -32.75 -4.535 -6.961 1 94 44 SER B CA 1
ATOM 2724 C C . SER B 1 44 ? -31.312 -4.336 -6.465 1 94 44 SER B C 1
ATOM 2726 O O . SER B 1 44 ? -30.359 -4.695 -7.156 1 94 44 SER B O 1
ATOM 2728 N N . MET B 1 45 ? -31.281 -3.766 -5.34 1 94.56 45 MET B N 1
ATOM 2729 C CA . MET B 1 45 ? -29.984 -3.605 -4.691 1 94.56 45 MET B CA 1
ATOM 2730 C C . MET B 1 45 ? -29.672 -4.797 -3.793 1 94.56 45 MET B C 1
ATOM 2732 O O . MET B 1 45 ? -30.547 -5.297 -3.092 1 94.56 45 MET B O 1
ATOM 2736 N N . LEU B 1 46 ? -28.406 -5.219 -3.84 1 94.88 46 LEU B N 1
ATOM 2737 C CA . LEU B 1 46 ? -28 -6.281 -2.932 1 94.88 46 LEU B CA 1
ATOM 2738 C C . LEU B 1 46 ? -27.859 -5.754 -1.507 1 94.88 46 LEU B C 1
ATOM 2740 O O . LEU B 1 46 ? -27.5 -4.59 -1.302 1 94.88 46 LEU B O 1
ATOM 2744 N N . ALA B 1 47 ? -28.141 -6.652 -0.636 1 94.75 47 ALA B N 1
ATOM 2745 C CA . ALA B 1 47 ? -27.766 -6.355 0.745 1 94.75 47 ALA B CA 1
ATOM 2746 C C . ALA B 1 47 ? -26.25 -6.258 0.894 1 94.75 47 ALA B C 1
ATOM 2748 O O . ALA B 1 47 ? -25.5 -6.863 0.121 1 94.75 47 ALA B O 1
ATOM 2749 N N . ALA B 1 48 ? -25.812 -5.531 1.864 1 94.31 48 ALA B N 1
ATOM 2750 C CA . ALA B 1 48 ? -24.391 -5.246 2.062 1 94.31 48 ALA B CA 1
ATOM 2751 C C . ALA B 1 48 ? -23.594 -6.535 2.219 1 94.31 48 ALA B C 1
ATOM 2753 O O . ALA B 1 48 ? -22.531 -6.695 1.604 1 94.31 48 ALA B O 1
ATOM 2754 N N . ASP B 1 49 ? -24.047 -7.426 3.025 1 93.19 49 ASP B N 1
ATOM 2755 C CA . ASP B 1 49 ? -23.328 -8.672 3.264 1 93.19 49 ASP B CA 1
ATOM 2756 C C . ASP B 1 49 ? -23.234 -9.508 1.988 1 93.19 49 ASP B C 1
ATOM 2758 O O . ASP B 1 49 ? -22.219 -10.188 1.755 1 93.19 49 ASP B O 1
ATOM 2762 N N . LYS B 1 50 ? -24.219 -9.422 1.188 1 94.88 50 LYS B N 1
ATOM 2763 C CA . LYS B 1 50 ? -24.219 -10.164 -0.07 1 94.88 50 LYS B CA 1
ATOM 2764 C C . LYS B 1 50 ? -23.25 -9.562 -1.072 1 94.88 50 LYS B C 1
ATOM 2766 O O . LYS B 1 50 ? -22.609 -10.281 -1.851 1 94.88 50 LYS B O 1
ATOM 2771 N N . LEU B 1 51 ? -23.156 -8.242 -1.072 1 94.56 51 LEU B N 1
ATOM 2772 C CA . LEU B 1 51 ? -22.156 -7.613 -1.938 1 94.56 51 LEU B CA 1
ATOM 2773 C C . LEU B 1 51 ? -20.75 -8.055 -1.562 1 94.56 51 LEU B C 1
ATOM 2775 O O . LEU B 1 51 ? -19.922 -8.312 -2.438 1 94.56 51 LEU B O 1
ATOM 2779 N N . LEU B 1 52 ? -20.516 -8.102 -0.298 1 92.06 52 LEU B N 1
ATOM 2780 C CA . LEU B 1 52 ? -19.203 -8.523 0.176 1 92.06 52 LEU B CA 1
ATOM 2781 C C . LEU B 1 52 ? -18.891 -9.938 -0.299 1 92.06 52 LEU B C 1
ATOM 2783 O O . LEU B 1 52 ? -17.766 -10.219 -0.732 1 92.06 52 LEU B O 1
ATOM 2787 N N . LEU B 1 53 ? -19.844 -10.781 -0.294 1 91.88 53 LEU B N 1
ATOM 2788 C CA . LEU B 1 53 ? -19.688 -12.141 -0.785 1 91.88 53 LEU B CA 1
ATOM 2789 C C . LEU B 1 53 ? -19.422 -12.156 -2.287 1 91.88 53 LEU B C 1
ATOM 2791 O O . LEU B 1 53 ? -18.594 -12.93 -2.77 1 91.88 53 LEU B O 1
ATOM 2795 N N . ALA B 1 54 ? -20.172 -11.352 -2.924 1 94.94 54 ALA B N 1
ATOM 2796 C CA . ALA B 1 54 ? -20.016 -11.273 -4.375 1 94.94 54 ALA B CA 1
ATOM 2797 C C . ALA B 1 54 ? -18.609 -10.828 -4.758 1 94.94 54 ALA B C 1
ATOM 2799 O O . ALA B 1 54 ? -18 -11.383 -5.68 1 94.94 54 ALA B O 1
ATOM 2800 N N . ILE B 1 55 ? -18.109 -9.812 -4.078 1 93.44 55 ILE B N 1
ATOM 2801 C CA . ILE B 1 55 ? -16.781 -9.289 -4.348 1 93.44 55 ILE B CA 1
ATOM 2802 C C . ILE B 1 55 ? -15.734 -10.375 -4.105 1 93.44 55 ILE B C 1
ATOM 2804 O O . ILE B 1 55 ? -14.836 -10.578 -4.926 1 93.44 55 ILE B O 1
ATOM 2808 N N . GLN B 1 56 ? -15.875 -11.078 -3.031 1 89.88 56 GLN B N 1
ATOM 2809 C CA . GLN B 1 56 ? -14.977 -12.18 -2.723 1 89.88 56 GLN B CA 1
ATOM 2810 C C . GLN B 1 56 ? -15.039 -13.258 -3.803 1 89.88 56 GLN B C 1
ATOM 2812 O O . GLN B 1 56 ? -14.023 -13.859 -4.152 1 89.88 56 GLN B O 1
ATOM 2817 N N . GLY B 1 57 ? -16.219 -13.43 -4.285 1 91.81 57 GLY B N 1
ATOM 2818 C CA . GLY B 1 57 ? -16.453 -14.484 -5.258 1 91.81 57 GLY B CA 1
ATOM 2819 C C . GLY B 1 57 ? -15.75 -14.25 -6.578 1 91.81 57 GLY B C 1
ATOM 2820 O O . GLY B 1 57 ? -15.523 -15.195 -7.344 1 91.81 57 GLY B O 1
ATOM 2821 N N . ILE B 1 58 ? -15.43 -13.039 -6.84 1 94.19 58 ILE B N 1
ATOM 2822 C CA . ILE B 1 58 ? -14.734 -12.773 -8.094 1 94.19 58 ILE B CA 1
ATOM 2823 C C . ILE B 1 58 ? -13.258 -12.5 -7.82 1 94.19 58 ILE B C 1
ATOM 2825 O O . ILE B 1 58 ? -12.539 -11.984 -8.68 1 94.19 58 ILE B O 1
ATOM 2829 N N . HIS B 1 59 ? -12.805 -12.727 -6.602 1 92.31 59 HIS B N 1
ATOM 2830 C CA . HIS B 1 59 ? -11.422 -12.641 -6.137 1 92.31 59 HIS B CA 1
ATOM 2831 C C . HIS B 1 59 ? -10.852 -11.242 -6.355 1 92.31 59 HIS B C 1
ATOM 2833 O O . HIS B 1 59 ? -9.719 -11.094 -6.805 1 92.31 59 HIS B O 1
ATOM 2839 N N . MET B 1 60 ? -11.648 -10.305 -6.059 1 92.56 60 MET B N 1
ATOM 2840 C CA . MET B 1 60 ? -11.18 -8.93 -5.926 1 92.56 60 MET B CA 1
ATOM 2841 C C . MET B 1 60 ? -11.125 -8.508 -4.461 1 92.56 60 MET B C 1
ATOM 2843 O O . MET B 1 60 ? -11.945 -8.953 -3.652 1 92.56 60 MET B O 1
ATOM 2847 N N . THR B 1 61 ? -10.141 -7.75 -4.156 1 90 61 THR B N 1
ATOM 2848 C CA . THR B 1 61 ? -10.102 -7.176 -2.816 1 90 61 THR B CA 1
ATOM 2849 C C . THR B 1 61 ? -11.07 -6.004 -2.701 1 90 61 THR B C 1
ATOM 2851 O O . THR B 1 61 ? -11.508 -5.453 -3.715 1 90 61 THR B O 1
ATOM 2854 N N . PHE B 1 62 ? -11.383 -5.684 -1.521 1 88.88 62 PHE B N 1
ATOM 2855 C CA . PHE B 1 62 ? -12.242 -4.527 -1.295 1 88.88 62 PHE B CA 1
ATOM 2856 C C . PHE B 1 62 ? -11.57 -3.25 -1.792 1 88.88 62 PHE B C 1
ATOM 2858 O O . PHE B 1 62 ? -12.242 -2.348 -2.299 1 88.88 62 PHE B O 1
ATOM 2865 N N . SER B 1 63 ? -10.32 -3.236 -1.638 1 88.38 63 SER B N 1
ATOM 2866 C CA . SER B 1 63 ? -9.562 -2.086 -2.119 1 88.38 63 SER B CA 1
ATOM 2867 C C . SER B 1 63 ? -9.672 -1.946 -3.633 1 88.38 63 SER B C 1
ATOM 2869 O O . SER B 1 63 ? -9.93 -0.856 -4.145 1 88.38 63 SER B O 1
ATOM 2871 N N . GLU B 1 64 ? -9.516 -3.004 -4.305 1 91.88 64 GLU B N 1
ATOM 2872 C CA . GLU B 1 64 ? -9.625 -2.998 -5.762 1 91.88 64 GLU B CA 1
ATOM 2873 C C . GLU B 1 64 ? -11.039 -2.621 -6.207 1 91.88 64 GLU B C 1
ATOM 2875 O O . GLU B 1 64 ? -11.211 -1.839 -7.145 1 91.88 64 GLU B O 1
ATOM 2880 N N . PHE B 1 65 ? -11.984 -3.182 -5.527 1 93.31 65 PHE B N 1
ATOM 2881 C CA . PHE B 1 65 ? -13.375 -2.912 -5.879 1 93.31 65 PHE B CA 1
ATOM 2882 C C . PHE B 1 65 ? -13.711 -1.443 -5.656 1 93.31 65 PHE B C 1
ATOM 2884 O O . PHE B 1 65 ? -14.336 -0.81 -6.512 1 93.31 65 PHE B O 1
ATOM 2891 N N . SER B 1 66 ? -13.305 -0.964 -4.5 1 89.94 66 SER B N 1
ATOM 2892 C CA . SER B 1 66 ? -13.562 0.44 -4.188 1 89.94 66 SER B CA 1
ATOM 2893 C C . SER B 1 66 ? -12.875 1.359 -5.195 1 89.94 66 SER B C 1
ATOM 2895 O O . SER B 1 66 ? -13.43 2.398 -5.566 1 89.94 66 SER B O 1
ATOM 2897 N N . TYR B 1 67 ? -11.703 0.972 -5.582 1 89.88 67 TYR B N 1
ATOM 2898 C CA . TYR B 1 67 ? -10.969 1.752 -6.57 1 89.88 67 TYR B CA 1
ATOM 2899 C C . TYR B 1 67 ? -11.711 1.785 -7.902 1 89.88 67 TYR B C 1
ATOM 2901 O O . TYR B 1 67 ? -11.812 2.836 -8.539 1 89.88 67 TYR B O 1
ATOM 2909 N N . ALA B 1 68 ? -12.234 0.69 -8.297 1 91.19 68 ALA B N 1
ATOM 2910 C CA . ALA B 1 68 ? -13.039 0.622 -9.516 1 91.19 68 ALA B CA 1
ATOM 2911 C C . ALA B 1 68 ? -14.297 1.476 -9.391 1 91.19 68 ALA B C 1
ATOM 2913 O O . ALA B 1 68 ? -14.711 2.121 -10.352 1 91.19 68 ALA B O 1
ATOM 2914 N N . LEU B 1 69 ? -14.828 1.462 -8.242 1 89.31 69 LEU B N 1
ATOM 2915 C CA . LEU B 1 69 ? -16.047 2.219 -7.98 1 89.31 69 LEU B CA 1
ATOM 2916 C C . LEU B 1 69 ? -15.812 3.715 -8.148 1 89.31 69 LEU B C 1
ATOM 2918 O O . LEU B 1 69 ? -16.703 4.449 -8.57 1 89.31 69 LEU B O 1
ATOM 2922 N N . THR B 1 70 ? -14.648 4.148 -7.77 1 85.81 70 THR B N 1
ATOM 2923 C CA . THR B 1 70 ? -14.312 5.562 -7.867 1 85.81 70 THR B CA 1
ATOM 2924 C C . THR B 1 70 ? -13.75 5.891 -9.25 1 85.81 70 THR B C 1
ATOM 2926 O O . THR B 1 70 ? -13.094 6.918 -9.43 1 85.81 70 THR B O 1
ATOM 2929 N N . GLN B 1 71 ? -13.875 4.945 -10.25 1 85.06 71 GLN B N 1
ATOM 2930 C CA . GLN B 1 71 ? -13.391 5.082 -11.617 1 85.06 71 GLN B CA 1
ATOM 2931 C C . GLN B 1 71 ? -11.867 5.211 -11.648 1 85.06 71 GLN B C 1
ATOM 2933 O O . GLN B 1 71 ? -11.32 6.039 -12.375 1 85.06 71 GLN B O 1
ATOM 2938 N N . TYR B 1 72 ? -11.336 4.492 -10.68 1 83.69 72 TYR B N 1
ATOM 2939 C CA . TYR B 1 72 ? -9.891 4.312 -10.625 1 83.69 72 TYR B CA 1
ATOM 2940 C C . TYR B 1 72 ? -9.188 5.625 -10.281 1 83.69 72 TYR B C 1
ATOM 2942 O O . TYR B 1 72 ? -8.117 5.926 -10.812 1 83.69 72 TYR B O 1
ATOM 2950 N N . GLN B 1 73 ? -9.906 6.332 -9.492 1 79.5 73 GLN B N 1
ATOM 2951 C CA . GLN B 1 73 ? -9.367 7.578 -8.961 1 79.5 73 GLN B CA 1
ATOM 2952 C C . GLN B 1 73 ? -9.141 7.484 -7.457 1 79.5 73 GLN B C 1
ATOM 2954 O O . GLN B 1 73 ? -9.766 6.66 -6.781 1 79.5 73 GLN B O 1
ATOM 2959 N N . GLU B 1 74 ? -8.195 8.25 -7.031 1 77.88 74 GLU B N 1
ATOM 2960 C CA . GLU B 1 74 ? -7.961 8.336 -5.594 1 77.88 74 GLU B CA 1
ATOM 2961 C C . GLU B 1 74 ? -9.164 8.945 -4.871 1 77.88 74 GLU B C 1
ATOM 2963 O O . GLU B 1 74 ? -10.039 9.539 -5.504 1 77.88 74 GLU B O 1
ATOM 2968 N N . SER B 1 75 ? -9.234 8.695 -3.594 1 77.44 75 SER B N 1
ATOM 2969 C CA . SER B 1 75 ? -10.305 9.312 -2.818 1 77.44 75 SER B CA 1
ATOM 2970 C C . SER B 1 75 ? -10.242 10.836 -2.898 1 77.44 75 SER B C 1
ATOM 2972 O O . SER B 1 75 ? -9.188 11.406 -3.17 1 77.44 75 SER B O 1
ATOM 2974 N N . ASP B 1 76 ? -11.328 11.5 -2.713 1 77.25 76 ASP B N 1
ATOM 2975 C CA . ASP B 1 76 ? -11.398 12.953 -2.805 1 77.25 76 ASP B CA 1
ATOM 2976 C C . ASP B 1 76 ? -10.445 13.617 -1.807 1 77.25 76 ASP B C 1
ATOM 2978 O O . ASP B 1 76 ? -9.82 14.633 -2.117 1 77.25 76 ASP B O 1
ATOM 2982 N N . LEU B 1 77 ? -10.422 13.039 -0.704 1 80.5 77 LEU B N 1
ATOM 2983 C CA . LEU B 1 77 ? -9.539 13.578 0.326 1 80.5 77 LEU B CA 1
ATOM 2984 C C . LEU B 1 77 ? -8.086 13.516 -0.112 1 80.5 77 LEU B C 1
ATOM 2986 O O . LEU B 1 77 ? -7.348 14.5 0.014 1 80.5 77 LEU B O 1
ATOM 2990 N N . PHE B 1 78 ? -7.695 12.43 -0.668 1 78.81 78 PHE B N 1
ATOM 2991 C CA . PHE B 1 78 ? -6.305 12.25 -1.069 1 78.81 78 PHE B CA 1
ATOM 2992 C C . PHE B 1 78 ? -6 13.031 -2.342 1 78.81 78 PHE B C 1
ATOM 2994 O O . PHE B 1 78 ? -4.898 13.562 -2.506 1 78.81 78 PHE B O 1
ATOM 3001 N N . LYS B 1 79 ? -7.012 13.117 -3.131 1 83.5 79 LYS B N 1
ATOM 3002 C CA . LYS B 1 79 ? -6.875 14 -4.289 1 83.5 79 LYS B CA 1
ATOM 3003 C C . LYS B 1 79 ? -6.621 15.438 -3.857 1 83.5 79 LYS B C 1
ATOM 3005 O O . LYS B 1 79 ? -5.766 16.125 -4.426 1 83.5 79 LYS B O 1
ATOM 3010 N N . MET B 1 80 ? -7.352 15.828 -2.939 1 86.81 80 MET B N 1
ATOM 3011 C CA . MET B 1 80 ? -7.172 17.172 -2.389 1 86.81 80 MET B CA 1
ATOM 3012 C C . MET B 1 80 ? -5.785 17.328 -1.776 1 86.81 80 MET B C 1
ATOM 3014 O O . MET B 1 80 ? -5.102 18.312 -2.027 1 86.81 80 MET B O 1
ATOM 3018 N N . GLY B 1 81 ? -5.414 16.375 -1.016 1 88.44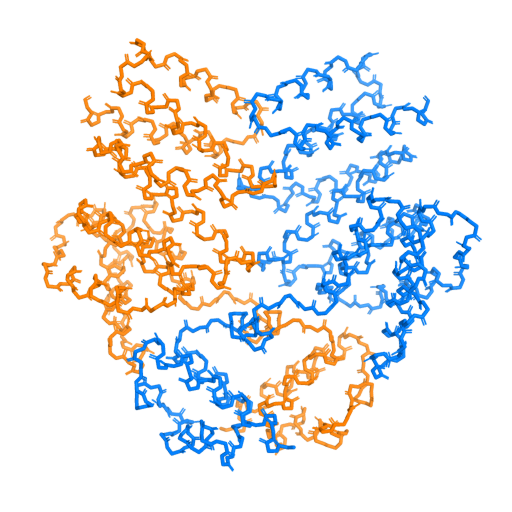 81 GLY B N 1
ATOM 3019 C CA . GLY B 1 81 ? -4.086 16.406 -0.423 1 88.44 81 GLY B CA 1
ATOM 3020 C C . GLY B 1 81 ? -2.979 16.562 -1.448 1 88.44 81 GLY B C 1
ATOM 3021 O O . GLY B 1 81 ? -2.062 17.359 -1.271 1 88.44 81 GLY B O 1
ATOM 3022 N N . LYS B 1 82 ? -3.121 15.805 -2.471 1 86.81 82 LYS B N 1
ATOM 3023 C CA . LYS B 1 82 ? -2.129 15.867 -3.539 1 86.81 82 LYS B CA 1
ATOM 3024 C C . LYS B 1 82 ? -2.113 17.234 -4.199 1 86.81 82 LYS B C 1
ATOM 3026 O O . LYS B 1 82 ? -1.045 17.781 -4.496 1 86.81 82 LYS B O 1
ATOM 3031 N N . LYS B 1 83 ? -3.289 17.719 -4.445 1 90.75 83 LYS B N 1
ATOM 3032 C CA . LYS B 1 83 ? -3.402 19.062 -5.031 1 90.75 83 LYS B CA 1
ATOM 3033 C C . LYS B 1 83 ? -2.758 20.109 -4.133 1 90.75 83 LYS B C 1
ATOM 3035 O O . LYS B 1 83 ? -2.064 21 -4.617 1 90.75 83 LYS B O 1
ATOM 3040 N N . LEU B 1 84 ? -3.006 20.016 -2.92 1 93.75 84 LEU B N 1
ATOM 3041 C CA . LEU B 1 84 ? -2.438 20.953 -1.965 1 93.75 84 LEU B CA 1
ATOM 3042 C C . LEU B 1 84 ? -0.915 20.906 -1.994 1 93.75 84 LEU B C 1
ATOM 3044 O O . LEU B 1 84 ? -0.257 21.953 -2.016 1 93.75 84 LEU B O 1
ATOM 3048 N N . VAL B 1 85 ? -0.386 19.75 -2.014 1 88.44 85 VAL B N 1
ATOM 3049 C CA . VAL B 1 85 ? 1.062 19.562 -2.037 1 88.44 85 VAL B CA 1
ATOM 3050 C C . VAL B 1 85 ? 1.635 20.156 -3.32 1 88.44 85 VAL B C 1
ATOM 3052 O O . VAL B 1 85 ? 2.68 20.812 -3.295 1 88.44 85 VAL B O 1
ATOM 3055 N N . GLU B 1 86 ? 0.932 19.906 -4.371 1 90.94 86 GLU B N 1
ATOM 3056 C CA . GLU B 1 86 ? 1.369 20.422 -5.664 1 90.94 86 GLU B CA 1
ATOM 3057 C C . GLU B 1 86 ? 1.403 21.953 -5.668 1 90.94 86 GLU B C 1
ATOM 3059 O O . GLU B 1 86 ? 2.383 22.547 -6.109 1 90.94 86 GLU B O 1
ATOM 3064 N N . PHE B 1 87 ? 0.375 22.531 -5.234 1 94.25 87 PHE B N 1
ATOM 3065 C CA . PHE B 1 87 ? 0.299 23.984 -5.207 1 94.25 87 PHE B CA 1
ATOM 3066 C C . PHE B 1 87 ? 1.296 24.562 -4.207 1 94.25 87 PHE B C 1
ATOM 3068 O O . PHE B 1 87 ? 1.866 25.625 -4.438 1 94.25 87 PHE B O 1
ATOM 3075 N N . GLN B 1 88 ? 1.47 23.859 -3.135 1 92.19 88 GLN B N 1
ATOM 3076 C CA . GLN B 1 88 ? 2.457 24.281 -2.146 1 92.19 88 GLN B CA 1
ATOM 3077 C C . GLN B 1 88 ? 3.861 24.297 -2.74 1 92.19 88 GLN B C 1
ATOM 3079 O O . GLN B 1 88 ? 4.613 25.25 -2.555 1 92.19 88 GLN B O 1
ATOM 3084 N N . ALA B 1 89 ? 4.188 23.266 -3.432 1 86.94 89 ALA B N 1
ATOM 3085 C CA . ALA B 1 89 ? 5.5 23.141 -4.059 1 86.94 89 ALA B CA 1
ATOM 3086 C C . ALA B 1 89 ? 5.73 24.25 -5.078 1 86.94 89 ALA B C 1
ATOM 3088 O O . ALA B 1 89 ? 6.844 24.766 -5.207 1 86.94 89 ALA B O 1
ATOM 3089 N N . LYS B 1 90 ? 4.684 24.672 -5.727 1 93.81 90 LYS B N 1
ATOM 3090 C CA . LYS B 1 90 ? 4.754 25.719 -6.75 1 93.81 90 LYS B CA 1
ATOM 3091 C C . LYS B 1 90 ? 4.629 27.109 -6.133 1 93.81 90 LYS B C 1
ATOM 3093 O O . LYS B 1 90 ? 4.684 28.109 -6.844 1 93.81 90 LYS B O 1
ATOM 3098 N N . LYS B 1 91 ? 4.41 27.141 -4.867 1 94.38 91 LYS B N 1
ATOM 3099 C CA . LYS B 1 91 ? 4.191 28.375 -4.133 1 94.38 91 LYS B CA 1
ATOM 3100 C C . LYS B 1 91 ? 3.018 29.172 -4.719 1 94.38 91 LYS B C 1
ATOM 3102 O O . LYS B 1 91 ? 3.078 30.391 -4.832 1 94.38 91 LYS B O 1
ATOM 3107 N N . ASP B 1 92 ? 2.08 28.438 -5.211 1 95.62 92 ASP B N 1
ATOM 3108 C CA . ASP B 1 92 ? 0.88 29.016 -5.805 1 95.62 92 ASP B CA 1
ATOM 3109 C C . ASP B 1 92 ? -0.163 29.328 -4.734 1 95.62 92 ASP B C 1
ATOM 3111 O O . ASP B 1 92 ? -1.183 28.641 -4.633 1 95.62 92 ASP B O 1
ATOM 3115 N N . ILE B 1 93 ? -0.003 30.375 -4.082 1 95.19 93 ILE B N 1
ATOM 3116 C CA . ILE B 1 93 ? -0.836 30.766 -2.953 1 95.19 93 ILE B CA 1
ATOM 3117 C C . ILE B 1 93 ? -2.25 31.078 -3.439 1 95.19 93 ILE B C 1
ATOM 3119 O O . ILE B 1 93 ? -3.23 30.766 -2.76 1 95.19 93 ILE B O 1
ATOM 3123 N N . ASP B 1 94 ? -2.377 31.641 -4.594 1 95.94 94 ASP B N 1
ATOM 3124 C CA . ASP B 1 94 ? -3.674 32.031 -5.133 1 95.94 94 ASP B CA 1
ATOM 3125 C C . ASP B 1 94 ? -4.574 30.812 -5.34 1 95.94 94 ASP B C 1
ATOM 3127 O O . ASP B 1 94 ? -5.75 30.844 -4.973 1 95.94 94 ASP B O 1
ATOM 3131 N N . SER B 1 95 ? -4.012 29.828 -5.898 1 96.5 95 SER B N 1
ATOM 3132 C CA . SER B 1 95 ? -4.789 28.609 -6.113 1 96.5 95 SER B CA 1
ATOM 3133 C C . SER B 1 95 ? -5.203 27.984 -4.785 1 96.5 95 SER B C 1
ATOM 3135 O O . SER B 1 95 ? -6.309 27.453 -4.664 1 96.5 95 SER B O 1
ATOM 3137 N N . LEU B 1 96 ? -4.336 28 -3.818 1 96.31 96 LEU B N 1
ATOM 3138 C CA . LEU B 1 96 ? -4.648 27.469 -2.496 1 96.31 96 LEU B CA 1
ATOM 3139 C C . LEU B 1 96 ? -5.781 28.25 -1.848 1 96.31 96 LEU B C 1
ATOM 3141 O O . LEU B 1 96 ? -6.703 27.672 -1.279 1 96.31 96 LEU B O 1
ATOM 3145 N N . LYS B 1 97 ? -5.703 29.578 -1.979 1 95 97 LYS B N 1
ATOM 3146 C CA . LYS B 1 97 ? -6.754 30.422 -1.432 1 95 97 LYS B CA 1
ATOM 3147 C C . LYS B 1 97 ? -8.086 30.172 -2.127 1 95 97 LYS B C 1
ATOM 3149 O O . LYS B 1 97 ? -9.148 30.219 -1.492 1 95 97 LYS B O 1
ATOM 3154 N N . LYS B 1 98 ? -8.047 29.938 -3.383 1 95.38 98 LYS B N 1
ATOM 3155 C CA . LYS B 1 98 ? -9.25 29.594 -4.133 1 95.38 98 LYS B CA 1
ATOM 3156 C C . LYS B 1 98 ? -9.867 28.297 -3.635 1 95.38 98 LYS B C 1
ATOM 3158 O O . LYS B 1 98 ? -11.086 28.188 -3.492 1 95.38 98 LYS B O 1
ATOM 3163 N N . ILE B 1 99 ? -9 27.281 -3.398 1 94.12 99 ILE B N 1
ATOM 3164 C CA . ILE B 1 99 ? -9.484 26.016 -2.867 1 94.12 99 ILE B CA 1
ATOM 3165 C C . ILE B 1 99 ? -10.18 26.234 -1.53 1 94.12 99 ILE B C 1
ATOM 3167 O O . ILE B 1 99 ? -11.258 25.688 -1.281 1 94.12 99 ILE B O 1
ATOM 3171 N N . LEU B 1 100 ? -9.578 27.031 -0.662 1 93.81 100 LEU B N 1
ATOM 3172 C CA . LEU B 1 100 ? -10.148 27.328 0.652 1 93.81 100 LEU B CA 1
ATOM 3173 C C . LEU B 1 100 ? -11.492 28.031 0.523 1 93.81 100 LEU B C 1
ATOM 3175 O O . LEU B 1 100 ? -12.445 27.688 1.219 1 93.81 100 LEU B O 1
ATOM 3179 N N . ALA B 1 101 ? -11.562 28.938 -0.425 1 92.88 101 ALA B N 1
ATOM 3180 C CA . ALA B 1 101 ? -12.789 29.719 -0.639 1 92.88 101 ALA B CA 1
ATOM 3181 C C . ALA B 1 101 ? -13.906 28.844 -1.193 1 92.88 101 ALA B C 1
ATOM 3183 O O . ALA B 1 101 ? -15.07 29.031 -0.854 1 92.88 101 ALA B O 1
ATOM 3184 N N . ASP B 1 102 ? -13.539 27.906 -2.02 1 90.62 102 ASP B N 1
ATOM 3185 C CA . ASP B 1 102 ? -14.516 27.062 -2.699 1 90.62 102 ASP B CA 1
ATOM 3186 C C . ASP B 1 102 ? -14.906 25.875 -1.826 1 90.62 102 ASP B C 1
ATOM 3188 O O . ASP B 1 102 ? -15.836 25.141 -2.154 1 90.62 102 ASP B O 1
ATOM 3192 N N . TYR B 1 103 ? -14.109 25.688 -0.749 1 87.88 103 TYR B N 1
ATOM 3193 C CA . TYR B 1 103 ? -14.398 24.531 0.078 1 87.88 103 TYR B CA 1
ATOM 3194 C C . TYR B 1 103 ? -15.711 24.703 0.837 1 87.88 103 TYR B C 1
ATOM 3196 O O . TYR B 1 103 ? -15.773 25.469 1.805 1 87.88 103 TYR B O 1
ATOM 3204 N N . HIS B 1 104 ? -16.797 24.188 0.332 1 79.5 104 HIS B N 1
ATOM 3205 C CA . HIS B 1 104 ? -18.109 24.375 0.955 1 79.5 104 HIS B CA 1
ATOM 3206 C C . HIS B 1 104 ? -18.641 23.062 1.524 1 79.5 104 HIS B C 1
ATOM 3208 O O . HIS B 1 104 ? -19.125 22.203 0.78 1 79.5 104 HIS B O 1
ATOM 3214 N N . ASN B 1 105 ? -18.75 22.906 2.814 1 68.62 105 ASN B N 1
ATOM 3215 C CA . ASN B 1 105 ? -19.328 21.891 3.697 1 68.62 105 ASN B CA 1
ATOM 3216 C C . ASN B 1 105 ? -19.672 20.609 2.939 1 68.62 105 ASN B C 1
ATOM 3218 O O . ASN B 1 105 ? -20.812 20.172 2.949 1 68.62 105 ASN B O 1
ATOM 3222 N N . GLU B 1 106 ? -18.703 19.984 2.543 1 74.62 106 GLU B N 1
ATOM 3223 C CA . GLU B 1 106 ? -18.812 18.781 1.738 1 74.62 106 GLU B CA 1
ATOM 3224 C C . GLU B 1 106 ? -19.125 17.562 2.611 1 74.62 106 GLU B C 1
ATOM 3226 O O . GLU B 1 106 ? -19.594 16.531 2.115 1 74.62 106 GLU B O 1
ATOM 3231 N N . GLU B 1 107 ? -18.984 17.891 3.928 1 79.94 107 GLU B N 1
ATOM 3232 C CA . GLU B 1 107 ? -19.219 16.797 4.875 1 79.94 107 GLU B CA 1
ATOM 3233 C C . GLU B 1 107 ? -20.5 17.016 5.664 1 79.94 107 GLU B C 1
ATOM 3235 O O . GLU B 1 107 ? -20.875 18.156 5.945 1 79.94 107 GLU B O 1
ATOM 3240 N N . THR B 1 108 ? -21.172 15.977 5.969 1 80.19 108 THR B N 1
ATOM 3241 C CA . THR B 1 108 ? -22.359 16.047 6.82 1 80.19 108 THR B CA 1
ATOM 3242 C C . THR B 1 108 ? -21.969 16.422 8.25 1 80.19 108 THR B C 1
ATOM 3244 O O . THR B 1 108 ? -22.641 17.234 8.891 1 80.19 108 THR B O 1
ATOM 3247 N N . TYR B 1 109 ? -20.906 15.852 8.695 1 87.75 109 TYR B N 1
ATOM 3248 C CA . TYR B 1 109 ? -20.375 16.109 10.031 1 87.75 109 TYR B CA 1
ATOM 3249 C C . TYR B 1 109 ? -19.531 17.375 10.047 1 87.75 109 TYR B C 1
ATOM 3251 O O . TYR B 1 109 ? -18.453 17.422 9.43 1 87.75 109 TYR B O 1
ATOM 3259 N N . GLU B 1 110 ? -19.938 18.312 10.742 1 89.62 110 GLU B N 1
ATOM 3260 C CA . GLU B 1 110 ? -19.328 19.641 10.727 1 89.62 110 GLU B CA 1
ATOM 3261 C C . GLU B 1 110 ? -17.891 19.578 11.211 1 89.62 110 GLU B C 1
ATOM 3263 O O . GLU B 1 110 ? -17.031 20.344 10.727 1 89.62 110 GLU B O 1
ATOM 3268 N N . VAL B 1 111 ? -17.625 18.734 12.125 1 93.56 111 VAL B N 1
ATOM 3269 C CA . VAL B 1 111 ? -16.25 18.594 12.633 1 93.56 111 VAL B CA 1
ATOM 3270 C C . VAL B 1 111 ? -15.305 18.266 11.484 1 93.56 111 VAL B C 1
ATOM 3272 O O . VAL B 1 111 ? -14.227 18.859 11.375 1 93.56 111 VAL B O 1
ATOM 3275 N N . TYR B 1 112 ? -15.688 17.422 10.57 1 93.81 112 TYR B N 1
ATOM 3276 C CA . TYR B 1 112 ? -14.867 17.062 9.422 1 93.81 112 TYR B CA 1
ATOM 3277 C C . TYR B 1 112 ? -14.672 18.266 8.508 1 93.81 112 TYR B C 1
ATOM 3279 O O . TYR B 1 112 ? -13.578 18.469 7.957 1 93.81 112 TYR B O 1
ATOM 3287 N N . ASN B 1 113 ? -15.688 19.016 8.328 1 93.12 113 ASN B N 1
ATOM 3288 C CA . ASN B 1 113 ? -15.562 20.234 7.523 1 93.12 113 ASN B CA 1
ATOM 3289 C C . ASN B 1 113 ? -14.523 21.188 8.109 1 93.12 113 ASN B C 1
ATOM 3291 O O . ASN B 1 113 ? -13.695 21.734 7.375 1 93.12 113 ASN B O 1
ATOM 3295 N N . GLN B 1 114 ? -14.602 21.344 9.391 1 94.31 114 GLN B N 1
ATOM 3296 C CA . GLN B 1 114 ? -13.68 22.25 10.07 1 94.31 114 GLN B CA 1
ATOM 3297 C C . GLN B 1 114 ? -12.242 21.734 9.977 1 94.31 114 GLN B C 1
ATOM 3299 O O . GLN B 1 114 ? -11.312 22.5 9.719 1 94.31 114 GLN B O 1
ATOM 3304 N N . LEU B 1 115 ? -12.062 20.484 10.164 1 95.94 115 LEU B N 1
ATOM 3305 C CA . LEU B 1 115 ? -10.734 19.891 10.117 1 95.94 115 LEU B CA 1
ATOM 3306 C C . LEU B 1 115 ? -10.148 19.969 8.719 1 95.94 115 LEU B C 1
ATOM 3308 O O . LEU B 1 115 ? -8.977 20.344 8.555 1 95.94 115 LEU B O 1
ATOM 3312 N N . ASN B 1 116 ? -10.953 19.672 7.727 1 93.94 116 ASN B N 1
ATOM 3313 C CA . ASN B 1 116 ? -10.492 19.734 6.344 1 93.94 116 ASN B CA 1
ATOM 3314 C C . ASN B 1 116 ? -10.133 21.172 5.941 1 93.94 116 ASN B C 1
ATOM 3316 O O . ASN B 1 116 ? -9.148 21.391 5.23 1 93.94 116 ASN B O 1
ATOM 3320 N N . ARG B 1 117 ? -10.898 22.062 6.352 1 93.94 117 ARG B N 1
ATOM 3321 C CA . ARG B 1 117 ? -10.594 23.469 6.109 1 93.94 117 ARG B CA 1
ATOM 3322 C C . ARG B 1 117 ? -9.273 23.859 6.773 1 93.94 117 ARG B C 1
ATOM 3324 O O . ARG B 1 117 ? -8.492 24.625 6.203 1 93.94 117 ARG B O 1
ATOM 3331 N N . LEU B 1 118 ? -9.109 23.406 7.969 1 95.81 118 LEU B N 1
ATOM 3332 C CA . LEU B 1 118 ? -7.883 23.703 8.711 1 95.81 118 LEU B CA 1
ATOM 3333 C C . LEU B 1 118 ? -6.656 23.188 7.961 1 95.81 118 LEU B C 1
ATOM 3335 O O . LEU B 1 118 ? -5.613 23.844 7.949 1 95.81 118 LEU B O 1
ATOM 3339 N N . VAL B 1 119 ? -6.746 22.016 7.316 1 95.81 119 VAL B N 1
ATOM 3340 C CA . VAL B 1 119 ? -5.641 21.453 6.547 1 95.81 119 VAL B CA 1
ATOM 3341 C C . VAL B 1 119 ? -5.289 22.391 5.391 1 95.81 119 VAL B C 1
ATOM 3343 O O . VAL B 1 119 ? -4.113 22.656 5.141 1 95.81 119 VAL B O 1
ATOM 3346 N N . ILE B 1 120 ? -6.281 22.891 4.742 1 94.88 120 ILE B N 1
ATOM 3347 C CA . ILE B 1 120 ? -6.066 23.812 3.641 1 94.88 120 ILE B CA 1
ATOM 3348 C C . ILE B 1 120 ? -5.418 25.094 4.168 1 94.88 120 ILE B C 1
ATOM 3350 O O . ILE B 1 120 ? -4.43 25.578 3.609 1 94.88 120 ILE B O 1
ATOM 3354 N N . LYS B 1 121 ? -5.953 25.609 5.254 1 95.56 121 LYS B N 1
ATOM 3355 C CA . LYS B 1 121 ? -5.426 26.812 5.879 1 95.56 121 LYS B CA 1
ATOM 3356 C C . LYS B 1 121 ? -3.967 26.625 6.285 1 95.56 121 LYS B C 1
ATOM 3358 O O . LYS B 1 121 ? -3.146 27.531 6.109 1 95.56 121 LYS B O 1
ATOM 3363 N N . ALA B 1 122 ? -3.703 25.531 6.855 1 95.19 122 ALA B N 1
ATOM 3364 C CA . ALA B 1 122 ? -2.342 25.219 7.285 1 95.19 122 ALA B CA 1
ATOM 3365 C C . ALA B 1 122 ? -1.377 25.234 6.105 1 95.19 122 ALA B C 1
ATOM 3367 O O . ALA B 1 122 ? -0.249 25.719 6.223 1 95.19 122 ALA B O 1
ATOM 3368 N N . THR B 1 123 ? -1.803 24.688 4.992 1 94.56 123 THR B N 1
ATOM 3369 C CA . THR B 1 123 ? -0.979 24.672 3.787 1 94.56 123 THR B CA 1
ATOM 3370 C C . THR B 1 123 ? -0.687 26.094 3.316 1 94.56 123 THR B C 1
ATOM 3372 O O . THR B 1 123 ? 0.45 26.406 2.967 1 94.56 123 THR B O 1
ATOM 3375 N N . ILE B 1 124 ? -1.669 26.922 3.35 1 95.12 124 ILE B N 1
ATOM 3376 C CA . ILE B 1 124 ? -1.503 28.312 2.967 1 95.12 124 ILE B CA 1
ATOM 3377 C C . ILE B 1 124 ? -0.56 29.016 3.947 1 95.12 124 ILE B C 1
ATOM 3379 O O . ILE B 1 124 ? 0.319 29.781 3.539 1 95.12 124 ILE B O 1
ATOM 3383 N N . TYR B 1 125 ? -0.744 28.734 5.215 1 94 125 TYR B N 1
ATOM 3384 C CA . TYR B 1 125 ? 0.067 29.312 6.281 1 94 125 TYR B CA 1
ATOM 3385 C C . TYR B 1 125 ? 1.546 29.016 6.066 1 94 125 TYR B C 1
ATOM 3387 O O . TYR B 1 125 ? 2.404 29.844 6.375 1 94 125 TYR B O 1
ATOM 3395 N N . SER B 1 126 ? 1.833 27.859 5.562 1 89.44 126 SER B N 1
ATOM 3396 C CA . SER B 1 126 ? 3.217 27.453 5.332 1 89.44 126 SER B CA 1
ATOM 3397 C C . SER B 1 126 ? 3.887 28.344 4.285 1 89.44 126 SER B C 1
ATOM 3399 O O . SER B 1 126 ? 5.113 28.438 4.242 1 89.44 126 SER B O 1
ATOM 3401 N N . LEU B 1 127 ? 3.133 29.031 3.482 1 91.19 127 LEU B N 1
ATOM 3402 C CA . LEU B 1 127 ? 3.65 29.891 2.418 1 91.19 127 LEU B CA 1
ATOM 3403 C C . LEU B 1 127 ? 3.451 31.359 2.756 1 91.19 127 LEU B C 1
ATOM 3405 O O . LEU B 1 127 ? 4.211 32.219 2.293 1 91.19 127 LEU B O 1
ATOM 3409 N N . ASP B 1 128 ? 2.381 31.609 3.426 1 91.44 128 ASP B N 1
ATOM 3410 C CA . ASP B 1 128 ? 1.995 32.969 3.809 1 91.44 128 ASP B CA 1
ATOM 3411 C C . ASP B 1 128 ? 1.623 33.031 5.289 1 91.44 128 ASP B C 1
ATOM 3413 O O . ASP B 1 128 ? 0.482 32.75 5.66 1 91.44 128 ASP B O 1
ATOM 3417 N N . SER B 1 129 ? 2.473 33.5 6.102 1 86.56 129 SER B N 1
ATOM 3418 C CA . SER B 1 129 ? 2.303 33.5 7.551 1 86.56 129 SER B CA 1
ATOM 3419 C C . SER B 1 129 ? 1.282 34.562 7.984 1 86.56 129 SER B C 1
ATOM 3421 O O . SER B 1 129 ? 0.918 34.625 9.164 1 86.56 129 SER B O 1
ATOM 3423 N N . ASN B 1 130 ? 0.825 35.25 6.992 1 88.38 130 ASN B N 1
ATOM 3424 C CA . ASN B 1 130 ? -0.172 36.25 7.332 1 88.38 130 ASN B CA 1
ATOM 3425 C C . ASN B 1 130 ? -1.527 35.625 7.641 1 88.38 130 ASN B C 1
ATOM 3427 O O . ASN B 1 130 ? -2.363 36.219 8.305 1 88.38 130 ASN B O 1
ATOM 3431 N N . LEU B 1 131 ? -1.718 34.5 7.051 1 89.75 131 LEU B N 1
ATOM 3432 C CA . LEU B 1 131 ? -2.93 33.75 7.422 1 89.75 131 LEU B CA 1
ATOM 3433 C C . LEU B 1 131 ? -2.764 33.094 8.781 1 89.75 131 LEU B C 1
ATOM 3435 O O . LEU B 1 131 ? -2.084 32.062 8.891 1 89.75 131 LEU B O 1
ATOM 3439 N N . GLU B 1 132 ? -3.369 33.656 9.742 1 88.06 132 GLU B N 1
ATOM 3440 C CA . GLU B 1 132 ? -3.17 33.188 11.109 1 88.06 132 GLU B CA 1
ATOM 3441 C C . GLU B 1 132 ? -4.004 31.938 11.391 1 88.06 132 GLU B C 1
ATOM 3443 O O . GLU B 1 132 ? -5.164 31.844 10.977 1 88.06 132 GLU B O 1
ATOM 3448 N N . ILE B 1 133 ? -3.402 31.016 11.977 1 94.5 133 ILE B N 1
ATOM 3449 C CA . ILE B 1 133 ? -4.086 29.875 12.578 1 94.5 133 ILE B CA 1
ATOM 3450 C C . ILE B 1 133 ? -4.289 30.125 14.07 1 94.5 133 ILE B C 1
ATOM 3452 O O . ILE B 1 133 ? -3.318 30.234 14.828 1 94.5 133 ILE B O 1
ATOM 3456 N N . THR B 1 134 ? -5.496 30.172 14.492 1 94.62 134 THR B N 1
ATOM 3457 C CA . THR B 1 134 ? -5.801 30.562 15.867 1 94.62 134 THR B CA 1
ATOM 3458 C C . THR B 1 134 ? -5.492 29.438 16.828 1 94.62 134 THR B C 1
ATOM 3460 O O . THR B 1 134 ? -5.414 28.266 16.438 1 94.62 134 THR B O 1
ATOM 3463 N N . SER B 1 135 ? -5.32 29.781 18.078 1 95.06 135 SER B N 1
ATOM 3464 C CA . SER B 1 135 ? -5.109 28.766 19.109 1 95.06 135 SER B CA 1
ATOM 3465 C C . SER B 1 135 ? -6.316 27.859 19.25 1 95.06 135 SER B C 1
ATOM 3467 O O . SER B 1 135 ? -6.172 26.672 19.562 1 95.06 135 SER B O 1
ATOM 3469 N N . GLU B 1 136 ? -7.445 28.391 19 1 96.44 136 GLU B N 1
ATOM 3470 C CA . GLU B 1 136 ? -8.672 27.609 19.078 1 96.44 136 GLU B CA 1
ATOM 3471 C C . GLU B 1 136 ? -8.703 26.531 18 1 96.44 136 GLU B C 1
ATOM 3473 O O . GLU B 1 136 ? -9.141 25.406 18.266 1 96.44 136 GLU B O 1
ATOM 3478 N N . GLU B 1 137 ? -8.258 26.875 16.828 1 96.94 137 GLU B N 1
ATOM 3479 C CA . GLU B 1 137 ? -8.203 25.922 15.727 1 96.94 137 GLU B CA 1
ATOM 3480 C C . GLU B 1 137 ? -7.207 24.797 16.016 1 96.94 137 GLU B C 1
ATOM 3482 O O . GLU B 1 137 ? -7.48 23.625 15.75 1 96.94 137 GLU B O 1
ATOM 3487 N N . LYS B 1 138 ? -6.059 25.156 16.578 1 96.81 138 LYS B N 1
ATOM 3488 C CA . LYS B 1 138 ? -5.047 24.172 16.938 1 96.81 138 LYS B CA 1
ATOM 3489 C C . LYS B 1 138 ? -5.562 23.234 18.031 1 96.81 138 LYS B C 1
ATOM 3491 O O . LYS B 1 138 ? -5.371 22.031 17.953 1 96.81 138 LYS B O 1
ATOM 3496 N N . GLU B 1 139 ? -6.227 23.844 19 1 96.75 139 GLU B N 1
ATOM 3497 C CA . GLU B 1 139 ? -6.793 23.047 20.094 1 96.75 139 GLU B CA 1
ATOM 3498 C C . GLU B 1 139 ? -7.883 22.109 19.578 1 96.75 139 GLU B C 1
ATOM 3500 O O . GLU B 1 139 ? -8.008 20.984 20.062 1 96.75 139 GLU B O 1
ATOM 3505 N N . PHE B 1 140 ? -8.672 22.641 18.688 1 97.19 140 PHE B N 1
ATOM 3506 C CA . PHE B 1 140 ? -9.727 21.828 18.078 1 97.19 140 PHE B CA 1
ATOM 3507 C C . PHE B 1 140 ? -9.141 20.594 17.406 1 97.19 140 PHE B C 1
ATOM 3509 O O . PHE B 1 140 ? -9.625 19.484 17.625 1 97.19 140 PHE B O 1
ATOM 3516 N N . LEU B 1 141 ? -8.102 20.766 16.625 1 97.88 141 LEU B N 1
ATOM 3517 C CA . LEU B 1 141 ? -7.406 19.672 15.938 1 97.88 141 LEU B CA 1
ATOM 3518 C C . LEU B 1 141 ? -6.82 18.688 16.938 1 97.88 1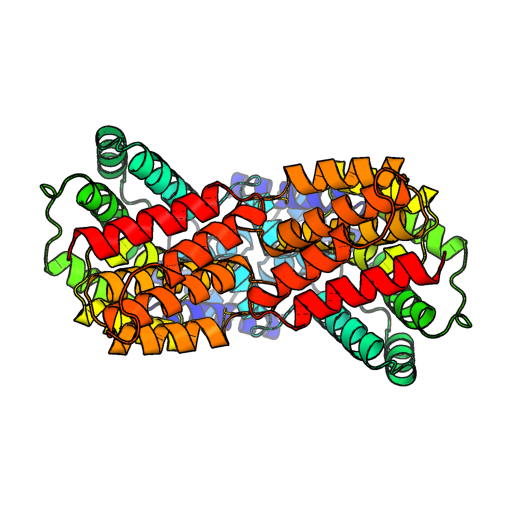41 LEU B C 1
ATOM 3520 O O . LEU B 1 141 ? -7.027 17.469 16.828 1 97.88 141 LEU B O 1
ATOM 3524 N N . THR B 1 142 ? -6.113 19.188 17.922 1 97.56 142 THR B N 1
ATOM 3525 C CA . THR B 1 142 ? -5.438 18.359 18.906 1 97.56 142 THR B CA 1
ATOM 3526 C C . THR B 1 142 ? -6.449 17.531 19.703 1 97.56 142 THR B C 1
ATOM 3528 O O . THR B 1 142 ? -6.238 16.344 19.938 1 97.56 142 THR B O 1
ATOM 3531 N N . SER B 1 143 ? -7.523 18.188 20.078 1 96.75 143 SER B N 1
ATOM 3532 C CA . SER B 1 143 ? -8.57 17.5 20.844 1 96.75 143 SER B CA 1
ATOM 3533 C C . SER B 1 143 ? -9.195 16.375 20.031 1 96.75 143 SER B C 1
ATOM 3535 O O . SER B 1 143 ? -9.438 15.289 20.547 1 96.75 143 SER B O 1
ATOM 3537 N N . TYR B 1 144 ? -9.445 16.656 18.781 1 97.19 144 TYR B N 1
ATOM 3538 C CA . TYR B 1 144 ? -10.023 15.633 17.922 1 97.19 144 TYR B CA 1
ATOM 3539 C C . TYR B 1 144 ? -9.094 14.438 17.797 1 97.19 144 TYR B C 1
ATOM 3541 O O . TYR B 1 144 ? -9.5 13.297 18.016 1 97.19 144 TYR B O 1
ATOM 3549 N N . LEU B 1 145 ? -7.84 14.68 17.406 1 96.94 145 LEU B N 1
ATOM 3550 C CA . LEU B 1 145 ? -6.879 13.609 17.156 1 96.94 145 LEU B CA 1
ATOM 3551 C C . LEU B 1 145 ? -6.645 12.781 18.422 1 96.94 145 LEU B C 1
ATOM 3553 O O . LEU B 1 145 ? -6.523 11.555 18.344 1 96.94 145 LEU B O 1
ATOM 3557 N N . TYR B 1 146 ? -6.645 13.469 19.516 1 95.12 146 TYR B N 1
ATOM 3558 C CA . TYR B 1 146 ? -6.391 12.758 20.766 1 95.12 146 TYR B CA 1
ATOM 3559 C C . TYR B 1 146 ? -7.59 11.891 21.156 1 95.12 146 TYR B C 1
ATOM 3561 O O . TYR B 1 146 ? -7.43 10.844 21.781 1 95.12 146 TYR B O 1
ATOM 3569 N N . ALA B 1 147 ? -8.758 12.32 20.797 1 94.88 147 ALA B N 1
ATOM 3570 C CA . ALA B 1 147 ? -9.984 11.625 21.188 1 94.88 147 ALA B CA 1
ATOM 3571 C C . ALA B 1 147 ? -10.164 10.344 20.375 1 94.88 147 ALA B C 1
ATOM 3573 O O . ALA B 1 147 ? -10.938 9.461 20.766 1 94.88 147 ALA B O 1
ATOM 3574 N N . ILE B 1 148 ? -9.477 10.18 19.281 1 94.56 148 ILE B N 1
ATOM 3575 C CA . ILE B 1 148 ? -9.633 9.016 18.422 1 94.56 148 ILE B CA 1
ATOM 3576 C C . ILE B 1 148 ? -8.773 7.867 18.938 1 94.56 148 ILE B C 1
ATOM 3578 O O . ILE B 1 148 ? -7.551 7.992 19.016 1 94.56 148 ILE B O 1
ATOM 3582 N N . GLU B 1 149 ? -9.352 6.785 19.188 1 88.69 149 GLU B N 1
ATOM 3583 C CA . GLU B 1 149 ? -8.672 5.664 19.828 1 88.69 149 GLU B CA 1
ATOM 3584 C C . GLU B 1 149 ? -7.824 4.883 18.828 1 88.69 149 GLU B C 1
ATOM 3586 O O . GLU B 1 149 ? -6.793 4.316 19.188 1 88.69 149 GLU B O 1
ATOM 3591 N N . GLU B 1 150 ? -8.281 4.793 17.641 1 92.12 150 GLU B N 1
ATOM 3592 C CA . GLU B 1 150 ? -7.555 4.094 16.594 1 92.12 150 GLU B CA 1
ATOM 3593 C C . GLU B 1 150 ? -7.434 4.953 15.336 1 92.12 150 GLU B C 1
ATOM 3595 O O . GLU B 1 150 ? -8.43 5.188 14.648 1 92.12 150 GLU B O 1
ATOM 3600 N N . TRP B 1 151 ? -6.191 5.312 15.07 1 95.25 151 TRP B N 1
ATOM 3601 C CA . TRP B 1 151 ? -5.98 6.199 13.938 1 95.25 151 TRP B CA 1
ATOM 3602 C C . TRP B 1 151 ? -6.078 5.43 12.617 1 95.25 151 TRP B C 1
ATOM 3604 O O . TRP B 1 151 ? -5.473 4.367 12.469 1 95.25 151 TRP B O 1
ATOM 3614 N N . THR B 1 152 ? -6.867 5.914 11.758 1 94.56 152 THR B N 1
ATOM 3615 C CA . THR B 1 152 ? -6.949 5.438 10.383 1 94.56 152 THR B CA 1
ATOM 3616 C C . THR B 1 152 ? -6.227 6.395 9.438 1 94.56 152 THR B C 1
ATOM 3618 O O . THR B 1 152 ? -5.473 7.262 9.883 1 94.56 152 THR B O 1
ATOM 3621 N N . GLU B 1 153 ? -6.398 6.207 8.195 1 92.38 153 GLU B N 1
ATOM 3622 C CA . GLU B 1 153 ? -5.738 7.035 7.188 1 92.38 153 GLU B CA 1
ATOM 3623 C C . GLU B 1 153 ? -6.145 8.5 7.328 1 92.38 153 GLU B C 1
ATOM 3625 O O . GLU B 1 153 ? -5.34 9.398 7.07 1 92.38 153 GLU B O 1
ATOM 3630 N N . TYR B 1 154 ? -7.312 8.727 7.734 1 94.81 154 TYR B N 1
ATOM 3631 C CA . TYR B 1 154 ? -7.793 10.102 7.855 1 94.81 154 TYR B CA 1
ATOM 3632 C C . TYR B 1 154 ? -7.016 10.859 8.93 1 94.81 154 TYR B C 1
ATOM 3634 O O . TYR B 1 154 ? -6.586 11.992 8.703 1 94.81 154 TYR B O 1
ATOM 3642 N N . GLU B 1 155 ? -6.879 10.258 10.109 1 96.5 155 GLU B N 1
ATOM 3643 C CA . GLU B 1 155 ? -6.137 10.906 11.188 1 96.5 155 GLU B CA 1
ATOM 3644 C C . GLU B 1 155 ? -4.672 11.094 10.805 1 96.5 155 GLU B C 1
ATOM 3646 O O . GLU B 1 155 ? -4.062 12.117 11.148 1 96.5 155 GLU B O 1
ATOM 3651 N N . LEU B 1 156 ? -4.156 10.094 10.094 1 94.94 156 LEU B N 1
ATOM 3652 C CA . LEU B 1 156 ? -2.787 10.234 9.609 1 94.94 156 LEU B CA 1
ATOM 3653 C C . LEU B 1 156 ? -2.672 11.414 8.648 1 94.94 156 LEU B C 1
ATOM 3655 O O . LEU B 1 156 ? -1.695 12.164 8.695 1 94.94 156 LEU B O 1
ATOM 3659 N N . TYR B 1 157 ? -3.646 11.5 7.809 1 94.38 157 TYR B N 1
ATOM 3660 C CA . TYR B 1 157 ? -3.713 12.609 6.863 1 94.38 157 TYR B CA 1
ATOM 3661 C C . TYR B 1 157 ? -3.76 13.945 7.594 1 94.38 157 TYR B C 1
ATOM 3663 O O . TYR B 1 157 ? -3.02 14.875 7.25 1 94.38 157 TYR B O 1
ATOM 3671 N N . LEU B 1 158 ? -4.621 14.039 8.57 1 96.25 158 LEU B N 1
ATOM 3672 C CA . LEU B 1 158 ? -4.742 15.266 9.344 1 96.25 158 LEU B CA 1
ATOM 3673 C C . LEU B 1 158 ? -3.424 15.617 10.023 1 96.25 158 LEU B C 1
ATOM 3675 O O . LEU B 1 158 ? -2.906 16.719 9.859 1 96.25 158 LEU B O 1
ATOM 3679 N N . PHE B 1 159 ? -2.912 14.703 10.758 1 97.25 159 PHE B N 1
ATOM 3680 C CA . PHE B 1 159 ? -1.693 14.914 11.531 1 97.25 159 PHE B CA 1
ATOM 3681 C C . PHE B 1 159 ? -0.522 15.25 10.617 1 97.25 159 PHE B C 1
ATOM 3683 O O . PHE B 1 159 ? 0.178 16.234 10.828 1 97.25 159 PHE B O 1
ATOM 3690 N N . GLY B 1 160 ? -0.387 14.492 9.562 1 94.56 160 GLY B N 1
ATOM 3691 C CA . GLY B 1 160 ? 0.717 14.672 8.641 1 94.56 160 GLY B CA 1
ATOM 3692 C C . GLY B 1 160 ? 0.703 16.031 7.957 1 94.56 160 GLY B C 1
ATOM 3693 O O . GLY B 1 160 ? 1.758 16.578 7.625 1 94.56 160 GLY B O 1
ATOM 3694 N N . ASN B 1 161 ? -0.463 16.547 7.809 1 93.44 161 ASN B N 1
ATOM 3695 C CA . ASN B 1 161 ? -0.576 17.797 7.062 1 93.44 161 ASN B CA 1
ATOM 3696 C C . ASN B 1 161 ? -0.653 19 7.996 1 93.44 161 ASN B C 1
ATOM 3698 O O . ASN B 1 161 ? -0.735 20.141 7.539 1 93.44 161 ASN B O 1
ATOM 3702 N N . THR B 1 162 ? -0.583 18.766 9.266 1 95.69 162 THR B N 1
ATOM 3703 C CA . THR B 1 162 ? -0.702 19.875 10.188 1 95.69 162 THR B CA 1
ATOM 3704 C C . THR B 1 162 ? 0.473 19.906 11.164 1 95.69 162 THR B C 1
ATOM 3706 O O . THR B 1 162 ? 0.489 20.703 12.109 1 95.69 162 THR B O 1
ATOM 3709 N N . LEU B 1 163 ? 1.453 19.078 11.008 1 95.44 163 LEU B N 1
ATOM 3710 C CA . LEU B 1 163 ? 2.609 18.969 11.891 1 95.44 163 LEU B CA 1
ATOM 3711 C C . LEU B 1 163 ? 3.25 20.328 12.117 1 95.44 163 LEU B C 1
ATOM 3713 O O . LEU B 1 163 ? 3.568 20.688 13.258 1 95.44 163 LEU B O 1
ATOM 3717 N N . PHE B 1 164 ? 3.393 21.156 11.125 1 91.25 164 PHE B N 1
ATOM 3718 C CA . PHE B 1 164 ? 4.23 22.359 11.133 1 91.25 164 PHE B CA 1
ATOM 3719 C C . PHE B 1 164 ? 3.535 23.5 11.859 1 91.25 164 PHE B C 1
ATOM 3721 O O . PHE B 1 164 ? 4.164 24.516 12.188 1 91.25 164 PHE B O 1
ATOM 3728 N N . ILE B 1 165 ? 2.211 23.344 12.117 1 93.94 165 ILE B N 1
ATOM 3729 C CA . ILE B 1 165 ? 1.522 24.422 12.82 1 93.94 165 ILE B CA 1
ATOM 3730 C C . ILE B 1 165 ? 1.399 24.078 14.305 1 93.94 165 ILE B C 1
ATOM 3732 O O . ILE B 1 165 ? 0.926 24.891 15.094 1 93.94 165 ILE B O 1
ATOM 3736 N N . LEU B 1 166 ? 1.796 22.922 14.695 1 95.44 166 LEU B N 1
ATOM 3737 C CA . LEU B 1 166 ? 1.646 22.453 16.062 1 95.44 166 LEU B CA 1
ATOM 3738 C C . LEU B 1 166 ? 2.867 22.828 16.906 1 95.44 166 LEU B C 1
ATOM 3740 O O . LEU B 1 166 ? 3.98 22.906 16.375 1 95.44 166 LEU B O 1
ATOM 3744 N N . SER B 1 167 ? 2.658 23.062 18.234 1 94.94 167 SER B N 1
ATOM 3745 C CA . SER B 1 167 ? 3.76 23.266 19.156 1 94.94 167 SER B CA 1
ATOM 3746 C C . SER B 1 167 ? 4.543 21.984 19.391 1 94.94 167 SER B C 1
ATOM 3748 O O . SER B 1 167 ? 4.043 20.891 19.109 1 94.94 167 SER B O 1
ATOM 3750 N N . ASP B 1 168 ? 5.77 22.078 19.891 1 96.25 168 ASP B N 1
ATOM 3751 C CA . ASP B 1 168 ? 6.566 20.891 20.203 1 96.25 168 ASP B CA 1
ATOM 3752 C C . ASP B 1 168 ? 5.832 19.984 21.188 1 96.25 168 ASP B C 1
ATOM 3754 O O . ASP B 1 168 ? 5.855 18.766 21.031 1 96.25 168 ASP B O 1
ATOM 3758 N N . ASP B 1 169 ? 5.203 20.594 22.156 1 97 169 ASP B N 1
ATOM 3759 C CA . ASP B 1 169 ? 4.465 19.812 23.125 1 97 169 ASP B CA 1
ATOM 3760 C C . ASP B 1 169 ? 3.338 19.016 22.469 1 97 169 ASP B C 1
ATOM 3762 O O . ASP B 1 169 ? 3.143 17.844 22.75 1 97 169 ASP B O 1
ATOM 3766 N N . ASP B 1 170 ? 2.627 19.688 21.578 1 97 170 ASP B N 1
ATOM 3767 C CA . ASP B 1 170 ? 1.535 19.047 20.875 1 97 170 ASP B CA 1
ATOM 3768 C C . ASP B 1 170 ? 2.064 17.969 19.922 1 97 170 ASP B C 1
ATOM 3770 O O . ASP B 1 170 ? 1.462 16.906 19.781 1 97 170 ASP B O 1
ATOM 3774 N N . LEU B 1 171 ? 3.156 18.266 19.281 1 97.81 171 LEU B N 1
ATOM 3775 C CA . LEU B 1 171 ? 3.791 17.297 18.391 1 97.81 171 LEU B CA 1
ATOM 3776 C C . LEU B 1 171 ? 4.148 16.016 19.125 1 97.81 171 LEU B C 1
ATOM 3778 O O . LEU B 1 171 ? 3.84 14.914 18.656 1 97.81 171 LEU B O 1
ATOM 3782 N N . ILE B 1 172 ? 4.758 16.219 20.266 1 98.25 172 ILE B N 1
ATOM 3783 C CA . ILE B 1 172 ? 5.203 15.086 21.062 1 98.25 172 ILE B CA 1
ATOM 3784 C C . ILE B 1 172 ? 3.994 14.32 21.594 1 98.25 172 ILE B C 1
ATOM 3786 O O . ILE B 1 172 ? 3.938 13.094 21.5 1 98.25 172 ILE B O 1
ATOM 3790 N N . PHE B 1 173 ? 3.062 15.062 22.109 1 97.5 173 PHE B N 1
ATOM 3791 C CA . PHE B 1 173 ? 1.851 14.484 22.688 1 97.5 173 PHE B CA 1
ATOM 3792 C C . PHE B 1 173 ? 1.091 13.672 21.641 1 97.5 173 PHE B C 1
ATOM 3794 O O . PHE B 1 173 ? 0.788 12.5 21.859 1 97.5 173 PHE B O 1
ATOM 3801 N N . LEU B 1 174 ? 0.829 14.227 20.5 1 97.75 174 LEU B N 1
ATOM 3802 C CA . LEU B 1 174 ? 0.089 13.57 19.438 1 97.75 174 LEU B CA 1
ATOM 3803 C C . LEU B 1 174 ? 0.937 12.484 18.766 1 97.75 174 LEU B C 1
ATOM 3805 O O . LEU B 1 174 ? 0.411 11.461 18.344 1 97.75 174 LEU B O 1
ATOM 3809 N N . GLY B 1 175 ? 2.252 12.766 18.609 1 98.12 175 GLY B N 1
ATOM 3810 C CA . GLY B 1 175 ? 3.146 11.742 18.094 1 98.12 175 GLY B CA 1
ATOM 3811 C C . GLY B 1 175 ? 3.115 10.453 18.891 1 98.12 175 GLY B C 1
ATOM 3812 O O . GLY B 1 175 ? 3.066 9.359 18.312 1 98.12 175 GLY B O 1
ATOM 3813 N N . LYS B 1 176 ? 3.141 10.594 20.203 1 97.31 176 LYS B N 1
ATOM 3814 C CA . LYS B 1 176 ? 3.072 9.422 21.078 1 97.31 176 LYS B CA 1
ATOM 3815 C C . LYS B 1 176 ? 1.721 8.727 20.953 1 97.31 176 LYS B C 1
ATOM 3817 O O . LYS B 1 176 ? 1.651 7.492 20.922 1 97.31 176 LYS B O 1
ATOM 3822 N N . ALA B 1 177 ? 0.68 9.516 20.875 1 96.06 177 ALA B N 1
ATOM 3823 C CA . ALA B 1 177 ? -0.646 8.953 20.656 1 96.06 177 ALA B CA 1
ATOM 3824 C C . ALA B 1 177 ? -0.695 8.195 19.328 1 96.06 177 ALA B C 1
ATOM 3826 O O . ALA B 1 177 ? -1.225 7.082 19.266 1 96.06 177 ALA B O 1
ATOM 3827 N N . PHE B 1 178 ? -0.162 8.781 18.297 1 95.81 178 PHE B N 1
ATOM 3828 C CA . PHE B 1 178 ? -0.083 8.188 16.969 1 95.81 178 PHE B CA 1
ATOM 3829 C C . PHE B 1 178 ? 0.581 6.82 17.016 1 95.81 178 PHE B C 1
ATOM 3831 O O . PHE B 1 178 ? 0.008 5.828 16.562 1 95.81 178 PHE B O 1
ATOM 3838 N N . VAL B 1 179 ? 1.718 6.707 17.625 1 95.38 179 VAL B N 1
ATOM 3839 C CA . VAL B 1 179 ? 2.504 5.48 17.688 1 95.38 179 VAL B CA 1
ATOM 3840 C C . VAL B 1 179 ? 1.72 4.398 18.422 1 95.38 179 VAL B C 1
ATOM 3842 O O . VAL B 1 179 ? 1.771 3.223 18.062 1 95.38 179 VAL B O 1
ATOM 3845 N N . GLU B 1 180 ? 0.984 4.734 19.359 1 93.31 180 GLU B N 1
ATOM 3846 C CA . GLU B 1 180 ? 0.22 3.789 20.172 1 93.31 180 GLU B CA 1
ATOM 3847 C C . GLU B 1 180 ? -1.063 3.365 19.453 1 93.31 180 GLU B C 1
ATOM 3849 O O . GLU B 1 180 ? -1.481 2.211 19.562 1 93.31 180 GLU B O 1
ATOM 3854 N N . ARG B 1 181 ? -1.653 4.27 18.75 1 92.81 181 ARG B N 1
ATOM 3855 C CA . ARG B 1 181 ? -3.018 4.078 18.266 1 92.81 181 ARG B CA 1
ATOM 3856 C C . ARG B 1 181 ? -3.025 3.652 16.797 1 92.81 181 ARG B C 1
ATOM 3858 O O . ARG B 1 181 ? -4.09 3.467 16.203 1 92.81 181 ARG B O 1
ATOM 3865 N N . ASP B 1 182 ? -1.887 3.492 16.219 1 88.38 182 ASP B N 1
ATOM 3866 C CA . ASP B 1 182 ? -1.812 3.117 14.805 1 88.38 182 ASP B CA 1
ATOM 3867 C C . ASP B 1 182 ? -1.597 1.613 14.648 1 88.38 182 ASP B C 1
ATOM 3869 O O . ASP B 1 182 ? -1.362 1.127 13.539 1 88.38 182 ASP B O 1
ATOM 3873 N N . GLU B 1 183 ? -1.745 0.796 15.609 1 86.88 183 GLU B N 1
ATOM 3874 C CA . GLU B 1 183 ? -1.329 -0.603 15.648 1 86.88 183 GLU B CA 1
ATOM 3875 C C . GLU B 1 183 ? -2.273 -1.483 14.836 1 86.88 183 GLU B C 1
ATOM 3877 O O . GLU B 1 183 ? -1.83 -2.375 14.109 1 86.88 183 GLU B O 1
ATOM 3882 N N . LEU B 1 184 ? -3.492 -1.199 14.828 1 86.38 184 LEU B N 1
ATOM 3883 C CA . LEU B 1 184 ? -4.496 -2.086 14.242 1 86.38 184 LEU B CA 1
ATOM 3884 C C . LEU B 1 184 ? -4.367 -2.125 12.727 1 86.38 184 LEU B C 1
ATOM 3886 O O . LEU B 1 184 ? -4.609 -3.164 12.109 1 86.38 184 LEU B O 1
ATOM 3890 N N . TYR B 1 185 ? -4.031 -1.037 12.133 1 89.25 185 TYR B N 1
ATOM 3891 C CA . TYR B 1 185 ? -4.051 -0.948 10.672 1 89.25 185 TYR B CA 1
ATOM 3892 C C . TYR B 1 185 ? -2.633 -0.929 10.109 1 89.25 185 TYR B C 1
ATOM 3894 O O . TYR B 1 185 ? -2.441 -0.765 8.906 1 89.25 185 TYR B O 1
ATOM 3902 N N . ARG B 1 186 ? -1.676 -1.156 10.875 1 87.25 186 ARG B N 1
ATOM 3903 C CA . ARG B 1 186 ? -0.263 -1.006 10.539 1 87.25 186 ARG B CA 1
ATOM 3904 C C . ARG B 1 186 ? 0.156 -2.01 9.469 1 87.25 186 ARG B C 1
ATOM 3906 O O . ARG B 1 186 ? 1.123 -1.781 8.742 1 87.25 186 ARG B O 1
ATOM 3913 N N . GLU B 1 187 ? -0.57 -3.08 9.328 1 83.62 187 GLU B N 1
ATOM 3914 C CA . GLU B 1 187 ? -0.181 -4.121 8.383 1 83.62 187 GLU B CA 1
ATOM 3915 C C . GLU B 1 187 ? -0.723 -3.826 6.988 1 83.62 187 GLU B C 1
ATOM 3917 O O . GLU B 1 187 ? -0.317 -4.461 6.012 1 83.62 187 GLU B O 1
ATOM 3922 N N . LEU B 1 188 ? -1.646 -2.895 6.902 1 87.5 188 LEU B N 1
ATOM 3923 C CA . LEU B 1 188 ? -2.076 -2.441 5.586 1 87.5 188 LEU B CA 1
ATOM 3924 C C . LEU B 1 188 ? -0.974 -1.646 4.895 1 87.5 188 LEU B C 1
ATOM 3926 O O . LEU B 1 188 ? -0.491 -0.648 5.438 1 87.5 188 LEU B O 1
ATOM 3930 N N . PRO B 1 189 ? -0.59 -2.018 3.742 1 85.31 189 PRO B N 1
ATOM 3931 C CA . PRO B 1 189 ? 0.55 -1.372 3.088 1 85.31 189 PRO B CA 1
ATOM 3932 C C . PRO B 1 189 ? 0.361 0.134 2.922 1 85.31 189 PRO B C 1
ATOM 3934 O O . PRO B 1 189 ? 1.299 0.905 3.137 1 85.31 189 PRO B O 1
ATOM 3937 N N . GLU B 1 190 ? -0.788 0.543 2.559 1 86.62 190 GLU B N 1
ATOM 3938 C CA . GLU B 1 190 ? -1.051 1.969 2.381 1 86.62 190 GLU B CA 1
ATOM 3939 C C . GLU B 1 190 ? -0.901 2.727 3.697 1 86.62 190 GLU B C 1
ATOM 3941 O O . GLU B 1 190 ? -0.332 3.818 3.729 1 86.62 190 GLU B O 1
ATOM 3946 N N . HIS B 1 191 ? -1.439 2.152 4.703 1 90.94 191 HIS B N 1
ATOM 3947 C CA . HIS B 1 191 ? -1.355 2.764 6.027 1 90.94 191 HIS B CA 1
ATOM 3948 C C . HIS B 1 191 ? 0.086 2.809 6.52 1 90.94 191 HIS B C 1
ATOM 3950 O O . HIS B 1 191 ? 0.537 3.834 7.039 1 90.94 191 HIS B O 1
ATOM 3956 N N . LYS B 1 192 ? 0.738 1.729 6.336 1 91.69 192 LYS B N 1
ATOM 3957 C CA . LYS B 1 192 ? 2.129 1.653 6.773 1 91.69 192 LYS B CA 1
ATOM 3958 C C . LYS B 1 192 ? 2.98 2.713 6.082 1 91.69 192 LYS B C 1
ATOM 3960 O O . LYS B 1 192 ? 3.773 3.4 6.734 1 91.69 192 LYS B O 1
ATOM 3965 N N . LYS B 1 193 ? 2.83 2.836 4.828 1 91.56 193 LYS B N 1
ATOM 3966 C CA . LYS B 1 193 ? 3.582 3.824 4.059 1 91.56 193 LYS B CA 1
ATOM 3967 C C . LYS B 1 193 ? 3.311 5.238 4.57 1 91.56 193 LYS B C 1
ATOM 3969 O O . LYS B 1 193 ? 4.238 6.031 4.746 1 91.56 193 LYS B O 1
ATOM 3974 N N . ARG B 1 194 ? 2.123 5.527 4.77 1 92.38 194 ARG B N 1
ATOM 3975 C CA . ARG B 1 194 ? 1.755 6.848 5.277 1 92.38 194 ARG B CA 1
ATOM 3976 C C . ARG B 1 194 ? 2.322 7.074 6.672 1 92.38 194 ARG B C 1
ATOM 3978 O O . ARG B 1 194 ? 2.805 8.164 6.984 1 92.38 194 ARG B O 1
ATOM 3985 N N . ALA B 1 195 ? 2.184 6.055 7.484 1 95.94 195 ALA B N 1
ATOM 3986 C CA . ALA B 1 195 ? 2.719 6.141 8.844 1 95.94 195 ALA B CA 1
ATOM 3987 C C . ALA B 1 195 ? 4.219 6.426 8.82 1 95.94 195 ALA B C 1
ATOM 3989 O O . ALA B 1 195 ? 4.707 7.258 9.594 1 95.94 195 ALA B O 1
ATOM 3990 N N . GLU B 1 196 ? 4.949 5.758 7.953 1 96.12 196 GLU B N 1
ATOM 3991 C CA . GLU B 1 196 ? 6.383 5.996 7.805 1 96.12 196 GLU B CA 1
ATOM 3992 C C . GLU B 1 196 ? 6.664 7.457 7.465 1 96.12 196 GLU B C 1
ATOM 3994 O O . GLU B 1 196 ? 7.523 8.086 8.086 1 96.12 196 GLU B O 1
ATOM 3999 N N . LEU B 1 197 ? 5.926 7.977 6.559 1 94.81 197 LEU B N 1
ATOM 4000 C CA . LEU B 1 197 ? 6.141 9.344 6.09 1 94.81 197 LEU B CA 1
ATOM 4001 C C . LEU B 1 197 ? 5.82 10.352 7.184 1 94.81 197 LEU B C 1
ATOM 4003 O O . LEU B 1 197 ? 6.555 11.328 7.371 1 94.81 197 LEU B O 1
ATOM 4007 N N . VAL B 1 198 ? 4.734 10.102 7.867 1 96.75 198 VAL B N 1
ATOM 4008 C CA . VAL B 1 198 ? 4.34 11.008 8.945 1 96.75 198 VAL B CA 1
ATOM 4009 C C . VAL B 1 198 ? 5.402 11 10.039 1 96.75 198 VAL B C 1
ATOM 4011 O O . VAL B 1 198 ? 5.785 12.055 10.547 1 96.75 198 VAL B O 1
ATOM 4014 N N . LEU B 1 199 ? 5.922 9.844 10.406 1 97.69 199 LEU B N 1
ATOM 4015 C CA . LEU B 1 199 ? 6.957 9.742 11.43 1 97.69 199 LEU B CA 1
ATOM 4016 C C . LEU B 1 199 ? 8.234 10.438 10.977 1 97.69 199 LEU B C 1
ATOM 4018 O O . LEU B 1 199 ? 8.875 11.141 11.766 1 97.69 199 LEU B O 1
ATOM 4022 N N . ILE B 1 200 ? 8.578 10.25 9.742 1 97.5 200 ILE B N 1
ATOM 4023 C CA . ILE B 1 200 ? 9.773 10.898 9.195 1 97.5 200 ILE B CA 1
ATOM 4024 C C . ILE B 1 200 ? 9.633 12.414 9.312 1 97.5 200 ILE B C 1
ATOM 4026 O O . ILE B 1 200 ? 10.547 13.086 9.789 1 97.5 200 ILE B O 1
ATOM 4030 N N . ASN B 1 201 ? 8.516 12.914 8.922 1 96.06 201 ASN B N 1
ATOM 4031 C CA . ASN B 1 201 ? 8.281 14.352 8.977 1 96.06 201 ASN B CA 1
ATOM 4032 C C . ASN B 1 201 ? 8.297 14.867 10.414 1 96.06 201 ASN B C 1
ATOM 4034 O O . ASN B 1 201 ? 8.836 15.938 10.688 1 96.06 201 ASN B O 1
ATOM 4038 N N . LEU B 1 202 ? 7.672 14.109 11.273 1 97.94 202 LEU B N 1
ATOM 4039 C CA . LEU B 1 202 ? 7.672 14.453 12.688 1 97.94 202 LEU B CA 1
ATOM 4040 C C . LEU B 1 202 ? 9.102 14.539 13.227 1 97.94 202 LEU B C 1
ATOM 4042 O O . LEU B 1 202 ? 9.461 15.508 13.891 1 97.94 202 LEU B O 1
ATOM 4046 N N . ILE B 1 203 ? 9.93 13.57 12.945 1 98.31 203 ILE B N 1
ATOM 4047 C CA . ILE B 1 203 ? 11.32 13.5 13.398 1 98.31 203 ILE B CA 1
ATOM 4048 C C . ILE B 1 203 ? 12.109 14.672 12.82 1 98.31 203 ILE B C 1
ATOM 4050 O O . ILE B 1 203 ? 12.867 15.328 13.531 1 98.31 203 ILE B O 1
ATOM 4054 N N . LEU B 1 204 ? 11.898 14.953 11.562 1 97.31 204 LEU B N 1
ATOM 4055 C CA . LEU B 1 204 ? 12.586 16.047 10.898 1 97.31 204 LEU B CA 1
ATOM 4056 C C . LEU B 1 204 ? 12.297 17.375 11.594 1 97.31 204 LEU B C 1
ATOM 4058 O O . LEU B 1 204 ? 13.211 18.172 11.844 1 97.31 204 LEU B O 1
ATOM 4062 N N . ILE B 1 205 ? 11.062 17.594 11.938 1 96.56 205 ILE B N 1
ATOM 4063 C CA . ILE B 1 205 ? 10.664 18.828 12.594 1 96.56 205 ILE B CA 1
ATOM 4064 C C . ILE B 1 205 ? 11.305 18.906 13.977 1 96.56 205 ILE B C 1
ATOM 4066 O O . ILE B 1 205 ? 11.836 19.953 14.367 1 96.56 205 ILE B O 1
ATOM 4070 N N . LEU B 1 206 ? 11.25 17.797 14.711 1 97.56 206 LEU B N 1
ATOM 4071 C CA . LEU B 1 206 ? 11.812 17.766 16.047 1 97.56 206 LEU B CA 1
ATOM 4072 C C . LEU B 1 206 ? 13.32 17.984 16.016 1 97.56 206 LEU B C 1
ATOM 4074 O O . LEU B 1 206 ? 13.867 18.688 16.859 1 97.56 206 LEU B O 1
ATOM 4078 N N . VAL B 1 207 ? 14.016 17.406 15.055 1 97.25 207 VAL B N 1
ATOM 4079 C CA . VAL B 1 207 ? 15.453 17.609 14.891 1 97.25 207 VAL B CA 1
ATOM 4080 C C . VAL B 1 207 ? 15.734 19.078 14.547 1 97.25 207 VAL B C 1
ATOM 4082 O O . VAL B 1 207 ? 16.672 19.672 15.078 1 97.25 207 VAL B O 1
ATOM 4085 N N . GLU B 1 208 ? 14.945 19.609 13.711 1 95.19 208 GLU B N 1
ATOM 4086 C CA . GLU B 1 208 ? 15.086 21.016 13.344 1 95.19 208 GLU B CA 1
ATOM 4087 C C . GLU B 1 208 ? 14.93 21.922 14.562 1 95.19 208 GLU B C 1
ATOM 4089 O O . GLU B 1 208 ? 15.648 22.906 14.703 1 95.19 208 GLU B O 1
ATOM 4094 N N . HIS B 1 209 ? 14.062 21.562 15.469 1 95.44 209 HIS B N 1
ATOM 4095 C CA . HIS B 1 209 ? 13.789 22.328 16.672 1 95.44 209 HIS B CA 1
ATOM 4096 C C . HIS B 1 209 ? 14.781 21.984 17.781 1 95.44 209 HIS B C 1
ATOM 4098 O O . HIS B 1 209 ? 14.648 22.469 18.906 1 95.44 209 HIS B O 1
ATOM 4104 N N . ARG B 1 210 ? 15.719 21.109 17.547 1 95.44 210 ARG B N 1
ATOM 4105 C CA . ARG B 1 210 ? 16.781 20.688 18.469 1 95.44 210 ARG B CA 1
ATOM 4106 C C . ARG B 1 210 ? 16.203 19.922 19.641 1 95.44 210 ARG B C 1
ATOM 4108 O O . ARG B 1 210 ? 16.781 19.906 20.734 1 95.44 210 ARG B O 1
ATOM 4115 N N . ASN B 1 211 ? 15.008 19.359 19.453 1 96.44 211 ASN B N 1
ATOM 4116 C CA . ASN B 1 211 ? 14.453 18.438 20.422 1 96.44 211 ASN B CA 1
ATOM 4117 C C . ASN B 1 211 ? 14.93 17.016 20.188 1 96.44 211 ASN B C 1
ATOM 4119 O O . ASN B 1 211 ? 14.164 16.156 19.734 1 96.44 211 ASN B O 1
ATOM 4123 N N . ILE B 1 212 ? 16.109 16.703 20.547 1 96.62 212 ILE B N 1
ATOM 4124 C CA . ILE B 1 212 ? 16.844 15.508 20.172 1 96.62 212 ILE B CA 1
ATOM 4125 C C . ILE B 1 212 ? 16.328 14.312 20.969 1 96.62 212 ILE B C 1
ATOM 4127 O O . ILE B 1 212 ? 16.266 13.188 20.453 1 96.62 212 ILE B O 1
ATOM 4131 N N . TYR B 1 213 ? 15.977 14.547 22.156 1 97.19 213 TYR B N 1
ATOM 4132 C CA . TYR B 1 213 ? 15.5 13.477 23.016 1 97.19 213 TYR B CA 1
ATOM 4133 C C . TYR B 1 213 ? 14.258 12.812 22.422 1 97.19 213 TYR B C 1
ATOM 4135 O O . TYR B 1 213 ? 14.227 11.594 22.25 1 97.19 213 TYR B O 1
ATOM 4143 N N . HIS B 1 214 ? 13.289 13.609 22.125 1 98.19 214 HIS B N 1
ATOM 4144 C CA . HIS B 1 214 ? 12.047 13.055 21.594 1 98.19 214 HIS B CA 1
ATOM 4145 C C . HIS B 1 214 ? 12.242 12.562 20.156 1 98.19 214 HIS B C 1
ATOM 4147 O O . HIS B 1 214 ? 11.609 11.586 19.734 1 98.19 214 HIS B O 1
ATOM 4153 N N . ALA B 1 215 ? 13.086 13.266 19.344 1 98.25 215 ALA B N 1
ATOM 4154 C CA . ALA B 1 215 ? 13.422 12.766 18 1 98.25 215 ALA B CA 1
ATOM 4155 C C . ALA B 1 215 ? 13.977 11.344 18.078 1 98.25 215 ALA B C 1
ATOM 4157 O O . ALA B 1 215 ? 13.594 10.484 17.281 1 98.25 215 ALA B O 1
ATOM 4158 N N . SER B 1 216 ? 14.828 11.102 19.094 1 98 216 SER B N 1
ATOM 4159 C CA . SER B 1 216 ? 15.414 9.773 19.281 1 98 216 SER B CA 1
ATOM 4160 C C . SER B 1 216 ? 14.344 8.742 19.609 1 98 216 SER B C 1
ATOM 4162 O O . SER B 1 216 ? 14.398 7.609 19.125 1 98 216 SER B O 1
ATOM 4164 N N . TYR B 1 217 ? 13.414 9.172 20.422 1 98.12 217 TYR B N 1
ATOM 4165 C CA . TYR B 1 217 ? 12.305 8.289 20.75 1 98.12 217 TYR B CA 1
ATOM 4166 C C . TYR B 1 217 ? 11.555 7.859 19.5 1 98.12 217 TYR B C 1
ATOM 4168 O O . TYR B 1 217 ? 11.312 6.672 19.297 1 98.12 217 TYR B O 1
ATOM 4176 N N . PHE B 1 218 ? 11.211 8.773 18.656 1 98.31 218 PHE B N 1
ATOM 4177 C CA . PHE B 1 218 ? 10.414 8.484 17.484 1 98.31 218 PHE B CA 1
ATOM 4178 C C . PHE B 1 218 ? 11.25 7.766 16.422 1 98.31 218 PHE B C 1
ATOM 4180 O O . PHE B 1 218 ? 10.719 7 15.617 1 98.31 218 PHE B O 1
ATOM 4187 N N . ILE B 1 219 ? 12.57 8.008 16.375 1 98 219 ILE B N 1
ATOM 4188 C CA . ILE B 1 219 ? 13.469 7.258 15.5 1 98 219 ILE B CA 1
ATOM 4189 C C . ILE B 1 219 ? 13.414 5.773 15.859 1 98 219 ILE B C 1
ATOM 4191 O O . ILE B 1 219 ? 13.344 4.918 14.969 1 98 219 ILE B O 1
ATOM 4195 N N . GLU B 1 220 ? 13.438 5.477 17.141 1 97.31 220 GLU B N 1
ATOM 4196 C CA . GLU B 1 220 ? 13.344 4.09 17.578 1 97.31 220 GLU B CA 1
ATOM 4197 C C . GLU B 1 220 ? 12.016 3.461 17.156 1 97.31 220 GLU B C 1
ATOM 4199 O O . GLU B 1 220 ? 11.984 2.301 16.75 1 97.31 220 GLU B O 1
ATOM 4204 N N . LYS B 1 221 ? 10.945 4.188 17.281 1 97.25 221 LYS B N 1
ATOM 4205 C CA . LYS B 1 221 ? 9.633 3.691 16.875 1 97.25 221 LYS B CA 1
ATOM 4206 C C . LYS B 1 221 ? 9.57 3.451 15.367 1 97.25 221 LYS B C 1
ATOM 4208 O O . LYS B 1 221 ? 9.023 2.443 14.922 1 97.25 221 LYS B O 1
ATOM 4213 N N . LEU B 1 222 ? 10.109 4.391 14.57 1 97.19 222 LEU B N 1
ATOM 4214 C CA . LEU B 1 222 ? 10.164 4.227 13.117 1 97.19 222 LEU B CA 1
ATOM 4215 C C . LEU B 1 222 ? 10.984 3.002 12.742 1 97.19 222 LEU B C 1
ATOM 4217 O O . LEU B 1 222 ? 10.57 2.205 11.898 1 97.19 222 LEU B O 1
ATOM 4221 N N . GLU B 1 223 ? 12.117 2.873 13.375 1 95.69 223 GLU B N 1
ATOM 4222 C CA . GLU B 1 223 ? 13 1.746 13.094 1 95.69 223 GLU B CA 1
ATOM 4223 C C . GLU B 1 223 ? 12.297 0.416 13.336 1 95.69 223 GLU B C 1
ATOM 4225 O O . GLU B 1 223 ? 12.461 -0.531 12.562 1 95.69 223 GLU B O 1
ATOM 4230 N N . ALA B 1 224 ? 11.539 0.355 14.359 1 93.81 224 ALA B N 1
ATOM 4231 C CA . ALA B 1 224 ? 10.82 -0.863 14.719 1 93.81 224 ALA B CA 1
ATOM 4232 C C . ALA B 1 224 ? 9.742 -1.191 13.695 1 93.81 224 ALA B C 1
ATOM 4234 O O . ALA B 1 224 ? 9.344 -2.35 13.555 1 93.81 224 ALA B O 1
ATOM 4235 N N . LEU B 1 225 ? 9.297 -0.188 12.977 1 93.19 225 LEU B N 1
ATOM 4236 C CA . LEU B 1 225 ? 8.227 -0.349 12 1 93.19 225 LEU B CA 1
ATOM 4237 C C . LEU B 1 225 ? 8.781 -0.82 10.664 1 93.19 225 LEU B C 1
ATOM 4239 O O . LEU B 1 225 ? 8.047 -1.354 9.828 1 93.19 225 LEU B O 1
ATOM 4243 N N . LEU B 1 226 ? 10.023 -0.666 10.359 1 93.81 226 LEU B N 1
ATOM 4244 C CA . LEU B 1 226 ? 10.586 -0.807 9.023 1 93.81 226 LEU B CA 1
ATOM 4245 C C . LEU B 1 226 ? 10.961 -2.258 8.742 1 93.81 226 LEU B C 1
ATOM 4247 O O . LEU B 1 226 ? 11.461 -2.957 9.625 1 93.81 226 LEU B O 1
ATOM 4251 N N . SER B 1 227 ? 10.641 -2.74 7.562 1 90.88 227 SER B N 1
ATOM 4252 C CA . SER B 1 227 ? 11.156 -3.986 7.012 1 90.88 227 SER B CA 1
ATOM 4253 C C . SER B 1 227 ? 12.328 -3.727 6.07 1 90.88 227 SER B C 1
ATOM 4255 O O . SER B 1 227 ? 12.672 -2.572 5.797 1 90.88 227 SER B O 1
ATOM 4257 N N . TYR B 1 228 ? 12.945 -4.828 5.578 1 90.19 228 TYR B N 1
ATOM 4258 C CA . TYR B 1 228 ? 14.102 -4.699 4.703 1 90.19 228 TYR B CA 1
ATOM 4259 C C . TYR B 1 228 ? 13.719 -4.062 3.373 1 90.19 228 TYR B C 1
ATOM 4261 O O . TYR B 1 228 ? 14.57 -3.51 2.672 1 90.19 228 TYR B O 1
ATOM 4269 N N . GLN B 1 229 ? 12.445 -4.051 3.094 1 90.25 229 GLN B N 1
ATOM 4270 C CA . GLN B 1 229 ? 12 -3.504 1.814 1 90.25 229 GLN B CA 1
ATOM 4271 C C . GLN B 1 229 ? 11.734 -2.006 1.92 1 90.25 229 GLN B C 1
ATOM 4273 O O . GLN B 1 229 ? 11.594 -1.322 0.904 1 90.25 229 GLN B O 1
ATOM 4278 N N . ASP B 1 230 ? 11.648 -1.482 3.143 1 93.44 230 ASP B N 1
ATOM 4279 C CA . ASP B 1 230 ? 11.383 -0.063 3.355 1 93.44 230 ASP B CA 1
ATOM 4280 C C . ASP B 1 230 ? 12.664 0.757 3.256 1 93.44 230 ASP B C 1
ATOM 4282 O O . ASP B 1 230 ? 12.992 1.514 4.172 1 93.44 230 ASP B O 1
ATOM 4286 N N . MET B 1 231 ? 13.281 0.71 2.145 1 93.25 231 MET B N 1
ATOM 4287 C CA . MET B 1 231 ? 14.625 1.246 1.972 1 93.25 231 MET B CA 1
ATOM 4288 C C . MET B 1 231 ? 14.617 2.77 2.02 1 93.25 231 MET B C 1
ATOM 4290 O O . MET B 1 231 ? 15.57 3.387 2.502 1 93.25 231 MET B O 1
ATOM 4294 N N . PHE B 1 232 ? 13.617 3.42 1.498 1 94.25 232 PHE B N 1
ATOM 4295 C CA . PHE B 1 232 ? 13.547 4.875 1.552 1 94.25 232 PHE B CA 1
ATOM 4296 C C . PHE B 1 232 ? 13.602 5.367 2.992 1 94.25 232 PHE B C 1
ATOM 4298 O O . PHE B 1 232 ? 14.445 6.199 3.336 1 94.25 232 PHE B O 1
ATOM 4305 N N . ALA B 1 233 ? 12.688 4.855 3.748 1 95.5 233 ALA B N 1
ATOM 4306 C CA . ALA B 1 233 ? 12.625 5.254 5.152 1 95.5 233 ALA B CA 1
ATOM 4307 C C . ALA B 1 233 ? 13.93 4.926 5.875 1 95.5 233 ALA B C 1
ATOM 4309 O O . ALA B 1 233 ? 14.383 5.688 6.73 1 95.5 233 ALA B O 1
ATOM 4310 N N . ARG B 1 234 ? 14.562 3.793 5.523 1 94.38 234 ARG B N 1
ATOM 4311 C CA . ARG B 1 234 ? 15.812 3.389 6.152 1 94.38 234 ARG B CA 1
ATOM 4312 C C . ARG B 1 234 ? 16.938 4.363 5.812 1 94.38 234 ARG B C 1
ATOM 4314 O O . ARG B 1 234 ? 17.734 4.723 6.68 1 94.38 234 ARG B O 1
ATOM 4321 N N . VAL B 1 235 ? 17 4.758 4.609 1 95.44 235 VAL B N 1
ATOM 4322 C CA . VAL B 1 235 ? 18.016 5.699 4.172 1 95.44 235 VAL B CA 1
ATOM 4323 C C . VAL B 1 235 ? 17.844 7.035 4.891 1 95.44 235 VAL B C 1
ATOM 4325 O O . VAL B 1 235 ? 18.812 7.613 5.391 1 95.44 235 VAL B O 1
ATOM 4328 N N . VAL B 1 236 ? 16.625 7.477 4.973 1 96.62 236 VAL B N 1
ATOM 4329 C CA . VAL B 1 236 ? 16.344 8.75 5.637 1 96.62 236 VAL B CA 1
ATOM 4330 C C . VAL B 1 236 ? 16.688 8.633 7.121 1 96.62 236 VAL B C 1
ATOM 4332 O O . VAL B 1 236 ? 17.234 9.57 7.711 1 96.62 236 VAL B O 1
ATOM 4335 N N . LEU B 1 237 ? 16.359 7.496 7.66 1 96.56 237 LEU B N 1
ATOM 4336 C CA . LEU B 1 237 ? 16.641 7.254 9.078 1 96.56 237 LEU B CA 1
ATOM 4337 C C . LEU B 1 237 ? 18.141 7.34 9.359 1 96.56 237 LEU B C 1
ATOM 4339 O O . LEU B 1 237 ? 18.547 7.938 10.359 1 96.56 237 LEU B O 1
ATOM 4343 N N . ILE B 1 238 ? 18.969 6.762 8.547 1 95.94 238 ILE B N 1
ATOM 4344 C CA . ILE B 1 238 ? 20.422 6.801 8.711 1 95.94 238 ILE B CA 1
ATOM 4345 C C . ILE B 1 238 ? 20.906 8.242 8.602 1 95.94 238 ILE B C 1
ATOM 4347 O O . ILE B 1 238 ? 21.734 8.688 9.406 1 95.94 238 ILE B O 1
ATOM 4351 N N . PHE B 1 239 ? 20.391 8.961 7.656 1 96.94 239 PHE B N 1
ATOM 4352 C CA . PHE B 1 239 ? 20.703 10.375 7.488 1 96.94 239 PHE B CA 1
ATOM 4353 C C . PHE B 1 239 ? 20.375 11.148 8.766 1 96.94 239 PHE B C 1
ATOM 4355 O O . PHE B 1 239 ? 21.203 11.922 9.25 1 96.94 239 PHE B O 1
ATOM 4362 N N . LEU B 1 240 ? 19.188 10.898 9.281 1 97.44 240 LEU B N 1
ATOM 4363 C CA . LEU B 1 240 ? 18.719 11.602 10.477 1 97.44 240 LEU B CA 1
ATOM 4364 C C . LEU B 1 240 ? 19.609 11.273 11.68 1 97.44 240 LEU B C 1
ATOM 4366 O O . LEU B 1 240 ? 19.938 12.156 12.469 1 97.44 240 LEU B O 1
ATOM 4370 N N . LYS B 1 241 ? 20 10.008 11.82 1 96.25 241 LYS B N 1
ATOM 4371 C CA . LYS B 1 241 ? 20.875 9.602 12.914 1 96.25 241 LYS B CA 1
ATOM 4372 C C . LYS B 1 241 ? 22.234 10.289 12.82 1 96.25 241 LYS B C 1
ATOM 4374 O O . LYS B 1 241 ? 22.766 10.773 13.828 1 96.25 241 LYS B O 1
ATOM 4379 N N . LYS B 1 242 ? 22.812 10.359 11.633 1 96.12 242 LYS B N 1
ATOM 4380 C CA . LYS B 1 242 ? 24.094 11.023 11.43 1 96.12 242 LYS B CA 1
ATOM 4381 C C . LYS B 1 242 ? 23.984 12.523 11.711 1 96.12 242 LYS B C 1
ATOM 4383 O O . LYS B 1 242 ? 24.906 13.125 12.266 1 96.12 242 LYS B O 1
ATOM 4388 N N . LEU B 1 243 ? 22.922 13.07 11.289 1 96.31 243 LEU B N 1
ATOM 4389 C CA . LEU B 1 243 ? 22.688 14.484 11.523 1 96.31 243 LEU B CA 1
ATOM 4390 C C . LEU B 1 243 ? 22.547 14.766 13.023 1 96.31 243 LEU B C 1
ATOM 4392 O O . LEU B 1 243 ? 23.078 15.758 13.523 1 96.31 243 LEU B O 1
ATOM 4396 N N . MET B 1 244 ? 21.828 13.922 13.68 1 96.38 244 MET B N 1
ATOM 4397 C CA . MET B 1 244 ? 21.656 14.078 15.125 1 96.38 244 MET B CA 1
ATOM 4398 C C . MET B 1 244 ? 22.984 13.922 15.859 1 96.38 244 MET B C 1
ATOM 4400 O O . MET B 1 244 ? 23.219 14.609 16.859 1 96.38 244 MET B O 1
ATOM 4404 N N . ASN B 1 245 ? 23.859 13.008 15.414 1 95.88 245 ASN B N 1
ATOM 4405 C CA . ASN B 1 245 ? 25.188 12.883 15.992 1 95.88 245 ASN B CA 1
ATOM 4406 C C . ASN B 1 245 ? 25.969 14.195 15.891 1 95.88 245 ASN B C 1
ATOM 4408 O O . ASN B 1 245 ? 26.656 14.586 16.828 1 95.88 245 ASN B O 1
ATOM 4412 N N . TYR B 1 246 ? 25.828 14.836 14.836 1 95.56 246 TYR B N 1
ATOM 4413 C CA . TYR B 1 246 ? 26.469 16.125 14.641 1 95.56 246 TYR B CA 1
ATOM 4414 C C . TYR B 1 246 ? 25.891 17.172 15.586 1 95.56 246 TYR B C 1
ATOM 4416 O O . TYR B 1 246 ? 26.625 17.922 16.219 1 95.56 246 TYR B O 1
ATOM 4424 N N . ILE B 1 247 ? 24.594 17.219 15.711 1 94.62 247 ILE B N 1
ATOM 4425 C CA . ILE B 1 247 ? 23.906 18.219 16.531 1 94.62 247 ILE B CA 1
ATOM 4426 C C . ILE B 1 247 ? 24.266 18 18 1 94.62 247 ILE B C 1
ATOM 4428 O O . ILE B 1 247 ? 24.422 18.969 18.75 1 94.62 247 ILE B O 1
ATOM 4432 N N . LYS B 1 248 ? 24.453 16.734 18.344 1 94.31 248 LYS B N 1
ATOM 4433 C CA . LYS B 1 248 ? 24.781 16.391 19.719 1 94.31 248 LYS B CA 1
ATOM 4434 C C . LYS B 1 248 ? 26.25 16.672 20.016 1 94.31 248 LYS B C 1
ATOM 4436 O O . LYS B 1 248 ? 26.688 16.594 21.156 1 94.31 248 LYS B O 1
ATOM 4441 N N . GLY B 1 249 ? 27.031 16.984 19 1 92.62 249 GLY B N 1
ATOM 4442 C CA . GLY B 1 249 ? 28.438 17.281 19.188 1 92.62 249 GLY B CA 1
ATOM 4443 C C . GLY B 1 249 ? 29.312 16.031 19.203 1 92.62 249 GLY B C 1
ATOM 4444 O O . GLY B 1 249 ? 30.469 16.094 19.641 1 92.62 249 GLY B O 1
ATOM 4445 N N . GLU B 1 250 ? 28.781 14.961 18.781 1 92.88 250 GLU B N 1
ATOM 4446 C CA . GLU B 1 250 ? 29.547 13.719 18.719 1 92.88 250 GLU B CA 1
ATOM 4447 C C . GLU B 1 250 ? 30.5 13.703 17.516 1 92.88 250 GLU B C 1
ATOM 4449 O O . GLU B 1 250 ? 31.469 12.961 17.516 1 92.88 250 GLU B O 1
ATOM 4454 N N . THR B 1 251 ? 30.141 14.461 16.5 1 89.38 251 THR B N 1
ATOM 4455 C CA . THR B 1 251 ? 31.031 14.695 15.352 1 89.38 251 THR B CA 1
ATOM 4456 C C . THR B 1 251 ? 31.344 16.172 15.211 1 89.38 251 THR B C 1
ATOM 4458 O O . THR B 1 251 ? 30.531 17.031 15.578 1 89.38 251 THR B O 1
ATOM 4461 N N . THR B 1 252 ? 32.562 16.406 14.648 1 88.5 252 THR B N 1
ATOM 4462 C CA . THR B 1 252 ? 33.094 17.766 14.703 1 88.5 252 THR B CA 1
ATOM 4463 C C . THR B 1 252 ? 32.594 18.594 13.531 1 88.5 252 THR B C 1
ATOM 4465 O O . THR B 1 252 ? 32.594 19.828 13.586 1 88.5 252 THR B O 1
ATOM 4468 N N . ASP B 1 253 ? 32.25 17.938 12.477 1 91.94 253 ASP B N 1
ATOM 4469 C CA . ASP B 1 253 ? 31.766 18.656 11.297 1 91.94 253 ASP B CA 1
ATOM 4470 C C . ASP B 1 253 ? 30.75 17.828 10.523 1 91.94 253 ASP B C 1
ATOM 4472 O O . ASP B 1 253 ? 30.297 16.781 11.016 1 91.94 253 ASP B O 1
ATOM 4476 N N . LEU B 1 254 ? 30.312 18.344 9.492 1 94.75 254 LEU B N 1
ATOM 4477 C CA . LEU B 1 254 ? 29.25 17.719 8.711 1 94.75 254 LEU B CA 1
ATOM 4478 C C . LEU B 1 254 ? 29.812 16.734 7.703 1 94.75 254 LEU B C 1
ATOM 4480 O O . LEU B 1 254 ? 29.109 16.266 6.812 1 94.75 254 LEU B O 1
ATOM 4484 N N . SER B 1 255 ? 31.047 16.359 7.766 1 95.5 255 SER B N 1
ATOM 4485 C CA . SER B 1 255 ? 31.703 15.523 6.773 1 95.5 255 SER B CA 1
ATOM 4486 C C . SER B 1 255 ? 31.047 14.156 6.656 1 95.5 255 SER B C 1
ATOM 4488 O O . SER B 1 255 ? 30.875 13.633 5.551 1 95.5 255 SER B O 1
ATOM 4490 N N . GLU B 1 256 ? 30.703 13.602 7.836 1 95.19 256 GLU B N 1
ATOM 4491 C CA . GLU B 1 256 ? 30.047 12.289 7.824 1 95.19 256 GLU B CA 1
ATOM 4492 C C . GLU B 1 256 ? 28.688 12.352 7.129 1 95.19 256 GLU B C 1
ATOM 4494 O O . GLU B 1 256 ? 28.312 11.43 6.402 1 95.19 256 GLU B O 1
ATOM 4499 N N . VAL B 1 257 ? 27.922 13.406 7.41 1 96.94 257 VAL B N 1
ATOM 4500 C CA . VAL B 1 257 ? 26.609 13.594 6.801 1 96.94 257 VAL B CA 1
ATOM 4501 C C . VAL B 1 257 ? 26.766 13.797 5.297 1 96.94 257 VAL B C 1
ATOM 4503 O O . VAL B 1 257 ? 26.047 13.172 4.504 1 96.94 257 VAL B O 1
ATOM 4506 N N . GLU B 1 258 ? 27.734 14.602 4.871 1 96.38 258 GLU B N 1
ATOM 4507 C CA . GLU B 1 258 ? 28 14.867 3.463 1 96.38 258 GLU B CA 1
ATOM 4508 C C . GLU B 1 258 ? 28.469 13.609 2.734 1 96.38 258 GLU B C 1
ATOM 4510 O O . GLU B 1 258 ? 28.062 13.367 1.593 1 96.38 258 GLU B O 1
ATOM 4515 N N . ALA B 1 259 ? 29.312 12.859 3.383 1 95.56 259 ALA B N 1
ATOM 4516 C CA . ALA B 1 259 ? 29.781 11.602 2.809 1 95.56 259 ALA B CA 1
ATOM 4517 C C . ALA B 1 259 ? 28.609 10.641 2.578 1 95.56 259 ALA B C 1
ATOM 4519 O O . ALA B 1 259 ? 28.594 9.922 1.576 1 95.56 259 ALA B O 1
ATOM 4520 N N . TYR B 1 260 ? 27.719 10.617 3.555 1 96.12 260 TYR B N 1
ATOM 4521 C CA . TYR B 1 260 ? 26.562 9.734 3.434 1 96.12 260 TYR B CA 1
ATOM 4522 C C . TYR B 1 260 ? 25.672 10.156 2.271 1 96.12 260 TYR B C 1
ATOM 4524 O O . TYR B 1 260 ? 25.188 9.312 1.506 1 96.12 260 TYR B O 1
ATOM 4532 N N . ILE B 1 261 ? 25.406 11.461 2.111 1 96.56 261 ILE B N 1
ATOM 4533 C CA . ILE B 1 261 ? 24.594 11.961 1.006 1 96.56 261 ILE B CA 1
ATOM 4534 C C . ILE B 1 261 ? 25.25 11.609 -0.323 1 96.56 261 ILE B C 1
ATOM 4536 O O . ILE B 1 261 ? 24.578 11.211 -1.275 1 96.56 261 ILE B O 1
ATOM 4540 N N . SER B 1 262 ? 26.578 11.711 -0.395 1 94.75 262 SER B N 1
ATOM 4541 C CA . SER B 1 262 ? 27.328 11.344 -1.592 1 94.75 262 SER B CA 1
ATOM 4542 C C . SER B 1 262 ? 27.172 9.859 -1.908 1 94.75 262 SER B C 1
ATOM 4544 O O . SER B 1 262 ? 27.078 9.469 -3.076 1 94.75 262 SER B O 1
ATOM 4546 N N . LEU B 1 263 ? 27.188 9.109 -0.841 1 93.81 263 LEU B N 1
ATOM 4547 C CA . LEU B 1 263 ? 26.969 7.676 -1.006 1 93.81 263 LEU B CA 1
ATOM 4548 C C . LEU B 1 263 ? 25.594 7.406 -1.604 1 93.81 263 LEU B C 1
ATOM 4550 O O . LEU B 1 263 ? 25.453 6.566 -2.496 1 93.81 263 LEU B O 1
ATOM 4554 N N . VAL B 1 264 ? 24.531 8.07 -1.127 1 94.19 264 VAL B N 1
ATOM 4555 C CA . VAL B 1 264 ? 23.156 7.906 -1.598 1 94.19 264 VAL B CA 1
ATOM 4556 C C . VAL B 1 264 ? 23.062 8.305 -3.07 1 94.19 264 VAL B C 1
ATOM 4558 O O . VAL B 1 264 ? 22.281 7.723 -3.826 1 94.19 264 VAL B O 1
ATOM 4561 N N . GLU B 1 265 ? 23.859 9.219 -3.531 1 92.44 265 GLU B N 1
ATOM 4562 C CA . GLU B 1 265 ? 23.875 9.664 -4.922 1 92.44 265 GLU B CA 1
ATOM 4563 C C . GLU B 1 265 ? 24.203 8.516 -5.863 1 92.44 265 GLU B C 1
ATOM 4565 O O . GLU B 1 265 ? 23.781 8.508 -7.023 1 92.44 265 GLU B O 1
ATOM 4570 N N . SER B 1 266 ? 24.922 7.555 -5.367 1 88.88 266 SER B N 1
ATOM 4571 C CA . SER B 1 266 ? 25.359 6.422 -6.18 1 88.88 266 SER B CA 1
ATOM 4572 C C . SER B 1 266 ? 24.188 5.52 -6.547 1 88.88 266 SER B C 1
ATOM 4574 O O . SER B 1 266 ? 24.297 4.668 -7.43 1 88.88 266 SER B O 1
ATOM 4576 N N . PHE B 1 267 ? 23.031 5.746 -6.004 1 89.12 267 PHE B N 1
ATOM 4577 C CA . PHE B 1 267 ? 21.875 4.898 -6.262 1 89.12 267 PHE B CA 1
ATOM 4578 C C . PHE B 1 267 ? 20.969 5.531 -7.305 1 89.12 267 PHE B C 1
ATOM 4580 O O . PHE B 1 267 ? 19.812 5.133 -7.449 1 89.12 267 PHE B O 1
ATOM 4587 N N . ASP B 1 268 ? 21.422 6.484 -7.957 1 86.25 268 ASP B N 1
ATOM 4588 C CA . ASP B 1 268 ? 20.75 7.117 -9.086 1 86.25 268 ASP B CA 1
ATOM 4589 C C . ASP B 1 268 ? 19.328 7.539 -8.711 1 86.25 268 ASP B C 1
ATOM 4591 O O . ASP B 1 268 ? 18.375 7.176 -9.398 1 86.25 268 ASP B O 1
ATOM 4595 N N . ASN B 1 269 ? 19.172 8.141 -7.629 1 91.88 269 ASN B N 1
ATOM 4596 C CA . ASN B 1 269 ? 17.922 8.711 -7.129 1 91.88 269 ASN B CA 1
ATOM 4597 C C . ASN B 1 269 ? 18.078 10.188 -6.797 1 91.88 269 ASN B C 1
ATOM 4599 O O . ASN B 1 269 ? 18.188 10.555 -5.625 1 91.88 269 ASN B O 1
ATOM 4603 N N . PRO B 1 270 ? 18.016 11.016 -7.797 1 92.56 270 PRO B N 1
ATOM 4604 C CA . PRO B 1 270 ? 18.297 12.438 -7.594 1 92.56 270 PRO B CA 1
ATOM 4605 C C . PRO B 1 270 ? 17.25 13.125 -6.707 1 92.56 270 PRO B C 1
ATOM 4607 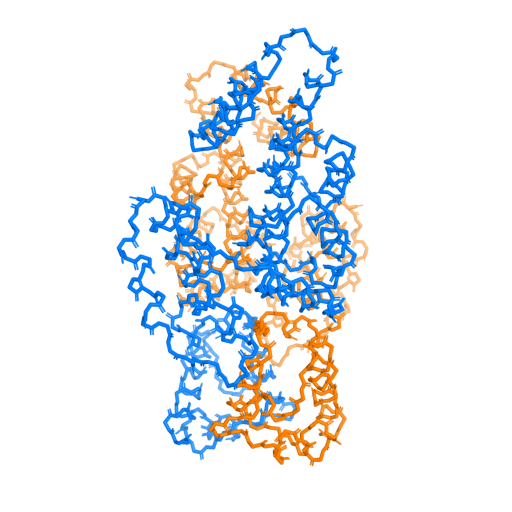O O . PRO B 1 270 ? 17.578 14.047 -5.961 1 92.56 270 PRO B O 1
ATOM 4610 N N . ILE B 1 271 ? 16.062 12.68 -6.73 1 92.25 271 ILE B N 1
ATOM 4611 C CA . ILE B 1 271 ? 15 13.289 -5.934 1 92.25 271 ILE B CA 1
ATOM 4612 C C . ILE B 1 271 ? 15.25 13.016 -4.453 1 92.25 271 ILE B C 1
ATOM 4614 O O . ILE B 1 271 ? 15.109 13.914 -3.617 1 92.25 271 ILE B O 1
ATOM 4618 N N . LEU B 1 272 ? 15.609 11.797 -4.129 1 94.19 272 LEU B N 1
ATOM 4619 C CA . LEU B 1 272 ? 15.945 11.461 -2.752 1 94.19 272 LEU B CA 1
ATOM 4620 C C . LEU B 1 272 ? 17.125 12.289 -2.26 1 94.19 272 LEU B C 1
ATOM 4622 O O . LEU B 1 272 ? 17.109 12.789 -1.131 1 94.19 272 LEU B O 1
ATOM 4626 N N . VAL B 1 273 ? 18.156 12.445 -3.08 1 95.75 273 VAL B N 1
ATOM 4627 C CA . VAL B 1 273 ? 19.328 13.227 -2.721 1 95.75 273 VAL B CA 1
ATOM 4628 C C . VAL B 1 273 ? 18.922 14.68 -2.465 1 95.75 273 VAL B C 1
ATOM 4630 O O . VAL B 1 273 ? 19.359 15.281 -1.483 1 95.75 273 VAL B O 1
ATOM 4633 N N . MET B 1 274 ? 18.141 15.188 -3.311 1 94.75 274 MET B N 1
ATOM 4634 C CA . MET B 1 274 ? 17.625 16.547 -3.135 1 94.75 274 MET B CA 1
ATOM 4635 C C . MET B 1 274 ? 16.859 16.672 -1.828 1 94.75 274 MET B C 1
ATOM 4637 O O . MET B 1 274 ? 16.984 17.672 -1.113 1 94.75 274 MET B O 1
ATOM 4641 N N . PHE B 1 275 ? 16.062 15.727 -1.543 1 94 275 PHE B N 1
ATOM 4642 C CA . PHE B 1 275 ? 15.297 15.695 -0.303 1 94 275 PHE B CA 1
ATOM 4643 C C . PHE B 1 275 ? 16.219 15.781 0.907 1 94 275 PHE B C 1
ATOM 4645 O O . PHE B 1 275 ? 15.984 16.578 1.816 1 94 275 PHE B O 1
ATOM 4652 N N . LEU B 1 276 ? 17.266 14.953 0.913 1 96.38 276 LEU B N 1
ATOM 4653 C CA . LEU B 1 276 ? 18.203 14.938 2.025 1 96.38 276 LEU B CA 1
ATOM 4654 C C . LEU B 1 276 ? 18.938 16.266 2.139 1 96.38 276 LEU B C 1
ATOM 4656 O O . LEU B 1 276 ? 19.062 16.828 3.232 1 96.38 276 LEU B O 1
ATOM 4660 N N . ARG B 1 277 ? 19.359 16.812 1.02 1 95.88 277 ARG B N 1
ATOM 4661 C CA . ARG B 1 277 ? 20.125 18.062 1.004 1 95.88 277 ARG B CA 1
ATOM 4662 C C . ARG B 1 277 ? 19.266 19.234 1.456 1 95.88 277 ARG B C 1
ATOM 4664 O O . ARG B 1 277 ? 19.719 20.109 2.193 1 95.88 277 ARG B O 1
ATOM 4671 N N . MET B 1 278 ? 18.062 19.25 1 1 93.88 278 MET B N 1
ATOM 4672 C CA . MET B 1 278 ? 17.141 20.312 1.395 1 93.88 278 MET B CA 1
ATOM 4673 C C . MET B 1 278 ? 16.906 20.297 2.9 1 93.88 278 MET B C 1
ATOM 4675 O O . MET B 1 278 ? 16.922 21.344 3.549 1 93.88 278 MET B O 1
ATOM 4679 N N . ASN B 1 279 ? 16.656 19.156 3.4 1 94.5 279 ASN B N 1
ATOM 4680 C CA . ASN B 1 279 ? 16.438 19.031 4.84 1 94.5 279 ASN B CA 1
ATOM 4681 C C . ASN B 1 279 ? 17.688 19.375 5.629 1 94.5 279 ASN B C 1
ATOM 4683 O O . ASN B 1 279 ? 17.625 20.016 6.684 1 94.5 279 ASN B O 1
ATOM 4687 N N . LEU B 1 280 ? 18.875 18.938 5.102 1 96 280 LEU B N 1
ATOM 4688 C CA . LEU B 1 280 ? 20.141 19.297 5.742 1 96 280 LEU B CA 1
ATOM 4689 C C . LEU B 1 280 ? 20.297 20.812 5.824 1 96 280 LEU B C 1
ATOM 4691 O O . LEU B 1 280 ? 20.609 21.359 6.887 1 96 280 LEU B O 1
ATOM 4695 N N . LYS B 1 281 ? 20.062 21.484 4.738 1 94.88 281 LYS B N 1
ATOM 4696 C CA . LYS B 1 281 ? 20.172 22.938 4.672 1 94.88 281 LYS B CA 1
ATOM 4697 C C . LYS B 1 281 ? 19.219 23.609 5.648 1 94.88 281 LYS B C 1
ATOM 4699 O O . LYS B 1 281 ? 19.594 24.562 6.344 1 94.88 281 LYS B O 1
ATOM 4704 N N . GLN B 1 282 ? 18.031 23.125 5.676 1 91.62 282 GLN B N 1
ATOM 4705 C CA . GLN B 1 282 ? 17.016 23.703 6.543 1 91.62 282 GLN B CA 1
ATOM 4706 C C . GLN B 1 282 ? 17.391 23.547 8.016 1 91.62 282 GLN B C 1
ATOM 4708 O O . GLN B 1 282 ? 17.219 24.484 8.797 1 91.62 282 GLN B O 1
ATOM 4713 N N . ILE B 1 283 ? 17.922 22.438 8.391 1 93.56 283 ILE B N 1
ATOM 4714 C CA . ILE B 1 283 ? 18.203 22.125 9.781 1 93.56 283 ILE B CA 1
ATOM 4715 C C . ILE B 1 283 ? 19.469 22.859 10.227 1 93.56 283 ILE B C 1
ATOM 4717 O O . ILE B 1 283 ? 19.562 23.328 11.359 1 93.56 283 ILE B O 1
ATOM 4721 N N . ILE B 1 284 ? 20.469 23.016 9.312 1 91.81 284 ILE B N 1
ATOM 4722 C CA . ILE B 1 284 ? 21.734 23.656 9.672 1 91.81 284 ILE B CA 1
ATOM 4723 C C . ILE B 1 284 ? 21.609 25.172 9.547 1 91.81 284 ILE B C 1
ATOM 4725 O O . ILE B 1 284 ? 22.219 25.906 10.312 1 91.81 284 ILE B O 1
ATOM 4729 N N . LYS B 1 285 ? 21 25.734 8.414 1 78.88 285 LYS B N 1
ATOM 4730 C CA . LYS B 1 285 ? 20.859 27.172 8.273 1 78.88 285 LYS B CA 1
ATOM 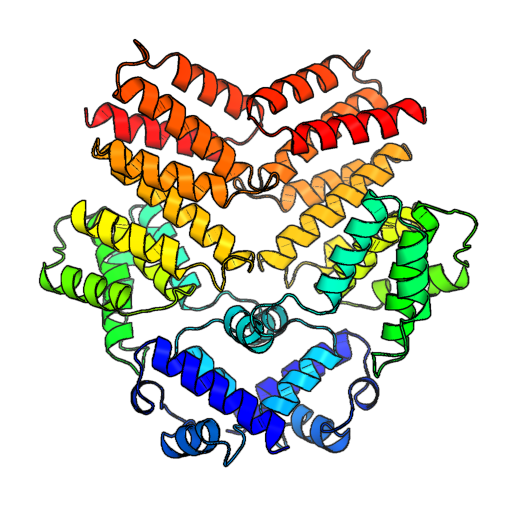4731 C C . LYS B 1 285 ? 20.203 27.797 9.508 1 78.88 285 LYS B C 1
ATOM 4733 O O . LYS B 1 285 ? 20.562 28.906 9.906 1 78.88 285 LYS B O 1
ATOM 4738 N N . GLU B 1 286 ? 19.094 27.25 9.961 1 56.78 286 GLU B N 1
ATOM 4739 C CA . GLU B 1 286 ? 18.406 27.859 11.086 1 56.78 286 GLU B CA 1
ATOM 4740 C C . GLU B 1 286 ? 19.25 27.828 12.352 1 56.78 286 GLU B C 1
ATOM 4742 O O . GLU B 1 286 ? 18.844 28.359 13.391 1 56.78 286 GLU B O 1
ATOM 4747 N N . ASN B 1 287 ? 20.453 27.109 12.336 1 46.56 287 ASN B N 1
ATOM 4748 C CA . ASN B 1 287 ? 21.312 27.297 13.5 1 46.56 287 ASN B CA 1
ATOM 4749 C C . ASN B 1 287 ? 22.547 28.141 13.156 1 46.56 287 ASN B C 1
ATOM 4751 O O . ASN B 1 287 ? 23.125 27.984 12.078 1 46.56 287 ASN B O 1
#

Radius of gyration: 25.72 Å; Cα contacts (8 Å, |Δi|>4): 578; chains: 2; bounding box: 69×72×48 Å

pLDDT: mean 91.86, std 8.65, range [34.94, 98.31]

Nearest PDB structures (foldseek):
  7zcv-assembly1_A  TM=8.841E-01  e=5.082E-17  Streptococcus pneumoniae
  5w4m-assembly1_A  TM=8.797E-01  e=5.051E-11  Streptococcus dysgalactiae
  4yv6-assembly2_C  TM=8.711E-01  e=1.405E-10  Streptococcus dysgalactiae
  4yv9-assembly1_B  TM=8.781E-01  e=4.078E-10  Streptococcus dysgalactiae
  4yv6-assembly1_A  TM=8.480E-01  e=7.720E-09  Streptococcus dysgalactiae